Protein AF-A0A1V5P804-F1 (afdb_monomer)

Radius of gyration: 32.5 Å; Cα contacts (8 Å, |Δi|>4): 853; chains: 1; bounding box: 91×68×96 Å

Mean predicted aligned error: 17.14 Å

Secondary structure (DSSP, 8-state):
--HHHHSSS-TTS---TTTT---------HHHHHHHHHHHHH----THHHHHHHHHHHHHHHTTTSSSPPP------STTHHHHHHHHHHHHHTT-------------B-SSEEEEEEEBTT--EEEEEETTEEEEEEE-B-SSSEEEEEE---SS---S----EEEEPPSS---EEEEEESSTT--BB-S--EEESSS-EEEPP--SS--BSEEEEES---------HHHHHHHHHHHHHHHHHHHHHHTHHHHTT-SSHHHHHHHHHTGGGHHHHHHHHHHHHHHHHHHHHHSTT-B--HHHHHHHHHHHTT--BSSS-HHHHHHHHHHHTT-SSTHHHHHHHHHHHHHHHHHHHHHHHHHT--HHHHHHHHHHHHT-HHHHHHTTB--THHHHHHHHHHHHHHHHHHHHHHHTT------HHHHHHHHHHHHHHHHSSGGGGGHHHHHHHHHHHHT-S-HHHHHHHHHHHHHHHHIIIIIHHHHHT-BTTTHHHHSHHHHHHHHHHHHHHHHTSTTHHHHHHHHHHHHHHHHTT-S-HHHHHHHH-HHHHHHT-TTTTTTTTTTT---S-HHHHHHHHHHHHHHHH-HHHHHHHS--HHHHHHHHHHHHTTTT-HHHHHHHHHHHHHHHHHHHH-----GGGGHHHHHHHHHHHHHHHHHHHHHHHHHHTTTT-

Sequence (677 aa):
MINRDIFQKDPSTRKLVNEGVANVNDENTSQALDVLRYELETFVCDGQYEKGLAHILEIYLKNIEQAQQSAVWISGFYGSGKSHLVKMLRALWVDTVFADGATLSYSGKFSRMKIRFLMDSKSGKVRISLDGKEQEVLDLYSETSSYKVIEIKDKTTFIPGIYFSSLLLPLHKIKGIKISTEREKDKFRIEGVRIKSSRREILLPVNKGDYVSEIVFENREFKDKIFSPTLFGVQILLAFLMAYLLYEFLSLPERLKQSSWKSTFLYVFIREKHFLFWVMFIISSGIFSLWLLGHWPASMSPDSMDTWLQVEGRNFHNHHPYVYSMYVLFLTQFIDTPSVVCIFQILLISLLGSFIFYFAIKNGVSFYLVLPFFFLFIFSVPVGLFNIVLWKDIPFSFLIIFWAFYLYYRSYRKKKDLKDSFSFKKIFLLSFLFIFLCMVRHNGIVYIVCLPFFLAISGVMTKKEFVRFLILSCSLFILFRFIIPELIGVRGLKEVFSNPGRIIKNESNLMVKSVFGAYLPEYMSEKTYIFLKTLNGRDNEIYYNLLTDRDQLLSANPTIFKTTYRIALSPKSNFLYKIQSNILYRSFTDISIRLLIWNSLVPFFMLLVVFLLYRWLPLSALYSLFILVQPLCLFFVSHVTSWRYMYFIYLSGFFVFPLVFLEIKDRCRQRVMKDSQ

Structure (mmCIF, N/CA/C/O backbone):
data_AF-A0A1V5P804-F1
#
_entry.id   AF-A0A1V5P804-F1
#
loop_
_atom_site.group_PDB
_atom_site.id
_atom_site.type_symbol
_atom_site.label_atom_id
_atom_site.label_alt_id
_atom_site.label_comp_id
_atom_site.label_asym_id
_atom_site.label_entity_id
_atom_site.label_seq_id
_atom_site.pdbx_PDB_ins_code
_atom_site.Cartn_x
_atom_site.Cartn_y
_atom_site.Cartn_z
_atom_site.occupancy
_atom_site.B_iso_or_equiv
_atom_site.auth_seq_id
_atom_site.auth_comp_id
_atom_site.auth_asym_id
_atom_site.auth_atom_id
_atom_site.pdbx_PDB_model_num
ATOM 1 N N . MET A 1 1 ? 30.841 20.902 -34.802 1.00 47.53 1 MET A N 1
ATOM 2 C CA . MET A 1 1 ? 31.677 19.940 -34.054 1.00 47.53 1 MET A CA 1
ATOM 3 C C . MET A 1 1 ? 32.835 19.513 -34.944 1.00 47.53 1 MET A C 1
ATOM 5 O O . MET A 1 1 ? 32.687 19.550 -36.160 1.00 47.53 1 MET A O 1
ATOM 9 N N . ILE A 1 2 ? 33.987 19.216 -34.352 1.00 59.84 2 ILE A N 1
ATOM 10 C CA . ILE A 1 2 ? 35.279 18.939 -35.003 1.00 59.84 2 ILE A CA 1
ATOM 11 C C . ILE A 1 2 ? 35.642 17.460 -34.780 1.00 59.84 2 ILE A C 1
ATOM 13 O O . ILE A 1 2 ? 35.170 16.846 -33.827 1.00 59.84 2 ILE A O 1
ATOM 17 N N . ASN A 1 3 ? 36.531 16.881 -35.597 1.00 56.62 3 ASN A N 1
ATOM 18 C CA . ASN A 1 3 ? 37.020 15.498 -35.436 1.00 56.62 3 ASN A CA 1
ATOM 19 C C . ASN A 1 3 ? 37.653 15.175 -34.064 1.00 56.62 3 ASN A C 1
ATOM 21 O O . ASN A 1 3 ? 37.851 14.004 -33.749 1.00 56.62 3 ASN A O 1
ATOM 25 N N . ARG A 1 4 ? 37.947 16.186 -33.239 1.00 59.25 4 ARG A N 1
ATOM 26 C CA . ARG A 1 4 ? 38.393 16.022 -31.850 1.00 59.25 4 ARG A CA 1
ATOM 27 C C . ARG A 1 4 ? 37.247 15.600 -30.916 1.00 59.25 4 ARG A C 1
ATOM 29 O O . ARG A 1 4 ? 37.433 14.766 -30.040 1.00 59.25 4 ARG A O 1
ATOM 36 N N . ASP A 1 5 ? 36.039 16.108 -31.176 1.00 53.84 5 ASP A N 1
ATOM 37 C CA . ASP A 1 5 ? 34.819 15.854 -30.396 1.00 53.84 5 ASP A CA 1
ATOM 38 C C . ASP A 1 5 ? 34.336 14.393 -30.558 1.00 53.84 5 ASP A C 1
ATOM 40 O O . ASP A 1 5 ? 33.538 13.889 -29.759 1.00 53.84 5 ASP A O 1
ATOM 44 N N . ILE A 1 6 ? 34.842 13.721 -31.603 1.00 55.06 6 ILE A N 1
ATOM 45 C CA . ILE A 1 6 ? 34.591 12.328 -31.973 1.00 55.06 6 ILE A CA 1
ATOM 46 C C . ILE A 1 6 ? 35.169 11.400 -30.894 1.00 55.06 6 ILE A C 1
ATOM 48 O O . ILE A 1 6 ? 34.424 11.055 -29.971 1.00 55.06 6 ILE A O 1
ATOM 52 N N . PHE A 1 7 ? 36.444 10.997 -30.982 1.00 52.94 7 PHE A N 1
ATOM 53 C CA . PHE A 1 7 ? 37.052 10.024 -30.058 1.00 52.94 7 PHE A CA 1
ATOM 54 C C . PHE A 1 7 ? 36.952 10.491 -28.593 1.00 52.94 7 PHE A C 1
ATOM 56 O O . PHE A 1 7 ? 36.823 11.681 -28.303 1.00 52.94 7 PHE A O 1
ATOM 63 N N . GLN A 1 8 ? 36.974 9.561 -27.640 1.00 52.69 8 GLN A N 1
ATOM 64 C CA . GLN A 1 8 ? 36.689 9.921 -26.251 1.00 52.69 8 GLN A CA 1
ATOM 65 C C . GLN A 1 8 ? 37.894 10.489 -25.512 1.00 52.69 8 GLN A C 1
ATOM 67 O O . GLN A 1 8 ? 37.753 11.458 -24.771 1.00 52.69 8 GLN A O 1
ATOM 72 N N . LYS A 1 9 ? 39.066 9.896 -25.728 1.00 47.50 9 LYS A N 1
ATOM 73 C CA . LYS A 1 9 ? 40.345 10.545 -25.464 1.00 47.50 9 LYS A CA 1
ATOM 74 C C . LYS A 1 9 ? 40.672 11.284 -26.762 1.00 47.50 9 LYS A C 1
ATOM 76 O O . LYS A 1 9 ? 40.862 10.635 -27.789 1.00 47.50 9 LYS A O 1
ATOM 81 N N . ASP A 1 10 ? 40.610 12.614 -26.733 1.00 63.56 10 ASP A N 1
ATOM 82 C CA . ASP A 1 10 ? 40.805 13.472 -27.908 1.00 63.56 10 ASP A CA 1
ATOM 83 C C . ASP A 1 10 ? 42.178 13.161 -28.548 1.00 63.56 10 ASP A C 1
ATOM 85 O O . ASP A 1 10 ? 43.196 13.206 -27.846 1.00 63.56 10 ASP A O 1
ATOM 89 N N . PRO A 1 11 ? 42.245 12.822 -29.852 1.00 64.06 11 PRO A N 1
ATOM 90 C CA . PRO A 1 11 ? 43.480 12.368 -30.488 1.00 64.06 11 PRO A CA 1
ATOM 91 C C . PRO A 1 11 ? 44.499 13.502 -30.665 1.00 64.06 11 PRO A C 1
ATOM 93 O O . PRO A 1 11 ? 45.685 13.233 -30.813 1.00 64.06 11 PRO A O 1
ATOM 96 N N . SER A 1 12 ? 44.068 14.768 -30.605 1.00 64.62 12 SER A N 1
ATOM 97 C CA . SER A 1 12 ? 44.973 15.923 -30.556 1.00 64.62 12 SER A CA 1
ATOM 98 C C . SER A 1 12 ? 45.601 16.123 -29.168 1.00 64.62 12 SER A C 1
ATOM 100 O O . SER A 1 12 ? 46.540 16.899 -29.027 1.00 64.62 12 SER A O 1
ATOM 102 N N . THR A 1 13 ? 45.127 15.381 -28.155 1.00 55.91 13 THR A N 1
ATOM 103 C CA . THR A 1 13 ? 45.633 15.399 -26.767 1.00 55.91 13 THR A CA 1
ATOM 104 C C . THR A 1 13 ? 46.361 14.123 -26.337 1.00 55.91 13 THR A C 1
ATOM 106 O O . THR A 1 13 ? 46.860 14.061 -25.213 1.00 55.91 13 THR A O 1
ATOM 109 N N . ARG A 1 14 ? 46.409 13.073 -27.174 1.00 58.75 14 ARG A N 1
ATOM 110 C CA . ARG A 1 14 ? 46.941 11.760 -26.769 1.00 58.75 14 ARG A CA 1
ATOM 111 C C . ARG A 1 14 ? 47.531 10.983 -27.953 1.00 58.75 14 ARG A C 1
ATOM 113 O O . ARG A 1 14 ? 46.820 10.662 -28.900 1.00 58.75 14 ARG A O 1
ATOM 120 N N . LYS A 1 15 ? 48.827 10.660 -27.872 1.00 69.31 15 LYS A N 1
ATOM 121 C CA . LYS A 1 15 ? 49.573 9.867 -28.868 1.00 69.31 15 LYS A CA 1
ATOM 122 C C . LYS A 1 15 ? 49.488 8.360 -28.560 1.00 69.31 15 LYS A C 1
ATOM 124 O O . LYS A 1 15 ? 49.240 7.981 -27.416 1.00 69.31 15 LYS A O 1
ATOM 129 N N . LEU A 1 16 ? 49.725 7.508 -29.560 1.00 65.81 16 LEU A N 1
ATOM 130 C CA . LEU A 1 16 ? 49.918 6.064 -29.372 1.00 65.81 16 LEU A CA 1
ATOM 131 C C . LEU A 1 16 ? 51.265 5.831 -28.670 1.00 65.81 16 LEU A C 1
ATOM 133 O O . LEU A 1 16 ? 52.306 6.135 -29.241 1.00 65.81 16 LEU A O 1
ATOM 137 N N . VAL A 1 17 ? 51.264 5.301 -27.445 1.00 71.19 17 VAL A N 1
ATOM 138 C CA . VAL A 1 17 ? 52.498 5.220 -26.630 1.00 71.19 17 VAL A CA 1
ATOM 139 C C . VAL A 1 17 ? 53.456 4.111 -27.110 1.00 71.19 17 VAL A C 1
ATOM 141 O O . VAL A 1 17 ? 54.637 4.143 -26.789 1.00 71.19 17 VAL A O 1
ATOM 144 N N . ASN A 1 18 ? 52.971 3.155 -27.913 1.00 70.38 18 ASN A N 1
ATOM 145 C CA . ASN A 1 18 ? 53.741 2.024 -28.455 1.00 70.38 18 ASN A CA 1
ATOM 146 C C . ASN A 1 18 ? 53.914 2.038 -29.992 1.00 70.38 18 ASN A C 1
ATOM 148 O O . ASN A 1 18 ? 54.343 1.037 -30.563 1.00 70.38 18 ASN A O 1
ATOM 152 N N . GLU A 1 19 ? 53.526 3.129 -30.669 1.00 73.44 19 GLU A N 1
ATOM 153 C CA . GLU A 1 19 ? 53.651 3.335 -32.131 1.00 73.44 19 GLU A CA 1
ATOM 154 C C . GLU A 1 19 ? 53.158 2.164 -33.023 1.00 73.44 19 GLU A C 1
ATOM 156 O O . GLU A 1 19 ? 53.549 2.032 -34.181 1.00 73.44 19 GLU A O 1
ATOM 161 N N . GLY A 1 20 ? 52.268 1.306 -32.506 1.00 59.78 20 GLY A N 1
ATOM 162 C CA . GLY A 1 20 ? 51.680 0.175 -33.235 1.00 59.78 20 GLY A CA 1
ATOM 163 C C . GLY A 1 20 ? 52.469 -1.144 -33.210 1.00 59.78 20 GLY A C 1
ATOM 164 O O . GLY A 1 20 ? 51.977 -2.135 -33.754 1.00 59.78 20 GLY A O 1
ATOM 165 N N . VAL A 1 21 ? 53.636 -1.214 -32.557 1.00 72.81 21 VAL A N 1
ATOM 166 C CA . VAL A 1 21 ? 54.428 -2.456 -32.444 1.00 72.81 21 VAL A CA 1
ATOM 167 C C . VAL A 1 21 ? 54.296 -3.050 -31.041 1.00 72.81 21 VAL A C 1
ATOM 169 O O . VAL A 1 21 ? 54.937 -2.607 -30.092 1.00 72.81 21 VAL A O 1
ATOM 172 N N . ALA A 1 22 ? 53.482 -4.101 -30.912 1.00 69.56 22 ALA A N 1
ATOM 173 C CA . ALA A 1 22 ? 53.330 -4.858 -29.667 1.00 69.56 22 ALA A CA 1
ATOM 174 C C . ALA A 1 22 ? 54.573 -5.727 -29.393 1.00 69.56 22 ALA A C 1
ATOM 176 O O . ALA A 1 22 ? 54.613 -6.910 -29.745 1.00 69.56 22 ALA A O 1
ATOM 177 N N . ASN A 1 23 ? 55.595 -5.117 -28.791 1.00 71.69 23 ASN A N 1
ATOM 178 C CA . ASN A 1 23 ? 56.823 -5.792 -28.379 1.00 71.69 23 ASN A CA 1
ATOM 179 C C . ASN A 1 23 ? 56.632 -6.517 -27.033 1.00 71.69 23 ASN A C 1
ATOM 181 O O . ASN A 1 23 ? 55.877 -6.039 -26.178 1.00 71.69 23 ASN A O 1
ATOM 185 N N . VAL A 1 24 ? 57.289 -7.670 -26.859 1.00 64.50 24 VAL A N 1
ATOM 186 C CA . VAL A 1 24 ? 57.152 -8.539 -25.674 1.00 64.50 24 VAL A CA 1
ATOM 187 C C . VAL A 1 24 ? 58.494 -8.638 -24.969 1.00 64.50 24 VAL A C 1
ATOM 189 O O . VAL A 1 24 ? 59.340 -9.461 -25.302 1.00 64.50 24 VAL A O 1
ATOM 192 N N . ASN A 1 25 ? 58.661 -7.739 -24.013 1.00 66.50 25 ASN A N 1
ATOM 193 C CA . ASN A 1 25 ? 59.838 -7.531 -23.194 1.00 66.50 25 ASN A CA 1
ATOM 194 C C . ASN A 1 25 ? 59.402 -7.291 -21.740 1.00 66.50 25 ASN A C 1
ATOM 196 O O . ASN A 1 25 ? 58.302 -6.800 -21.477 1.00 66.50 25 ASN A O 1
ATOM 200 N N . ASP A 1 26 ? 60.285 -7.625 -20.803 1.00 64.50 26 ASP A N 1
ATOM 201 C CA . ASP A 1 26 ? 59.992 -7.664 -19.364 1.00 64.50 26 ASP A CA 1
ATOM 202 C C . ASP A 1 26 ? 60.468 -6.390 -18.629 1.00 64.50 26 ASP A C 1
ATOM 204 O O . ASP A 1 26 ? 60.800 -6.408 -17.445 1.00 64.50 26 ASP A O 1
ATOM 208 N N . GLU A 1 27 ? 60.505 -5.264 -19.345 1.00 65.19 27 GLU A N 1
ATOM 209 C CA . GLU A 1 27 ? 60.959 -3.965 -18.839 1.00 65.19 27 GLU A CA 1
ATOM 210 C C . GLU A 1 27 ? 59.911 -3.293 -17.937 1.00 65.19 27 GLU A C 1
ATOM 212 O O . GLU A 1 27 ? 58.783 -3.036 -18.352 1.00 65.19 27 GLU A O 1
ATOM 217 N N . ASN A 1 28 ? 60.319 -2.931 -16.717 1.00 63.81 28 ASN A N 1
ATOM 218 C CA . ASN A 1 28 ? 59.465 -2.300 -15.699 1.00 63.81 28 ASN A CA 1
ATOM 219 C C . ASN A 1 28 ? 59.785 -0.801 -15.489 1.00 63.81 28 ASN A C 1
ATOM 221 O O . ASN A 1 28 ? 59.650 -0.278 -14.382 1.00 63.81 28 ASN A O 1
ATOM 225 N N . THR A 1 29 ? 60.256 -0.094 -16.523 1.00 77.25 29 THR A N 1
ATOM 226 C CA . THR A 1 29 ? 60.465 1.366 -16.450 1.00 77.25 29 THR A CA 1
ATOM 227 C C . THR A 1 29 ? 59.123 2.102 -16.363 1.00 77.25 29 THR A C 1
ATOM 229 O O . THR A 1 29 ? 58.096 1.575 -16.781 1.00 77.25 29 THR A O 1
ATOM 232 N N . SER A 1 30 ? 59.094 3.342 -15.861 1.00 63.88 30 SER A N 1
ATOM 233 C CA . SER A 1 30 ? 57.844 4.121 -15.773 1.00 63.88 30 SER A CA 1
ATOM 234 C C . SER A 1 30 ? 57.169 4.311 -17.136 1.00 63.88 30 SER A C 1
ATOM 236 O O . SER A 1 30 ? 55.956 4.172 -17.239 1.00 63.88 30 SER A O 1
ATOM 238 N N . GLN A 1 31 ? 57.949 4.532 -18.198 1.00 70.12 31 GLN A N 1
ATOM 239 C CA . GLN A 1 31 ? 57.437 4.588 -19.569 1.00 70.12 31 GLN A CA 1
ATOM 240 C C . GLN A 1 31 ? 56.930 3.226 -20.058 1.00 70.12 31 GLN A C 1
ATOM 242 O O . GLN A 1 31 ? 55.869 3.181 -20.672 1.00 70.12 31 GLN A O 1
ATOM 247 N N . ALA A 1 32 ? 57.614 2.117 -19.753 1.00 70.69 32 ALA A N 1
ATOM 248 C CA . ALA A 1 32 ? 57.108 0.780 -20.072 1.00 70.69 32 ALA A CA 1
ATOM 249 C C . ALA A 1 32 ? 55.822 0.446 -19.291 1.00 70.69 32 ALA A C 1
ATOM 251 O O . ALA A 1 32 ? 54.937 -0.209 -19.833 1.00 70.69 32 ALA A O 1
ATOM 252 N N . LEU A 1 33 ? 55.667 0.957 -18.065 1.00 71.00 33 LEU A N 1
ATOM 253 C CA . LEU A 1 33 ? 54.449 0.833 -17.263 1.00 71.00 33 LEU A CA 1
ATOM 254 C C . LEU A 1 33 ? 53.318 1.749 -17.748 1.00 71.00 33 LEU A C 1
ATOM 256 O O . LEU A 1 33 ? 52.170 1.323 -17.726 1.00 71.00 33 LEU A O 1
ATOM 260 N N . ASP A 1 34 ? 53.590 2.955 -18.246 1.00 71.81 34 AS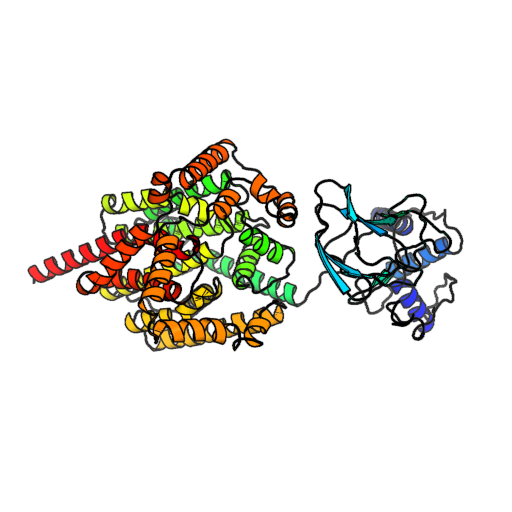P A N 1
ATOM 261 C CA . ASP A 1 34 ? 52.560 3.786 -18.886 1.00 71.81 34 ASP A CA 1
ATOM 262 C C . ASP A 1 34 ? 52.177 3.260 -20.278 1.00 71.81 34 ASP A C 1
ATOM 264 O O . ASP A 1 34 ? 51.003 3.323 -20.645 1.00 71.81 34 ASP A O 1
ATOM 268 N N . VAL A 1 35 ? 53.116 2.649 -21.014 1.00 74.00 35 VAL A N 1
ATOM 269 C CA . VAL A 1 35 ? 52.830 1.825 -22.201 1.00 74.00 35 VAL A CA 1
ATOM 270 C C . VAL A 1 35 ? 51.973 0.623 -21.821 1.00 74.00 35 VAL A C 1
ATOM 272 O O . VAL A 1 35 ? 50.969 0.391 -22.479 1.00 74.00 35 VAL A O 1
ATOM 275 N N . LEU A 1 36 ? 52.306 -0.115 -20.759 1.00 72.62 36 LEU A N 1
ATOM 276 C CA . LEU A 1 36 ? 51.560 -1.300 -20.332 1.00 72.62 36 LEU A CA 1
ATOM 277 C C . LEU A 1 36 ? 50.177 -0.938 -19.774 1.00 72.62 36 LEU A C 1
ATOM 279 O O . LEU A 1 36 ? 49.208 -1.637 -20.054 1.00 72.62 36 LEU A O 1
ATOM 283 N N . ARG A 1 37 ? 50.045 0.196 -19.075 1.00 73.50 37 ARG A N 1
ATOM 284 C CA . ARG A 1 37 ? 48.755 0.779 -18.685 1.00 73.50 37 ARG A CA 1
ATOM 285 C C . ARG A 1 37 ? 47.941 1.145 -19.916 1.00 73.50 37 ARG A C 1
ATOM 287 O O . ARG A 1 37 ? 46.777 0.783 -19.993 1.00 73.50 37 ARG A O 1
ATOM 294 N N . TYR A 1 38 ? 48.540 1.844 -20.878 1.00 70.75 38 TYR A N 1
ATOM 295 C CA . TYR A 1 38 ? 47.898 2.197 -22.143 1.00 70.75 38 TYR A CA 1
ATOM 296 C C . TYR A 1 38 ? 47.475 0.947 -22.931 1.00 70.75 38 TYR A C 1
ATOM 298 O O . TYR A 1 38 ? 46.355 0.897 -23.439 1.00 70.75 38 TYR A O 1
ATOM 306 N N . GLU A 1 39 ? 48.321 -0.082 -22.990 1.00 71.44 39 GLU A N 1
ATOM 307 C CA . GLU A 1 39 ? 48.020 -1.361 -23.629 1.00 71.44 39 GLU A CA 1
ATOM 308 C C . GLU A 1 39 ? 46.887 -2.079 -22.888 1.00 71.44 39 GLU A C 1
ATOM 310 O O . GLU A 1 39 ? 45.919 -2.436 -23.536 1.00 71.44 39 GLU A O 1
ATOM 315 N N . LEU A 1 40 ? 46.883 -2.180 -21.554 1.00 67.12 40 LEU A N 1
ATOM 316 C CA . LEU A 1 40 ? 45.780 -2.786 -20.785 1.00 67.12 40 LEU A CA 1
ATOM 317 C C . LEU A 1 40 ? 44.476 -1.960 -20.830 1.00 67.12 40 LEU A C 1
ATOM 319 O O . LEU A 1 40 ? 43.386 -2.524 -20.933 1.00 67.12 40 LEU A O 1
ATOM 323 N N . GLU A 1 41 ? 44.558 -0.625 -20.837 1.00 60.12 41 GLU A N 1
ATOM 324 C CA . GLU A 1 41 ? 43.423 0.286 -21.071 1.00 60.12 41 GLU A CA 1
ATOM 325 C C . GLU A 1 41 ? 42.832 0.132 -22.485 1.00 60.12 41 GLU A C 1
ATOM 327 O O . GLU A 1 41 ? 41.646 0.423 -22.688 1.00 60.12 41 GLU A O 1
ATOM 332 N N . THR A 1 42 ? 43.631 -0.315 -23.461 1.00 58.91 42 THR A N 1
ATOM 333 C CA . THR A 1 42 ? 43.225 -0.532 -24.862 1.00 58.91 42 THR A CA 1
ATOM 334 C C . THR A 1 42 ? 43.089 -2.009 -25.253 1.00 58.91 42 THR A C 1
ATOM 336 O O . THR A 1 42 ? 42.593 -2.298 -26.343 1.00 58.91 42 THR A O 1
ATOM 339 N N . PHE A 1 43 ? 43.437 -2.950 -24.369 1.00 69.75 43 PHE A N 1
ATOM 340 C CA . PHE A 1 43 ? 43.402 -4.380 -24.652 1.00 69.75 43 PHE A CA 1
ATOM 341 C C . PHE A 1 43 ? 41.967 -4.902 -24.700 1.00 69.75 43 PHE A C 1
ATOM 343 O O . PHE A 1 43 ? 41.065 -4.457 -23.979 1.00 69.75 43 PHE A O 1
ATOM 350 N N . VAL A 1 44 ? 41.767 -5.871 -25.591 1.00 62.03 44 VAL A N 1
ATOM 351 C CA . VAL A 1 44 ? 40.476 -6.485 -25.890 1.00 62.03 44 VAL A CA 1
ATOM 352 C C . VAL A 1 44 ? 40.649 -7.999 -25.825 1.00 62.03 44 VAL A C 1
ATOM 354 O O . VAL A 1 44 ? 40.960 -8.649 -26.822 1.00 62.03 44 VAL A O 1
ATOM 357 N N . CYS A 1 45 ? 40.467 -8.557 -24.628 1.00 64.94 45 CYS A N 1
ATOM 358 C CA . CYS A 1 45 ? 40.384 -10.000 -24.427 1.00 64.94 45 CYS A CA 1
ATOM 359 C C . CYS A 1 45 ? 38.979 -10.475 -24.833 1.00 64.94 45 CYS A C 1
ATOM 361 O O . CYS A 1 45 ? 38.026 -10.323 -24.076 1.00 64.94 45 CYS A O 1
ATOM 363 N N . ASP A 1 46 ? 38.847 -10.958 -26.068 1.00 50.94 46 ASP A N 1
ATOM 364 C CA . ASP A 1 46 ? 37.593 -11.409 -26.688 1.00 50.94 46 ASP A CA 1
ATOM 365 C C . ASP A 1 46 ? 37.929 -12.509 -27.723 1.00 50.94 46 ASP A C 1
ATOM 367 O O . ASP A 1 46 ? 39.069 -12.608 -28.199 1.00 50.94 46 ASP A O 1
ATOM 371 N N . GLY A 1 47 ? 36.970 -13.363 -28.074 1.00 65.00 47 GLY A N 1
ATOM 372 C CA . GLY A 1 47 ? 37.117 -14.380 -29.116 1.00 65.00 47 GLY A CA 1
ATOM 373 C C . GLY A 1 47 ? 38.238 -15.387 -28.840 1.00 65.00 47 GLY A C 1
ATOM 374 O O . GLY A 1 47 ? 38.224 -16.088 -27.833 1.00 65.00 47 GLY A O 1
ATOM 375 N N . GLN A 1 48 ? 39.211 -15.501 -29.752 1.00 73.12 48 GLN A N 1
ATOM 376 C CA . GLN A 1 48 ? 40.319 -16.457 -29.594 1.00 73.12 48 GLN A CA 1
ATOM 377 C C . GLN A 1 48 ? 41.290 -16.074 -28.463 1.00 73.12 48 GLN A C 1
ATOM 379 O O . GLN A 1 48 ? 41.948 -16.953 -27.912 1.00 73.12 48 GLN A O 1
ATOM 384 N N . TYR A 1 49 ? 41.357 -14.793 -28.077 1.00 76.12 49 TYR A N 1
ATOM 385 C CA . TYR A 1 49 ? 42.119 -14.372 -26.898 1.00 76.12 49 TYR A CA 1
ATOM 386 C C . TYR A 1 49 ? 41.404 -14.776 -25.603 1.00 76.12 49 TYR A C 1
ATOM 388 O O . TYR A 1 49 ? 42.039 -15.357 -24.730 1.00 76.12 49 TYR A O 1
ATOM 396 N N . GLU A 1 50 ? 40.090 -14.543 -25.503 1.00 72.25 50 GLU A N 1
ATOM 397 C CA . GLU A 1 50 ? 39.269 -14.962 -24.353 1.00 72.25 50 GLU A CA 1
ATOM 398 C C . GLU A 1 50 ? 39.279 -16.487 -24.182 1.00 72.25 50 GLU A C 1
ATOM 400 O O . GLU A 1 50 ? 39.603 -16.988 -23.108 1.00 72.25 50 GLU A O 1
ATOM 405 N N . LYS A 1 51 ? 38.975 -17.234 -25.251 1.00 76.38 51 LYS A N 1
ATOM 406 C CA . LYS A 1 51 ? 38.914 -18.704 -25.215 1.00 76.38 51 LYS A CA 1
ATOM 407 C C . LYS A 1 51 ? 40.264 -19.333 -24.897 1.00 76.38 51 LYS A C 1
ATOM 409 O O . LYS A 1 51 ? 40.311 -20.271 -24.107 1.00 76.38 51 LYS A O 1
ATOM 414 N N . GLY A 1 52 ? 41.348 -18.803 -25.470 1.00 80.44 52 GLY A N 1
ATOM 415 C CA . GLY A 1 52 ? 42.705 -19.211 -25.115 1.00 80.44 52 GLY A CA 1
ATOM 416 C C . GLY A 1 52 ? 42.986 -18.964 -23.633 1.00 80.44 52 GLY A C 1
ATOM 417 O O . GLY A 1 52 ? 43.301 -19.899 -22.907 1.00 80.44 52 GLY A O 1
ATOM 418 N N . LEU A 1 53 ? 42.799 -17.728 -23.163 1.00 80.62 53 LEU A N 1
ATOM 419 C CA . LEU A 1 53 ? 43.085 -17.323 -21.784 1.00 80.62 53 LEU A CA 1
ATOM 420 C C . LEU A 1 53 ? 42.273 -18.122 -20.747 1.00 80.62 53 LEU A C 1
ATOM 422 O O . LEU A 1 53 ? 42.842 -18.592 -19.763 1.00 80.62 53 LEU A O 1
ATOM 426 N N . ALA A 1 54 ? 40.979 -18.349 -20.990 1.00 80.88 54 ALA A N 1
ATOM 427 C CA . ALA A 1 54 ? 40.127 -19.161 -20.120 1.00 80.88 54 ALA A CA 1
ATOM 428 C C . ALA A 1 54 ? 40.573 -20.634 -20.066 1.00 80.88 54 ALA A C 1
ATOM 430 O O . ALA A 1 54 ? 40.674 -21.205 -18.981 1.00 80.88 54 ALA A O 1
ATOM 431 N N . HIS A 1 55 ? 40.891 -21.236 -21.217 1.00 83.81 55 HIS A N 1
ATOM 432 C CA . HIS A 1 55 ? 41.338 -22.630 -21.302 1.00 83.81 55 HIS A CA 1
ATOM 433 C C . HIS A 1 55 ? 42.704 -22.848 -20.626 1.00 83.81 55 HIS A C 1
ATOM 435 O O . HIS A 1 55 ? 42.901 -23.843 -19.930 1.00 83.81 55 HIS A O 1
ATOM 441 N N . ILE A 1 56 ? 43.622 -21.884 -20.767 1.00 84.44 56 ILE A N 1
ATOM 442 C CA . ILE A 1 56 ? 44.936 -21.876 -20.105 1.00 84.44 56 ILE A CA 1
ATOM 443 C C . ILE A 1 56 ? 44.779 -21.849 -18.579 1.00 84.44 56 ILE A C 1
ATOM 445 O O . ILE A 1 56 ? 45.369 -22.678 -17.884 1.00 84.44 56 ILE A O 1
ATOM 449 N N . LEU A 1 57 ? 43.958 -20.929 -18.059 1.00 82.75 57 LEU A N 1
ATOM 450 C CA . LEU A 1 57 ? 43.679 -20.810 -16.624 1.00 82.75 57 LEU A CA 1
ATOM 451 C C . LEU A 1 57 ? 43.038 -22.086 -16.058 1.00 82.75 57 LEU A C 1
ATOM 453 O O . LEU A 1 57 ? 43.453 -22.568 -15.004 1.00 82.75 57 LEU A O 1
ATOM 457 N N . GLU A 1 58 ? 42.060 -22.660 -16.765 1.00 85.38 58 GLU A N 1
ATOM 458 C CA . GLU A 1 58 ? 41.361 -23.871 -16.323 1.00 85.38 58 GLU A CA 1
ATOM 459 C C . GLU A 1 58 ? 42.289 -25.098 -16.253 1.00 85.38 58 GLU A C 1
ATOM 461 O O . GLU A 1 58 ? 42.168 -25.909 -15.333 1.00 85.38 58 GLU A O 1
ATOM 466 N N . ILE A 1 59 ? 43.228 -25.242 -17.196 1.00 84.94 59 ILE A N 1
ATOM 467 C CA . ILE A 1 59 ? 44.196 -26.350 -17.205 1.00 84.94 59 ILE A CA 1
ATOM 468 C C . ILE A 1 59 ? 45.263 -26.171 -16.120 1.00 84.94 59 ILE A C 1
ATOM 470 O O . ILE A 1 59 ? 45.575 -27.139 -15.425 1.00 84.94 59 ILE A O 1
ATOM 474 N N . TYR A 1 60 ? 45.796 -24.960 -15.934 1.00 83.31 60 TYR A N 1
ATOM 475 C CA . TYR A 1 60 ? 46.815 -24.689 -14.914 1.00 83.31 60 TYR A CA 1
ATOM 476 C C . TYR A 1 60 ? 46.301 -24.998 -13.499 1.00 83.31 60 TYR A C 1
ATOM 478 O O . TYR A 1 60 ? 46.919 -25.758 -12.755 1.00 83.31 60 TYR A O 1
ATOM 486 N N . LEU A 1 61 ? 45.118 -24.478 -13.147 1.00 82.56 61 LEU A N 1
ATOM 487 C CA . LEU A 1 61 ? 44.541 -24.646 -11.808 1.00 82.56 61 LEU A CA 1
ATOM 488 C C . LEU A 1 61 ? 44.256 -26.114 -11.449 1.00 82.56 61 LEU A C 1
ATOM 490 O O . LEU A 1 61 ? 44.334 -26.478 -10.279 1.00 82.56 61 LEU A O 1
ATOM 494 N N . LYS A 1 62 ? 43.966 -26.973 -12.436 1.00 88.12 62 LYS A N 1
ATOM 495 C CA . LYS A 1 62 ? 43.714 -28.411 -12.222 1.00 88.12 62 LYS A CA 1
ATOM 496 C C . LYS A 1 62 ? 44.971 -29.236 -11.931 1.00 88.12 62 LYS A C 1
ATOM 498 O O . LYS A 1 62 ? 44.838 -30.364 -11.471 1.00 88.12 62 LYS A O 1
ATOM 503 N N . ASN A 1 63 ? 46.165 -28.709 -12.207 1.00 84.19 63 ASN A N 1
ATOM 504 C CA . ASN A 1 63 ? 47.424 -29.458 -12.139 1.00 84.19 63 ASN A CA 1
ATOM 505 C C . ASN A 1 63 ? 48.411 -28.907 -11.096 1.00 84.19 63 ASN A C 1
ATOM 507 O O . ASN A 1 63 ? 49.551 -29.357 -11.052 1.00 84.19 63 ASN A O 1
ATOM 511 N N . ILE A 1 64 ? 48.020 -27.937 -10.265 1.00 85.38 64 ILE A N 1
ATOM 512 C CA . ILE A 1 64 ? 48.962 -27.119 -9.476 1.00 85.38 64 ILE A CA 1
ATOM 513 C C . ILE A 1 64 ? 49.830 -27.903 -8.464 1.00 85.38 64 ILE A C 1
ATOM 515 O O . ILE A 1 64 ? 50.940 -27.472 -8.167 1.00 85.38 64 ILE A O 1
ATOM 519 N N . GLU A 1 65 ? 49.372 -29.067 -7.990 1.00 79.94 65 GLU A N 1
ATOM 520 C CA . GLU A 1 65 ? 50.111 -29.953 -7.065 1.00 79.94 65 GLU A CA 1
ATOM 521 C C . GLU A 1 65 ? 50.860 -31.108 -7.769 1.00 79.94 65 GLU A C 1
ATOM 523 O O . GLU A 1 65 ? 51.501 -31.929 -7.114 1.00 79.94 65 GLU A O 1
ATOM 528 N N . GLN A 1 66 ? 50.790 -31.205 -9.102 1.00 84.88 66 GLN A N 1
ATOM 529 C CA . GLN A 1 66 ? 51.473 -32.249 -9.875 1.00 84.88 66 GLN A CA 1
ATOM 530 C C . GLN A 1 66 ? 52.943 -31.892 -10.133 1.00 84.88 66 GLN A C 1
ATOM 532 O O . GLN A 1 66 ? 53.296 -30.732 -10.348 1.00 84.88 66 GLN A O 1
ATOM 537 N N . ALA A 1 67 ? 53.806 -32.912 -10.194 1.00 68.44 67 ALA A N 1
ATOM 538 C CA . ALA A 1 67 ? 55.252 -32.746 -10.382 1.00 68.44 67 ALA A CA 1
ATOM 539 C C . ALA A 1 67 ? 55.660 -32.140 -11.747 1.00 68.44 67 ALA A C 1
ATOM 541 O O . ALA A 1 67 ? 56.815 -31.752 -11.921 1.00 68.44 67 ALA A O 1
ATOM 542 N N . GLN A 1 68 ? 54.738 -32.054 -12.712 1.00 63.59 68 GLN A N 1
ATOM 543 C CA . GLN A 1 68 ? 54.911 -31.352 -13.988 1.00 63.59 68 GLN A CA 1
ATOM 544 C C . GLN A 1 68 ? 53.608 -30.661 -14.418 1.00 63.59 68 GLN A C 1
ATOM 546 O O . GLN A 1 68 ? 52.514 -31.104 -14.075 1.00 63.59 68 GLN A O 1
ATOM 551 N N . GLN A 1 69 ? 53.736 -29.586 -15.202 1.00 84.19 69 GLN A N 1
ATOM 552 C CA . GLN A 1 69 ? 52.618 -28.822 -15.767 1.00 84.19 69 GLN A CA 1
ATOM 553 C C . GLN A 1 69 ? 52.404 -29.132 -17.253 1.00 84.19 69 GLN A C 1
ATOM 555 O O . GLN A 1 69 ? 53.350 -29.429 -17.981 1.00 84.19 69 GLN A O 1
ATOM 560 N N . SER A 1 70 ? 51.159 -29.006 -17.721 1.00 73.94 70 SER A N 1
ATOM 561 C CA . SER A 1 70 ? 50.826 -29.139 -19.147 1.00 73.94 70 SER A CA 1
ATOM 562 C C . SER A 1 70 ? 51.185 -27.872 -19.932 1.00 73.94 70 SER A C 1
ATOM 564 O O . SER A 1 70 ? 50.822 -26.765 -19.535 1.00 73.94 70 SER A O 1
ATOM 566 N N . ALA A 1 71 ? 51.872 -28.034 -21.064 1.00 67.50 71 ALA A N 1
ATOM 567 C CA . ALA A 1 71 ? 52.252 -26.931 -21.948 1.00 67.50 71 ALA A CA 1
ATOM 568 C C . ALA A 1 71 ? 51.088 -26.447 -22.839 1.00 67.50 71 ALA A C 1
ATOM 570 O O . ALA A 1 71 ? 50.119 -27.165 -23.079 1.00 67.50 71 ALA A O 1
ATOM 571 N N . VAL A 1 72 ? 51.213 -25.225 -23.365 1.00 68.94 72 VAL A N 1
ATOM 572 C CA . VAL A 1 72 ? 50.184 -24.532 -24.161 1.00 68.94 72 VAL A CA 1
ATOM 573 C C . VAL A 1 72 ? 50.775 -24.071 -25.493 1.00 68.94 72 VAL A C 1
ATOM 575 O O . VAL A 1 72 ? 51.873 -23.520 -25.525 1.00 68.94 72 VAL A O 1
ATOM 578 N N . TRP A 1 73 ? 50.021 -24.225 -26.586 1.00 73.19 73 TRP A N 1
ATOM 579 C CA . TRP A 1 73 ? 50.392 -23.733 -27.918 1.00 73.19 73 TRP A CA 1
ATOM 580 C C . TRP A 1 73 ? 49.407 -22.671 -28.429 1.00 73.19 73 TRP A C 1
ATOM 582 O O . TRP A 1 73 ? 48.194 -22.829 -28.300 1.00 73.19 73 TRP A O 1
ATOM 592 N N . ILE A 1 74 ? 49.920 -21.589 -29.028 1.00 69.94 74 ILE A N 1
ATOM 593 C CA . ILE A 1 74 ? 49.132 -20.434 -29.494 1.00 69.94 74 ILE A CA 1
ATOM 594 C C . ILE A 1 74 ? 49.472 -20.144 -30.963 1.00 69.94 74 ILE A C 1
ATOM 596 O O . ILE A 1 74 ? 50.595 -19.762 -31.291 1.00 69.94 74 ILE A O 1
ATOM 600 N N . SER A 1 75 ? 48.493 -20.274 -31.860 1.00 65.25 75 SER A N 1
ATOM 601 C CA . SER A 1 75 ? 48.670 -20.091 -33.311 1.00 65.25 75 SER A CA 1
ATOM 602 C C . SER A 1 75 ? 47.496 -19.353 -33.969 1.00 65.25 75 SER A C 1
ATOM 604 O O . SER A 1 75 ? 46.478 -19.098 -33.336 1.00 65.25 75 SER A O 1
ATOM 606 N N . GLY A 1 76 ? 47.629 -19.009 -35.257 1.00 55.47 76 GLY A N 1
ATOM 607 C CA . GLY A 1 76 ? 46.522 -18.499 -36.086 1.00 55.47 76 GLY A CA 1
ATOM 608 C C . GLY A 1 76 ? 46.414 -16.976 -36.255 1.00 55.47 76 GLY A C 1
ATOM 609 O O . GLY A 1 76 ? 45.567 -16.525 -37.019 1.00 55.47 76 GLY A O 1
ATOM 610 N N . PHE A 1 77 ? 47.266 -16.169 -35.610 1.00 58.38 77 PHE A N 1
ATOM 611 C CA . PHE A 1 77 ? 47.216 -14.702 -35.737 1.00 58.38 77 PHE A CA 1
ATOM 612 C C . PHE A 1 77 ? 48.253 -14.148 -36.726 1.00 58.38 77 PHE A C 1
ATOM 614 O O . PHE A 1 77 ? 49.458 -14.403 -36.587 1.00 58.38 77 PHE A O 1
ATOM 621 N N . TYR A 1 78 ? 47.778 -13.328 -37.669 1.00 55.25 78 TYR A N 1
ATOM 622 C CA . TYR A 1 78 ? 48.602 -12.463 -38.521 1.00 55.25 78 TYR A CA 1
ATOM 623 C C . TYR A 1 78 ? 49.204 -11.298 -37.715 1.00 55.25 78 TYR A C 1
ATOM 625 O O . TYR A 1 78 ? 48.633 -10.852 -36.717 1.00 55.25 78 TYR A O 1
ATOM 633 N N . GLY A 1 79 ? 50.369 -10.807 -38.144 1.00 73.12 79 GLY A N 1
ATOM 634 C CA . GLY A 1 79 ? 51.103 -9.753 -37.438 1.00 73.12 79 GLY A CA 1
ATOM 635 C C . GLY A 1 79 ? 51.513 -10.137 -36.006 1.00 73.12 79 GLY A C 1
ATOM 636 O O . GLY A 1 79 ? 51.716 -11.312 -35.678 1.00 73.12 79 GLY A O 1
ATOM 637 N N . SER A 1 80 ? 51.619 -9.122 -35.146 1.00 73.44 80 SER A N 1
ATOM 638 C CA . SER A 1 80 ? 52.082 -9.198 -33.750 1.00 73.44 80 SER A CA 1
ATOM 639 C C . SER A 1 80 ? 51.071 -9.793 -32.753 1.00 73.44 80 SER A C 1
ATOM 641 O O . SER A 1 80 ? 51.363 -9.872 -31.562 1.00 73.44 80 SER A O 1
ATOM 643 N N . GLY A 1 81 ? 49.892 -10.246 -33.205 1.00 72.50 81 GLY A N 1
ATOM 644 C CA . GLY A 1 81 ? 48.799 -10.676 -32.318 1.00 72.50 81 GLY A CA 1
ATOM 645 C C . GLY A 1 81 ? 49.157 -11.812 -31.348 1.00 72.50 81 GLY A C 1
ATOM 646 O O . GLY A 1 81 ? 48.785 -11.759 -30.178 1.00 72.50 81 GLY A O 1
ATOM 647 N N . LYS A 1 82 ? 49.958 -12.791 -31.800 1.00 84.56 82 LYS A N 1
ATOM 648 C CA . LYS A 1 82 ? 50.478 -13.887 -30.951 1.00 84.56 82 LYS A CA 1
ATOM 649 C C . LYS A 1 82 ? 51.214 -13.331 -29.727 1.00 84.56 82 LYS A C 1
ATOM 651 O O . LYS A 1 82 ? 50.934 -13.711 -28.596 1.00 84.56 82 LYS A O 1
ATOM 656 N N . SER A 1 83 ? 52.122 -12.394 -29.979 1.00 80.38 83 SER A N 1
ATOM 657 C CA . SER A 1 83 ? 52.983 -11.756 -28.990 1.00 80.38 83 SER A CA 1
ATOM 658 C C . SER A 1 83 ? 52.166 -10.866 -28.041 1.00 80.38 83 SER A C 1
ATOM 660 O O . SER A 1 83 ? 52.317 -10.944 -26.822 1.00 80.38 83 SER A O 1
ATOM 662 N N . HIS A 1 84 ? 51.221 -10.090 -28.584 1.00 79.56 84 HIS A N 1
ATOM 663 C CA . HIS A 1 84 ? 50.347 -9.219 -27.794 1.00 79.56 84 HIS A CA 1
ATOM 664 C C . HIS A 1 84 ? 49.494 -10.002 -26.777 1.00 79.56 84 HIS A C 1
ATOM 666 O O . HIS A 1 84 ? 49.386 -9.572 -25.629 1.00 79.56 84 HIS A O 1
ATOM 672 N N . LEU A 1 85 ? 48.958 -11.176 -27.146 1.00 79.25 85 LEU A N 1
ATOM 673 C CA . LEU A 1 85 ? 48.240 -12.045 -26.203 1.00 79.25 85 LEU A CA 1
ATOM 674 C C . LEU A 1 85 ? 49.124 -12.465 -25.022 1.00 79.25 85 LEU A C 1
ATOM 676 O O . LEU A 1 85 ? 48.692 -12.360 -23.878 1.00 79.25 85 LEU A O 1
ATOM 680 N N . VAL A 1 86 ? 50.352 -12.920 -25.289 1.00 82.69 86 VAL A N 1
ATOM 681 C CA . VAL A 1 86 ? 51.276 -13.408 -24.249 1.00 82.69 86 VAL A CA 1
ATOM 682 C C . VAL A 1 86 ? 51.643 -12.293 -23.266 1.00 82.69 86 VAL A C 1
ATOM 684 O O . VAL A 1 86 ? 51.606 -12.516 -22.057 1.00 82.69 86 VAL A O 1
ATOM 687 N N . LYS A 1 87 ? 51.908 -11.074 -23.756 1.00 81.75 87 LYS A N 1
ATOM 688 C CA . LYS A 1 87 ? 52.193 -9.902 -22.907 1.00 81.75 87 LYS A CA 1
ATOM 689 C C . LYS A 1 87 ? 51.035 -9.567 -21.967 1.00 81.75 87 LYS A C 1
ATOM 691 O O . LYS A 1 87 ? 51.249 -9.311 -20.785 1.00 81.75 87 LYS A O 1
ATOM 696 N N . MET A 1 88 ? 49.811 -9.584 -22.491 1.00 81.88 88 MET A N 1
ATOM 697 C CA . MET A 1 88 ? 48.611 -9.221 -21.737 1.00 81.88 88 MET A CA 1
ATOM 698 C C . MET A 1 88 ? 48.200 -10.322 -20.757 1.00 81.88 88 MET A C 1
ATOM 700 O O . MET A 1 88 ? 47.858 -10.018 -19.619 1.00 81.88 88 MET A O 1
ATOM 704 N N . LEU A 1 89 ? 48.321 -11.596 -21.152 1.00 76.50 89 LEU A N 1
ATOM 705 C CA . LEU A 1 89 ? 48.186 -12.739 -20.248 1.00 76.50 89 LEU A CA 1
ATOM 706 C C . LEU A 1 89 ? 49.189 -12.629 -19.089 1.00 76.50 89 LEU A C 1
ATOM 708 O O . LEU A 1 89 ? 48.761 -12.674 -17.942 1.00 76.50 89 LEU A O 1
ATOM 712 N N . ARG A 1 90 ? 50.484 -12.399 -19.365 1.00 77.00 90 ARG A N 1
ATOM 713 C CA . ARG A 1 90 ? 51.525 -12.188 -18.336 1.00 77.00 90 ARG A CA 1
ATOM 714 C C . ARG A 1 90 ? 51.148 -11.059 -17.376 1.00 77.00 90 ARG A C 1
ATOM 716 O O . ARG A 1 90 ? 51.135 -11.278 -16.171 1.00 77.00 90 ARG A O 1
ATOM 723 N N . ALA A 1 91 ? 50.817 -9.876 -17.897 1.00 63.62 91 ALA A N 1
ATOM 724 C CA . ALA A 1 91 ? 50.543 -8.695 -17.078 1.00 63.62 91 ALA A CA 1
ATOM 725 C C . ALA A 1 91 ? 49.294 -8.839 -16.185 1.00 63.62 91 ALA A C 1
ATOM 727 O O . ALA A 1 91 ? 49.287 -8.323 -15.066 1.00 63.62 91 ALA A O 1
ATOM 728 N N . LEU A 1 92 ? 48.271 -9.561 -16.661 1.00 62.59 92 LEU A N 1
ATOM 729 C CA . LEU A 1 92 ? 47.080 -9.926 -15.885 1.00 62.59 92 LEU A CA 1
ATOM 730 C C . LEU A 1 92 ? 47.359 -11.052 -14.872 1.00 62.59 92 LEU A C 1
ATOM 732 O O . LEU A 1 92 ? 46.750 -11.073 -13.809 1.00 62.59 92 LEU A O 1
ATOM 736 N N . TRP A 1 93 ? 48.267 -11.982 -15.185 1.00 66.75 93 TRP A N 1
ATOM 737 C CA . TRP A 1 93 ? 48.598 -13.131 -14.332 1.00 66.75 93 TRP A CA 1
ATOM 738 C C . TRP A 1 93 ? 49.436 -12.747 -13.108 1.00 66.75 93 TRP A C 1
ATOM 740 O O . TRP A 1 93 ? 49.255 -13.321 -12.039 1.00 66.75 93 TRP A O 1
ATOM 750 N N . VAL A 1 94 ? 50.337 -11.769 -13.250 1.00 57.38 94 VAL A N 1
ATOM 751 C CA . VAL A 1 94 ? 51.149 -11.232 -12.136 1.00 57.38 94 VAL A CA 1
ATOM 752 C C . VAL A 1 94 ? 50.532 -9.985 -11.477 1.00 57.38 94 VAL A C 1
ATOM 754 O O . VAL A 1 94 ? 51.218 -9.298 -10.730 1.00 57.38 94 VAL A O 1
ATOM 757 N N . ASP A 1 95 ? 49.259 -9.694 -11.779 1.00 57.34 95 ASP A N 1
ATOM 758 C CA . ASP A 1 95 ? 48.456 -8.551 -11.301 1.00 57.34 95 ASP A CA 1
ATOM 759 C C . ASP A 1 95 ? 49.207 -7.201 -11.310 1.00 57.34 95 ASP A C 1
ATOM 761 O O . ASP A 1 95 ? 49.491 -6.582 -10.283 1.00 57.34 95 ASP A O 1
ATOM 765 N N . THR A 1 96 ? 49.589 -6.750 -12.509 1.00 49.50 96 THR A N 1
ATOM 766 C CA . THR A 1 96 ? 50.409 -5.536 -12.668 1.00 49.50 96 THR A CA 1
ATOM 767 C C . THR A 1 96 ? 49.596 -4.268 -12.347 1.00 49.50 96 THR A C 1
ATOM 769 O O . THR A 1 96 ? 48.539 -4.032 -12.932 1.00 49.50 96 THR A O 1
ATOM 772 N N . VAL A 1 97 ? 50.087 -3.431 -11.424 1.00 54.50 97 VAL A N 1
ATOM 773 C CA . VAL A 1 97 ? 49.276 -2.418 -10.711 1.00 54.50 97 VAL A CA 1
ATOM 774 C C . VAL A 1 97 ? 49.136 -1.064 -11.444 1.00 54.50 97 VAL A C 1
ATOM 776 O O . VAL A 1 97 ? 50.129 -0.395 -11.730 1.00 54.50 97 VAL A O 1
ATOM 779 N N . PHE A 1 98 ? 47.885 -0.608 -11.654 1.00 52.72 98 PHE A N 1
ATOM 780 C CA . PHE A 1 98 ? 47.491 0.673 -12.299 1.00 52.72 98 PHE A CA 1
ATOM 781 C C . PHE A 1 98 ? 46.234 1.328 -11.632 1.00 52.72 98 PHE A C 1
ATOM 783 O O . PHE A 1 98 ? 46.024 1.089 -10.448 1.00 52.72 98 PHE A O 1
ATOM 790 N N . ALA A 1 99 ? 45.423 2.194 -12.306 1.00 42.44 99 ALA A N 1
ATOM 791 C CA . ALA A 1 99 ? 44.454 3.100 -11.608 1.00 42.44 99 ALA A CA 1
ATOM 792 C C . ALA A 1 99 ? 43.032 3.549 -12.204 1.00 42.44 99 ALA A C 1
ATOM 794 O O . ALA A 1 99 ? 42.548 4.551 -11.680 1.00 42.44 99 ALA A O 1
ATOM 795 N N . ASP A 1 100 ? 42.309 2.929 -13.204 1.00 40.28 100 ASP A N 1
ATOM 796 C CA . ASP A 1 100 ? 40.954 3.393 -13.782 1.00 40.28 100 ASP A CA 1
ATOM 797 C C . ASP A 1 100 ? 39.983 2.314 -14.473 1.00 40.28 100 ASP A C 1
ATOM 799 O O . ASP A 1 100 ? 40.401 1.177 -14.674 1.00 40.28 100 ASP A O 1
ATOM 803 N N . GLY A 1 101 ? 38.693 2.623 -14.848 1.00 31.97 101 GLY A N 1
ATOM 804 C CA . GLY A 1 101 ? 37.712 1.800 -15.663 1.00 31.97 101 GLY A CA 1
ATOM 805 C C . GLY A 1 101 ? 36.296 2.424 -16.020 1.00 31.97 101 GLY A C 1
ATOM 806 O O . GLY A 1 101 ? 35.881 3.349 -15.325 1.00 31.97 101 GLY A O 1
ATOM 807 N N . ALA A 1 102 ? 35.531 1.981 -17.080 1.00 32.16 102 ALA A N 1
ATOM 808 C CA . ALA A 1 102 ? 34.793 2.931 -18.003 1.00 32.16 102 ALA A CA 1
ATOM 809 C C . ALA A 1 102 ? 33.471 2.555 -18.898 1.00 32.16 102 ALA A C 1
ATOM 811 O O . ALA A 1 102 ? 33.127 1.379 -18.916 1.00 32.16 102 ALA A O 1
ATOM 812 N N . THR A 1 103 ? 32.754 3.500 -19.643 1.00 28.27 103 THR A N 1
ATOM 813 C CA . THR A 1 103 ? 31.296 3.525 -20.237 1.00 28.27 103 THR A CA 1
ATOM 814 C C . THR A 1 103 ? 30.898 4.434 -21.548 1.00 28.27 103 THR A C 1
ATOM 816 O O . THR A 1 103 ? 31.686 5.328 -21.832 1.00 28.27 103 THR A O 1
ATOM 819 N N . LEU A 1 104 ? 29.670 4.429 -22.234 1.00 32.06 104 LEU A N 1
ATOM 820 C CA . LEU A 1 104 ? 29.157 4.146 -23.697 1.00 32.06 104 LEU A CA 1
ATOM 821 C C . LEU A 1 104 ? 28.136 5.082 -24.667 1.00 32.06 104 LEU A C 1
ATOM 823 O O . LEU A 1 104 ? 27.122 5.476 -24.100 1.00 32.06 104 LEU A O 1
ATOM 827 N N . SER A 1 105 ? 28.263 5.395 -26.060 1.00 31.34 105 SER A N 1
ATOM 828 C CA . SER A 1 105 ? 27.375 6.025 -27.258 1.00 31.34 105 SER A CA 1
ATOM 829 C C . SER A 1 105 ? 27.979 6.451 -28.768 1.00 31.34 105 SER A C 1
ATOM 831 O O . SER A 1 105 ? 29.192 6.623 -28.822 1.00 31.34 105 SER A O 1
ATOM 833 N N . TYR A 1 106 ? 27.255 6.703 -29.968 1.00 35.03 106 TYR A N 1
ATOM 834 C CA . TYR A 1 106 ? 27.682 6.663 -31.515 1.00 35.03 106 TYR A CA 1
ATOM 835 C C . TYR A 1 106 ? 27.721 7.839 -32.676 1.00 35.03 106 TYR A C 1
ATOM 837 O O . TYR A 1 106 ? 27.701 9.003 -32.289 1.00 35.03 106 TYR A O 1
ATOM 845 N N . SER A 1 107 ? 27.884 7.563 -34.058 1.00 29.98 107 SER A N 1
ATOM 846 C CA . SER A 1 107 ? 28.026 8.460 -35.346 1.00 29.98 107 SER A CA 1
ATOM 847 C C . SER A 1 107 ? 27.903 7.883 -36.885 1.00 29.98 107 SER A C 1
ATOM 849 O O . SER A 1 107 ? 28.024 6.666 -37.014 1.00 29.98 107 SER A O 1
ATOM 851 N N . GLY A 1 108 ? 27.746 8.659 -38.058 1.00 35.31 108 GLY A N 1
ATOM 852 C CA . GLY A 1 108 ? 27.892 8.256 -39.576 1.00 35.31 108 GLY A CA 1
ATOM 853 C C . GLY A 1 108 ? 27.332 9.107 -40.871 1.00 35.31 108 GLY A C 1
ATOM 854 O O . GLY A 1 108 ? 26.507 9.977 -40.631 1.00 35.31 108 GLY A O 1
ATOM 855 N N . LYS A 1 109 ? 27.647 8.847 -42.223 1.00 31.86 109 LYS A N 1
ATOM 856 C CA . LYS A 1 109 ? 27.261 9.578 -43.559 1.00 31.86 109 LYS A CA 1
ATOM 857 C C . LYS A 1 109 ? 26.370 8.851 -44.672 1.00 31.86 109 LYS A C 1
ATOM 859 O O . LYS A 1 109 ? 26.806 7.819 -45.181 1.00 31.86 109 LYS A O 1
ATOM 864 N N . PHE A 1 110 ? 25.209 9.391 -45.163 1.00 42.38 110 PHE A N 1
ATOM 865 C CA . PHE A 1 110 ? 24.161 8.629 -45.960 1.00 42.38 110 PHE A CA 1
ATOM 866 C C . PHE A 1 110 ? 23.194 9.391 -46.930 1.00 42.38 110 PHE A C 1
ATOM 868 O O . PHE A 1 110 ? 23.214 10.615 -46.988 1.00 42.38 110 PHE A O 1
ATOM 875 N N . SER A 1 111 ? 22.295 8.651 -47.628 1.00 33.09 111 SER A N 1
ATOM 876 C CA . SER A 1 111 ? 21.132 9.152 -48.418 1.00 33.09 111 SER A CA 1
ATOM 877 C C . SER A 1 111 ? 19.735 8.714 -47.909 1.00 33.09 111 SER A C 1
ATOM 879 O O . SER A 1 111 ? 18.822 9.531 -47.874 1.00 33.09 111 SER A O 1
ATOM 881 N N . ARG A 1 112 ? 19.538 7.442 -47.518 1.00 41.88 112 ARG A N 1
ATOM 882 C CA . ARG A 1 112 ? 18.382 6.918 -46.746 1.00 41.88 112 ARG A CA 1
ATOM 883 C C . ARG A 1 112 ? 18.822 5.696 -45.934 1.00 41.88 112 ARG A C 1
ATOM 885 O O . ARG A 1 112 ? 19.488 4.821 -46.484 1.00 41.88 112 ARG A O 1
ATOM 892 N N . MET A 1 113 ? 18.439 5.601 -44.658 1.00 41.91 113 MET A N 1
ATOM 893 C CA . MET A 1 113 ? 18.892 4.533 -43.749 1.00 41.91 113 MET A CA 1
ATOM 894 C C . MET A 1 113 ? 17.737 3.837 -43.016 1.00 41.91 113 MET A C 1
ATOM 896 O O . MET A 1 113 ? 16.812 4.478 -42.520 1.00 41.91 113 MET A O 1
ATOM 900 N N . LYS A 1 114 ? 17.861 2.515 -42.856 1.00 43.31 114 LYS A N 1
ATOM 901 C CA . LYS A 1 114 ? 17.094 1.690 -41.914 1.00 43.31 114 LYS A CA 1
ATOM 902 C C . LYS A 1 114 ? 18.045 1.105 -40.870 1.00 43.31 114 LYS A C 1
ATOM 904 O O . LYS A 1 114 ? 19.010 0.422 -41.228 1.00 43.31 114 LYS A O 1
ATOM 909 N N . ILE A 1 115 ? 17.767 1.355 -39.591 1.00 48.59 115 ILE A N 1
ATOM 910 C CA . ILE A 1 115 ? 18.491 0.751 -38.465 1.00 48.59 115 ILE A CA 1
ATOM 911 C C . ILE A 1 115 ? 17.633 -0.396 -37.930 1.00 48.59 115 ILE A C 1
ATOM 913 O O . ILE A 1 115 ? 16.433 -0.251 -37.715 1.00 48.59 115 ILE A O 1
ATOM 917 N N . ARG A 1 116 ? 18.231 -1.566 -37.738 1.00 45.50 116 ARG A N 1
ATOM 918 C CA . ARG A 1 116 ? 17.578 -2.766 -37.213 1.00 45.50 116 ARG A CA 1
ATOM 919 C C . ARG A 1 116 ? 18.355 -3.204 -35.979 1.00 45.50 116 ARG A C 1
ATOM 921 O O . ARG A 1 116 ? 19.567 -3.366 -36.048 1.00 45.50 116 ARG A O 1
ATOM 928 N N . PHE A 1 117 ? 17.702 -3.405 -34.847 1.00 47.62 117 PHE A N 1
ATOM 929 C CA . PHE A 1 117 ? 18.392 -3.890 -33.648 1.00 47.62 117 PHE A CA 1
ATOM 930 C C . PHE A 1 117 ? 18.228 -5.409 -33.542 1.00 47.62 117 PHE A C 1
ATOM 932 O O . PHE A 1 117 ? 17.170 -5.927 -33.904 1.00 47.62 117 PHE A O 1
ATOM 939 N N . LEU A 1 118 ? 19.260 -6.126 -33.077 1.00 40.12 118 LEU A N 1
ATOM 940 C CA . LEU A 1 118 ? 19.099 -7.525 -32.675 1.00 40.12 118 LEU A CA 1
ATOM 941 C C . LEU A 1 118 ? 18.577 -7.518 -31.245 1.00 40.12 118 LEU A C 1
ATOM 943 O O . LEU A 1 118 ? 19.333 -7.350 -30.284 1.00 40.12 118 LEU A O 1
ATOM 947 N N . MET A 1 119 ? 17.260 -7.617 -31.150 1.00 46.47 119 MET A N 1
ATOM 948 C CA . MET A 1 119 ? 16.508 -7.420 -29.923 1.00 46.47 119 MET A CA 1
ATOM 949 C C . MET A 1 119 ? 16.309 -8.753 -29.202 1.00 46.47 119 MET A C 1
ATOM 951 O O . MET A 1 119 ? 16.183 -9.805 -29.830 1.00 46.47 119 MET A O 1
ATOM 955 N N . ASP A 1 120 ? 16.275 -8.706 -27.874 1.00 38.12 120 ASP A N 1
ATOM 956 C CA . ASP A 1 120 ? 15.954 -9.853 -27.029 1.00 38.12 120 ASP A CA 1
ATOM 957 C C . ASP A 1 120 ? 15.222 -9.422 -25.750 1.00 38.12 120 ASP A C 1
ATOM 959 O O . ASP A 1 120 ? 14.968 -8.234 -25.525 1.00 38.12 120 ASP A O 1
ATOM 963 N N . SER A 1 121 ? 14.911 -10.388 -24.884 1.00 35.84 121 SER A N 1
ATOM 964 C CA . SER A 1 121 ? 14.123 -10.149 -23.676 1.00 35.84 121 SER A CA 1
ATOM 965 C C . SER A 1 121 ? 14.844 -9.340 -22.585 1.00 35.84 121 SER A C 1
ATOM 967 O O . SER A 1 121 ? 14.231 -8.950 -21.585 1.00 35.84 121 SER A O 1
ATOM 969 N N . LYS A 1 122 ? 16.141 -9.052 -22.760 1.00 36.72 122 LYS A N 1
ATOM 970 C CA . LYS A 1 122 ? 16.971 -8.270 -21.828 1.00 36.72 122 LYS A CA 1
ATOM 971 C C . LYS A 1 122 ? 17.344 -6.889 -22.372 1.00 36.72 122 LYS A C 1
ATOM 973 O O . LYS A 1 122 ? 17.747 -6.029 -21.592 1.00 36.72 122 LYS A O 1
ATOM 978 N N . SER A 1 123 ? 17.112 -6.649 -23.658 1.00 43.59 123 SER A N 1
ATOM 979 C CA . SER A 1 123 ? 17.231 -5.350 -24.325 1.00 43.59 123 SER A CA 1
ATOM 980 C C . SER A 1 123 ? 16.249 -4.305 -23.747 1.00 43.59 123 SER A C 1
ATOM 982 O O . SER A 1 123 ? 15.343 -4.647 -22.981 1.00 43.59 123 SER A O 1
ATOM 984 N N . GLY A 1 124 ? 16.444 -3.015 -24.057 1.00 41.28 124 GLY A N 1
ATOM 985 C CA . GLY A 1 124 ? 15.677 -1.910 -23.454 1.00 41.28 124 GLY A CA 1
ATOM 986 C C . GLY A 1 124 ? 15.645 -0.622 -24.287 1.00 41.28 124 GLY A C 1
ATOM 987 O O . GLY A 1 124 ? 15.924 -0.637 -25.483 1.00 41.28 124 GLY A O 1
ATOM 988 N N . LYS A 1 125 ? 15.290 0.507 -23.660 1.00 39.12 125 LYS A N 1
ATOM 989 C CA . LYS A 1 125 ? 15.033 1.787 -24.349 1.00 39.12 125 LYS A CA 1
ATOM 990 C C . LYS A 1 125 ? 16.290 2.485 -24.876 1.00 39.12 125 LYS A C 1
ATOM 992 O O . LYS A 1 125 ? 17.297 2.579 -24.181 1.00 39.12 125 LYS A O 1
ATOM 997 N N . VAL A 1 126 ? 16.161 3.036 -26.081 1.00 41.31 126 VAL A N 1
ATOM 998 C CA . VAL A 1 126 ? 17.164 3.800 -26.829 1.00 41.31 126 VAL A CA 1
ATOM 999 C C . VAL A 1 126 ? 16.530 5.092 -27.339 1.00 41.31 126 VAL A C 1
ATOM 1001 O O . VAL A 1 126 ? 15.400 5.082 -27.815 1.00 41.31 126 VAL A O 1
ATOM 1004 N N . ARG A 1 127 ? 17.245 6.218 -27.275 1.00 38.72 127 ARG A N 1
ATOM 1005 C CA . ARG A 1 127 ? 16.827 7.463 -27.942 1.00 38.72 127 ARG A CA 1
ATOM 1006 C C . ARG A 1 127 ? 17.678 7.677 -29.187 1.00 38.72 127 ARG A C 1
ATOM 1008 O O . ARG A 1 127 ? 18.903 7.620 -29.091 1.00 38.72 127 ARG A O 1
ATOM 1015 N N . ILE A 1 128 ? 17.031 7.928 -30.325 1.00 41.72 128 ILE A N 1
ATOM 1016 C CA . ILE A 1 128 ? 17.700 8.262 -31.588 1.00 41.72 128 ILE A CA 1
ATOM 1017 C C . ILE A 1 128 ? 17.711 9.786 -31.748 1.00 41.72 128 ILE A C 1
ATOM 1019 O O . ILE A 1 128 ? 16.695 10.443 -31.540 1.00 41.72 128 ILE A O 1
ATOM 1023 N N . SER A 1 129 ? 18.851 10.352 -32.135 1.00 38.06 129 SER A N 1
ATOM 1024 C CA . SER A 1 129 ? 18.960 11.753 -32.565 1.00 38.06 129 SER A CA 1
ATOM 1025 C C . SER A 1 129 ? 19.515 11.814 -33.985 1.00 38.06 129 SER A C 1
ATOM 1027 O O . SER A 1 129 ? 20.427 11.054 -34.311 1.00 38.06 129 SER A O 1
ATOM 1029 N N . LEU A 1 130 ? 18.983 12.697 -34.828 1.00 39.66 130 LEU A N 1
ATOM 1030 C CA . LEU A 1 130 ? 19.456 12.915 -36.196 1.00 39.66 130 LEU A CA 1
ATOM 1031 C C . LEU A 1 130 ? 19.794 14.401 -36.366 1.00 39.66 130 LEU A C 1
ATOM 1033 O O . LEU A 1 130 ? 18.947 15.257 -36.117 1.00 39.66 130 LEU A O 1
ATOM 1037 N N . ASP A 1 131 ? 21.042 14.702 -36.723 1.00 37.38 131 ASP A N 1
ATOM 1038 C CA . ASP A 1 131 ? 21.555 16.052 -36.996 1.00 37.38 131 ASP A CA 1
ATOM 1039 C C . ASP A 1 131 ? 21.200 17.086 -35.913 1.00 37.38 131 ASP A C 1
ATOM 1041 O O . ASP A 1 131 ? 20.752 18.203 -36.173 1.00 37.38 131 ASP A O 1
ATOM 1045 N N . GLY A 1 132 ? 21.379 16.681 -34.652 1.00 36.28 132 GLY A N 1
ATOM 1046 C CA . GLY A 1 132 ? 21.125 17.508 -33.468 1.00 36.28 132 GLY A CA 1
ATOM 1047 C C . GLY A 1 132 ? 19.654 17.631 -33.052 1.00 36.28 132 GLY A C 1
ATOM 1048 O O . GLY A 1 132 ? 19.383 18.161 -31.977 1.00 36.28 132 GLY A O 1
ATOM 1049 N N . LYS A 1 133 ? 18.702 17.109 -33.836 1.00 33.34 133 LYS A N 1
ATOM 1050 C CA . LYS A 1 133 ? 17.295 16.984 -33.428 1.00 33.34 133 LYS A CA 1
ATOM 1051 C C . LYS A 1 133 ? 17.078 15.633 -32.747 1.00 33.34 133 LYS A C 1
ATOM 1053 O O . LYS A 1 133 ? 17.410 14.586 -33.305 1.00 33.34 133 LYS A O 1
ATOM 1058 N N . GLU A 1 134 ? 16.505 15.634 -31.545 1.00 36.16 134 GLU A N 1
ATOM 1059 C CA . GLU A 1 134 ? 16.017 14.393 -30.935 1.00 36.16 134 GLU A CA 1
ATOM 1060 C C . GLU A 1 134 ? 14.815 13.858 -31.729 1.00 36.16 134 GLU A C 1
ATOM 1062 O O . GLU A 1 134 ? 13.889 14.605 -32.046 1.00 36.16 134 GLU A O 1
ATOM 1067 N N . GLN A 1 135 ? 14.825 12.559 -32.027 1.00 46.94 135 GLN A N 1
ATOM 1068 C CA . GLN A 1 135 ? 13.628 11.796 -32.376 1.00 46.94 135 GLN A CA 1
ATOM 1069 C C . GLN A 1 135 ? 13.207 10.932 -31.170 1.00 46.94 135 GLN A C 1
ATOM 1071 O O . GLN A 1 135 ? 13.785 11.018 -30.082 1.00 46.94 135 GLN A O 1
ATOM 1076 N N . GLU A 1 136 ? 12.143 10.143 -31.331 1.00 41.31 136 GLU A N 1
ATOM 1077 C CA . GLU A 1 136 ? 11.490 9.436 -30.228 1.00 41.31 136 GLU A CA 1
ATOM 1078 C C . GLU A 1 136 ? 12.389 8.459 -29.446 1.00 41.31 136 GLU A C 1
ATOM 1080 O O . GLU A 1 136 ? 13.407 7.938 -29.914 1.00 41.31 136 GLU A O 1
ATOM 1085 N N . VAL A 1 137 ? 11.954 8.177 -28.213 1.00 38.66 137 VAL A N 1
ATOM 1086 C CA . VAL A 1 137 ? 12.506 7.102 -27.384 1.00 38.66 137 VAL A CA 1
ATOM 1087 C C . VAL A 1 137 ? 11.895 5.777 -27.833 1.00 38.66 137 VAL A C 1
ATOM 1089 O O . VAL A 1 137 ? 10.722 5.500 -27.595 1.00 38.66 137 VAL A O 1
ATOM 1092 N N . LEU A 1 138 ? 12.719 4.946 -28.456 1.00 41.75 138 LEU A N 1
ATOM 1093 C CA . LEU A 1 138 ? 12.356 3.679 -29.070 1.00 41.75 138 LEU A CA 1
ATOM 1094 C C . LEU A 1 138 ? 12.808 2.516 -28.180 1.00 41.75 138 LEU A C 1
ATOM 1096 O O . LEU A 1 138 ? 13.963 2.409 -27.776 1.00 41.75 138 LEU A O 1
ATOM 1100 N N . ASP A 1 139 ? 11.871 1.638 -27.840 1.00 41.00 139 ASP A N 1
ATOM 1101 C CA . ASP A 1 139 ? 12.109 0.521 -26.924 1.00 41.00 139 ASP A CA 1
ATOM 1102 C C . ASP A 1 139 ? 12.521 -0.751 -27.691 1.00 41.00 139 ASP A C 1
ATOM 1104 O O . ASP A 1 139 ? 11.766 -1.197 -28.560 1.00 41.00 139 ASP A O 1
ATOM 1108 N N . LEU A 1 140 ? 13.705 -1.310 -27.403 1.00 46.09 140 LEU A N 1
ATOM 1109 C CA . LEU A 1 140 ? 14.354 -2.369 -28.196 1.00 46.09 140 LEU A CA 1
ATOM 1110 C C . LEU A 1 140 ? 14.146 -3.800 -27.668 1.00 46.09 140 LEU A C 1
ATOM 1112 O O . LEU A 1 140 ? 14.974 -4.679 -27.892 1.00 46.09 140 LEU A O 1
ATOM 1116 N N . TYR A 1 141 ? 13.072 -4.046 -26.933 1.00 42.88 141 TYR A N 1
ATOM 1117 C CA . TYR A 1 141 ? 12.712 -5.377 -26.441 1.00 42.88 141 TYR A CA 1
ATOM 1118 C C . TYR A 1 141 ? 12.163 -6.316 -27.547 1.00 42.88 141 TYR A C 1
ATOM 1120 O O . TYR A 1 141 ? 11.355 -5.876 -28.373 1.00 42.88 141 TYR A O 1
ATOM 1128 N N . SER A 1 142 ? 12.506 -7.618 -27.521 1.00 38.44 142 SER A N 1
ATOM 1129 C CA . SER A 1 142 ? 11.826 -8.672 -28.313 1.00 38.44 142 SER A CA 1
ATOM 1130 C C . SER A 1 142 ? 11.793 -10.046 -27.629 1.00 38.44 142 SER A C 1
ATOM 1132 O O . SER A 1 142 ? 12.718 -10.406 -26.907 1.00 38.44 142 SER A O 1
ATOM 1134 N N . GLU A 1 143 ? 10.745 -10.831 -27.889 1.00 34.88 143 GLU A N 1
ATOM 1135 C CA . GLU A 1 143 ? 10.542 -12.173 -27.321 1.00 34.88 143 GLU A CA 1
ATOM 1136 C C . GLU A 1 143 ? 11.383 -13.243 -28.038 1.00 34.88 143 GLU A C 1
ATOM 1138 O O . GLU A 1 143 ? 12.074 -14.034 -27.393 1.00 34.88 143 GLU A O 1
ATOM 1143 N N . THR A 1 144 ? 11.388 -13.239 -29.375 1.00 35.81 144 THR A N 1
ATOM 1144 C CA . THR A 1 144 ? 12.279 -14.063 -30.206 1.00 35.81 144 THR A CA 1
ATOM 1145 C C . THR A 1 144 ? 13.534 -13.273 -30.578 1.00 35.81 144 THR A C 1
ATOM 1147 O O . THR A 1 144 ? 13.474 -12.063 -30.791 1.00 35.81 144 THR A O 1
ATOM 1150 N N . SER A 1 145 ? 14.686 -13.947 -30.694 1.00 38.56 145 SER A N 1
ATOM 1151 C CA . SER A 1 145 ? 15.940 -13.304 -31.127 1.00 38.56 145 SER A CA 1
ATOM 1152 C C . SER A 1 145 ? 15.848 -12.939 -32.612 1.00 38.56 145 SER A C 1
ATOM 1154 O O . SER A 1 145 ? 16.174 -13.744 -33.480 1.00 38.56 145 SER A O 1
ATOM 1156 N N . SER A 1 146 ? 15.317 -11.749 -32.893 1.00 40.06 146 SER A N 1
ATOM 1157 C CA . SER A 1 146 ? 14.839 -11.353 -34.216 1.00 40.06 146 SER A CA 1
ATOM 1158 C C . SER A 1 146 ? 15.104 -9.872 -34.506 1.00 40.06 146 SER A C 1
ATOM 1160 O O . SER A 1 146 ? 15.091 -9.014 -33.619 1.00 40.06 146 SER A O 1
ATOM 1162 N N . TYR A 1 147 ? 15.362 -9.564 -35.778 1.00 44.38 147 TYR A N 1
ATOM 1163 C CA . TYR A 1 147 ? 15.619 -8.202 -36.241 1.00 44.38 147 TYR A CA 1
ATOM 1164 C C . TYR A 1 147 ? 14.316 -7.462 -36.543 1.00 44.38 147 TYR A C 1
ATOM 1166 O O . TYR A 1 147 ? 13.726 -7.653 -37.607 1.00 44.38 147 TYR A O 1
ATOM 1174 N N . LYS A 1 148 ? 13.898 -6.546 -35.661 1.00 41.72 148 LYS A N 1
ATOM 1175 C CA . LYS A 1 148 ? 12.823 -5.594 -35.983 1.00 41.72 148 LYS A CA 1
ATOM 1176 C C . LYS A 1 148 ? 13.404 -4.340 -36.639 1.00 41.72 148 LYS A C 1
ATOM 1178 O O . LYS A 1 148 ? 14.430 -3.811 -36.208 1.00 41.72 148 LYS A O 1
ATOM 1183 N N . VAL A 1 149 ? 12.754 -3.884 -37.708 1.00 44.47 149 VAL A N 1
ATOM 1184 C CA . VAL A 1 149 ? 13.191 -2.727 -38.501 1.00 44.47 149 VAL A CA 1
ATOM 1185 C C . VAL A 1 149 ? 12.698 -1.432 -37.862 1.00 44.47 149 VAL A C 1
ATOM 1187 O O . VAL A 1 149 ? 11.502 -1.288 -37.620 1.00 44.47 149 VAL A O 1
ATOM 1190 N N . ILE A 1 150 ? 13.606 -0.481 -37.641 1.00 46.69 150 ILE A N 1
ATOM 1191 C CA . ILE A 1 150 ? 13.283 0.915 -37.346 1.00 46.69 150 ILE A CA 1
ATOM 1192 C C . ILE A 1 150 ? 13.610 1.733 -38.601 1.00 46.69 150 ILE A C 1
ATOM 1194 O O . ILE A 1 150 ? 14.762 1.931 -38.992 1.00 46.69 150 ILE A O 1
ATOM 1198 N N . GLU A 1 151 ? 12.547 2.150 -39.278 1.00 43.28 151 GLU A N 1
ATOM 1199 C CA . GLU A 1 151 ? 12.584 2.871 -40.546 1.00 43.28 151 GLU A CA 1
ATOM 1200 C C . GLU A 1 151 ? 12.562 4.379 -40.267 1.00 43.28 151 GLU A C 1
ATOM 1202 O O . GLU A 1 151 ? 11.512 4.941 -39.952 1.00 43.28 151 GLU A O 1
ATOM 1207 N N . ILE A 1 152 ? 13.728 5.033 -40.337 1.00 43.44 152 ILE A N 1
ATOM 1208 C CA . ILE A 1 152 ? 13.865 6.462 -40.020 1.00 43.44 152 ILE A CA 1
ATOM 1209 C C . ILE A 1 152 ? 13.332 7.286 -41.198 1.00 43.44 152 ILE A C 1
ATOM 1211 O O . ILE A 1 152 ? 14.061 7.640 -42.126 1.00 43.44 152 ILE A O 1
ATOM 1215 N N . LYS A 1 153 ? 12.032 7.584 -41.160 1.00 39.03 153 LYS A N 1
ATOM 1216 C CA . LYS A 1 153 ? 11.362 8.483 -42.107 1.00 39.03 153 LYS A CA 1
ATOM 1217 C C . LYS A 1 153 ? 11.602 9.935 -41.722 1.00 39.03 153 LYS A C 1
ATOM 1219 O O . LYS A 1 153 ? 10.731 10.567 -41.128 1.00 39.03 153 LYS A O 1
ATOM 1224 N N . ASP A 1 154 ? 12.761 10.473 -42.093 1.00 38.28 154 ASP A N 1
ATOM 1225 C CA . ASP A 1 154 ? 12.848 11.926 -42.213 1.00 38.28 154 ASP A CA 1
ATOM 1226 C C . ASP A 1 154 ? 11.995 12.405 -43.404 1.00 38.28 154 ASP A C 1
ATOM 1228 O O . ASP A 1 154 ? 11.901 11.734 -44.436 1.00 38.28 154 ASP A O 1
ATOM 1232 N N . LYS A 1 155 ? 11.334 13.555 -43.241 1.00 35.06 155 LYS A N 1
ATOM 1233 C CA . LYS A 1 155 ? 10.505 14.183 -44.283 1.00 35.06 155 LYS A CA 1
ATOM 1234 C C . LYS A 1 155 ? 11.301 15.124 -45.188 1.00 35.06 155 LYS A C 1
ATOM 1236 O O . LYS A 1 155 ? 10.765 15.562 -46.204 1.00 35.06 155 LYS A O 1
ATOM 1241 N N . THR A 1 156 ? 12.552 15.422 -44.849 1.00 34.19 156 THR A N 1
ATOM 1242 C CA . THR A 1 156 ? 13.457 16.219 -45.679 1.00 34.19 156 THR A CA 1
ATOM 1243 C C . THR A 1 156 ? 14.259 15.339 -46.641 1.00 34.19 156 THR A C 1
ATOM 1245 O O . THR A 1 156 ? 14.798 14.297 -46.279 1.00 34.19 156 THR A O 1
ATOM 1248 N N . THR A 1 157 ? 14.340 15.749 -47.908 1.00 31.80 157 THR A N 1
ATOM 1249 C CA . THR A 1 157 ? 15.161 15.077 -48.924 1.00 31.80 157 THR A CA 1
ATOM 1250 C C . THR A 1 157 ? 16.645 15.273 -48.625 1.00 31.80 157 THR A C 1
ATOM 1252 O O . THR A 1 157 ? 17.150 16.388 -48.745 1.00 31.80 157 THR A O 1
ATOM 1255 N N . PHE A 1 158 ? 17.344 14.191 -48.271 1.00 36.50 158 PHE A N 1
ATOM 1256 C CA . PHE A 1 158 ? 18.792 14.193 -48.049 1.00 36.50 158 PHE A CA 1
ATOM 1257 C C . PHE A 1 158 ? 19.553 14.696 -49.285 1.00 36.50 158 PHE A C 1
ATOM 1259 O O . PHE A 1 158 ? 19.406 14.163 -50.386 1.00 36.50 158 PHE A O 1
ATOM 1266 N N . ILE A 1 159 ? 20.395 15.706 -49.073 1.00 34.28 159 ILE A N 1
ATOM 1267 C CA . ILE A 1 159 ? 21.338 16.254 -50.055 1.00 34.28 159 ILE A CA 1
ATOM 1268 C C . ILE A 1 159 ? 22.708 15.601 -49.775 1.00 34.28 159 ILE A C 1
ATOM 1270 O O . ILE A 1 159 ? 23.002 15.334 -48.611 1.00 34.28 159 ILE A O 1
ATOM 1274 N N . PRO A 1 160 ? 23.570 15.313 -50.770 1.00 29.39 160 PRO A N 1
ATOM 1275 C CA . PRO A 1 160 ? 24.861 14.659 -50.521 1.00 29.39 160 PRO A CA 1
ATOM 1276 C C . PRO A 1 160 ? 25.789 15.446 -49.566 1.00 29.39 160 PRO A C 1
ATOM 1278 O O . PRO A 1 160 ? 26.524 16.338 -49.981 1.00 29.39 160 PRO A O 1
ATOM 1281 N N . GLY A 1 161 ? 25.789 15.088 -48.278 1.00 35.62 161 GLY A N 1
ATOM 1282 C CA . GLY A 1 161 ? 26.508 15.781 -47.200 1.00 35.62 161 GLY A CA 1
ATOM 1283 C C . GLY A 1 161 ? 26.999 14.829 -46.104 1.00 35.62 161 GLY A C 1
ATOM 1284 O O . GLY A 1 161 ? 26.696 13.639 -46.138 1.00 35.62 161 GLY A O 1
ATOM 1285 N N . ILE A 1 162 ? 27.823 15.321 -45.168 1.00 32.47 162 ILE A N 1
ATOM 1286 C CA . ILE A 1 162 ? 28.239 14.572 -43.963 1.00 32.47 162 ILE A CA 1
ATOM 1287 C C . ILE A 1 162 ? 27.201 14.820 -42.866 1.00 32.47 162 ILE A C 1
ATOM 1289 O O . ILE A 1 162 ? 26.874 15.971 -42.592 1.00 32.47 162 ILE A O 1
ATOM 1293 N N . TYR A 1 163 ? 26.722 13.748 -42.243 1.00 38.75 163 TYR A N 1
ATOM 1294 C CA . TYR A 1 163 ? 25.642 13.767 -41.258 1.00 38.75 163 TYR A CA 1
ATOM 1295 C C . TYR A 1 163 ? 26.124 13.233 -39.900 1.00 38.75 163 TYR A C 1
ATOM 1297 O O . TYR A 1 163 ? 27.172 12.587 -39.814 1.00 38.75 163 TYR A O 1
ATOM 1305 N N . PHE A 1 164 ? 25.398 13.535 -38.819 1.00 29.97 164 PHE A N 1
ATOM 1306 C CA . PHE A 1 164 ? 25.778 13.128 -37.463 1.00 29.97 164 PHE A CA 1
ATOM 1307 C C . PHE A 1 164 ? 24.556 12.675 -36.653 1.00 29.97 164 PHE A C 1
ATOM 1309 O O . PHE A 1 164 ? 23.611 13.424 -36.426 1.00 29.97 164 PHE A O 1
ATOM 1316 N N . SER A 1 165 ? 24.605 11.441 -36.150 1.00 36.66 165 SER A N 1
ATOM 1317 C CA . SER A 1 165 ? 23.570 10.845 -35.300 1.00 36.66 165 SER A CA 1
ATOM 1318 C C . SER A 1 165 ? 24.199 10.300 -34.021 1.00 36.66 165 SER A C 1
ATOM 1320 O O . SER A 1 165 ? 25.291 9.738 -34.074 1.00 36.66 165 SER A O 1
ATOM 1322 N N . SER A 1 166 ? 23.528 10.469 -32.880 1.00 33.00 166 SER A N 1
ATOM 1323 C CA . SER A 1 166 ? 23.975 9.949 -31.582 1.00 33.00 166 SER A CA 1
ATOM 1324 C C . SER A 1 166 ? 22.879 9.115 -30.911 1.00 33.00 166 SER A C 1
ATOM 1326 O O . SER A 1 166 ? 21.686 9.304 -31.174 1.00 33.00 166 SER A O 1
ATOM 1328 N N . LEU A 1 167 ? 23.294 8.155 -30.081 1.00 35.59 167 LEU A N 1
ATOM 1329 C CA . LEU A 1 167 ? 22.452 7.063 -29.592 1.00 35.59 167 LEU A CA 1
ATOM 1330 C C . LEU A 1 167 ? 22.821 6.718 -28.149 1.00 35.59 167 LEU A C 1
ATOM 1332 O O . LEU A 1 167 ? 23.921 6.220 -27.911 1.00 35.59 167 LEU A O 1
ATOM 1336 N N . LEU A 1 168 ? 21.900 6.950 -27.214 1.00 34.72 168 LEU A N 1
ATOM 1337 C CA . LEU A 1 168 ? 22.027 6.501 -25.824 1.00 34.72 168 LEU A CA 1
ATOM 1338 C C . LEU A 1 168 ? 21.579 5.040 -25.712 1.00 34.72 168 LEU A C 1
ATOM 1340 O O . LEU A 1 168 ? 20.461 4.715 -26.117 1.00 34.72 168 LEU A O 1
ATOM 1344 N N . LEU A 1 169 ? 22.441 4.176 -25.165 1.00 37.84 169 LEU A N 1
ATOM 1345 C CA . LEU A 1 169 ? 22.153 2.751 -24.961 1.00 37.84 169 LEU A CA 1
ATOM 1346 C C . LEU A 1 169 ? 21.413 2.468 -23.632 1.00 37.84 169 LEU A C 1
ATOM 1348 O O . LEU A 1 169 ? 21.513 3.256 -22.689 1.00 37.84 169 LEU A O 1
ATOM 1352 N N . PRO A 1 170 ? 20.671 1.345 -23.542 1.00 35.59 170 PRO A N 1
ATOM 1353 C CA . PRO A 1 170 ? 19.964 0.927 -22.337 1.00 35.59 170 PRO A CA 1
ATOM 1354 C C . PRO A 1 170 ? 20.907 0.417 -21.240 1.00 35.59 170 PRO A C 1
ATOM 1356 O O . PRO A 1 170 ? 22.013 -0.045 -21.499 1.00 35.59 170 PRO A O 1
ATOM 1359 N N . LEU A 1 171 ? 20.386 0.373 -20.010 1.00 35.53 171 LEU A N 1
ATOM 1360 C CA . LEU A 1 171 ? 21.026 -0.158 -18.792 1.00 35.53 171 LEU A CA 1
ATOM 1361 C C . LEU A 1 171 ? 21.314 -1.680 -18.805 1.00 35.53 171 LEU A C 1
ATOM 1363 O O . LEU A 1 171 ? 21.614 -2.267 -17.763 1.00 35.53 171 LEU A O 1
ATOM 1367 N N . HIS A 1 172 ? 21.168 -2.353 -19.948 1.00 41.66 172 HIS A N 1
ATOM 1368 C CA . HIS A 1 172 ? 21.201 -3.810 -20.063 1.00 41.66 172 HIS A CA 1
ATOM 1369 C C . HIS A 1 172 ? 21.866 -4.277 -21.367 1.00 41.66 172 HIS A C 1
ATOM 1371 O O . HIS A 1 172 ? 21.828 -3.589 -22.386 1.00 41.66 172 HIS A O 1
ATOM 1377 N N . LYS A 1 173 ? 22.418 -5.497 -21.325 1.00 40.75 173 LYS A N 1
ATOM 1378 C CA . LYS A 1 173 ? 23.146 -6.157 -22.417 1.00 40.75 173 LYS A CA 1
ATOM 1379 C C . LYS A 1 173 ? 22.326 -6.225 -23.715 1.00 40.75 173 LYS A C 1
ATOM 1381 O O . LYS A 1 173 ? 21.427 -7.053 -23.838 1.00 40.75 173 LYS A O 1
ATOM 1386 N N . ILE A 1 174 ? 22.718 -5.426 -24.706 1.00 44.28 174 ILE A N 1
ATOM 1387 C CA . ILE A 1 174 ? 22.345 -5.612 -26.118 1.00 44.28 174 ILE A CA 1
ATOM 1388 C C . ILE A 1 174 ? 23.115 -6.808 -26.698 1.00 44.28 174 ILE A C 1
ATOM 1390 O O . ILE A 1 174 ? 24.260 -7.045 -26.316 1.00 44.28 174 ILE A O 1
ATOM 1394 N N . LYS A 1 175 ? 22.503 -7.548 -27.635 1.00 41.59 175 LYS A N 1
ATOM 1395 C CA . LYS A 1 175 ? 23.166 -8.625 -28.399 1.00 41.59 175 LYS A CA 1
ATOM 1396 C C . LYS A 1 175 ? 23.708 -8.185 -29.758 1.00 41.59 175 LYS A C 1
ATOM 1398 O O . LYS A 1 175 ? 24.705 -8.748 -30.203 1.00 41.59 175 LYS A O 1
ATOM 1403 N N . GLY A 1 176 ? 23.093 -7.198 -30.413 1.00 47.00 176 GLY A N 1
ATOM 1404 C CA . GLY A 1 176 ? 23.616 -6.673 -31.672 1.00 47.00 176 GLY A CA 1
ATOM 1405 C C . GLY A 1 176 ? 22.852 -5.503 -32.295 1.00 47.00 176 GLY A C 1
ATOM 1406 O O . GLY A 1 176 ? 21.748 -5.147 -31.882 1.00 47.00 176 GLY A O 1
ATOM 1407 N N . ILE A 1 177 ? 23.467 -4.901 -33.312 1.00 53.44 177 ILE A N 1
ATOM 1408 C CA . ILE A 1 177 ? 22.992 -3.725 -34.058 1.00 53.44 177 ILE A CA 1
ATOM 1409 C C . ILE A 1 177 ? 23.224 -3.984 -35.553 1.00 53.44 177 ILE A C 1
ATOM 1411 O O . ILE A 1 177 ? 24.259 -4.520 -35.932 1.00 53.44 177 ILE A O 1
ATOM 1415 N N . LYS A 1 178 ? 22.284 -3.610 -36.418 1.00 56.03 178 LYS A N 1
ATOM 1416 C CA . LYS A 1 178 ? 22.330 -3.816 -37.872 1.00 56.03 178 LYS A CA 1
ATOM 1417 C C . LYS A 1 178 ? 21.895 -2.536 -38.592 1.00 56.03 178 LYS A C 1
ATOM 1419 O O . LYS A 1 178 ? 20.965 -1.859 -38.165 1.00 56.03 178 LYS A O 1
ATOM 1424 N N . ILE A 1 179 ? 22.590 -2.167 -39.662 1.00 58.66 179 ILE A N 1
ATOM 1425 C CA . ILE A 1 179 ? 22.400 -0.905 -40.394 1.00 58.66 179 ILE A CA 1
ATOM 1426 C C . ILE A 1 179 ? 22.335 -1.227 -41.887 1.00 58.66 179 ILE A C 1
ATOM 1428 O O . ILE A 1 179 ? 23.115 -2.039 -42.369 1.00 58.66 179 ILE A O 1
AT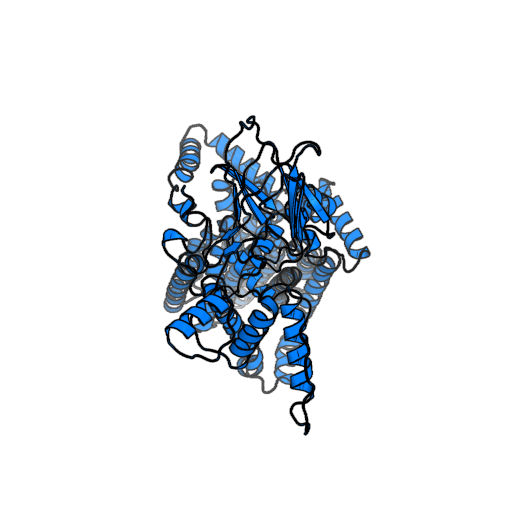OM 1432 N N . SER A 1 180 ? 21.395 -0.625 -42.614 1.00 54.00 180 SER A N 1
ATOM 1433 C CA . SER A 1 180 ? 21.074 -0.998 -44.001 1.00 54.00 180 SER A CA 1
ATOM 1434 C C . SER A 1 180 ? 20.469 0.164 -44.790 1.00 54.00 180 SER A C 1
ATOM 1436 O O . SER A 1 180 ? 19.851 1.051 -44.195 1.00 54.00 180 SER A O 1
ATOM 1438 N N . THR A 1 181 ? 20.600 0.158 -46.116 1.00 50.25 181 THR A N 1
ATOM 1439 C CA . THR A 1 181 ? 19.905 1.104 -47.006 1.00 50.25 181 THR A CA 1
ATOM 1440 C C . THR A 1 181 ? 18.436 0.724 -47.208 1.00 50.25 181 THR A C 1
ATOM 1442 O O . THR A 1 181 ? 17.998 -0.382 -46.894 1.00 50.25 181 THR A O 1
ATOM 1445 N N . GLU A 1 182 ? 17.638 1.663 -47.723 1.00 46.47 182 GLU A N 1
ATOM 1446 C CA . GLU A 1 182 ? 16.236 1.400 -48.076 1.00 46.47 182 GLU A CA 1
ATOM 1447 C C . GLU A 1 182 ? 16.075 0.593 -49.376 1.00 46.47 182 GLU A C 1
ATOM 1449 O O . GLU A 1 182 ? 15.102 -0.147 -49.516 1.00 46.47 182 GLU A O 1
ATOM 1454 N N . ARG A 1 183 ? 17.024 0.721 -50.308 1.00 48.28 183 ARG A N 1
ATOM 1455 C CA . ARG A 1 183 ? 17.063 0.014 -51.593 1.00 48.28 183 ARG A CA 1
ATOM 1456 C C . ARG A 1 183 ? 18.399 -0.709 -51.713 1.00 48.28 183 ARG A C 1
ATOM 1458 O O . ARG A 1 183 ? 19.433 -0.101 -51.466 1.00 48.28 183 ARG A O 1
ATOM 1465 N N . GLU A 1 184 ? 18.402 -1.960 -52.165 1.00 53.25 184 GLU A N 1
ATOM 1466 C CA . GLU A 1 184 ? 19.629 -2.776 -52.269 1.00 53.25 184 GLU A CA 1
ATOM 1467 C C . GLU A 1 184 ? 20.674 -2.209 -53.244 1.00 53.25 184 GLU A C 1
ATOM 1469 O O . GLU A 1 184 ? 21.868 -2.460 -53.093 1.00 53.25 184 GLU A O 1
ATOM 1474 N N . LYS A 1 185 ? 20.227 -1.425 -54.235 1.00 49.38 185 LYS A N 1
ATOM 1475 C CA . LYS A 1 185 ? 21.095 -0.737 -55.204 1.00 49.38 185 LYS A CA 1
ATOM 1476 C C . LYS A 1 185 ? 21.808 0.483 -54.606 1.00 49.38 185 LYS A C 1
ATOM 1478 O O . LYS A 1 185 ? 22.847 0.883 -55.128 1.00 49.38 185 LYS A O 1
ATOM 1483 N N . ASP A 1 186 ? 21.278 1.052 -53.523 1.00 50.06 186 ASP A N 1
ATOM 1484 C CA . ASP A 1 186 ? 21.880 2.194 -52.841 1.00 50.06 186 ASP A CA 1
ATOM 1485 C C . ASP A 1 186 ? 22.953 1.679 -51.870 1.00 50.06 186 ASP A C 1
ATOM 1487 O O . ASP A 1 186 ? 22.680 0.836 -51.011 1.00 50.06 186 ASP A O 1
ATOM 1491 N N . LYS A 1 187 ? 24.177 2.201 -51.980 1.00 55.06 187 LYS A N 1
ATOM 1492 C CA . LYS A 1 187 ? 25.310 1.830 -51.121 1.00 55.06 187 LYS A CA 1
ATOM 1493 C C . LYS A 1 187 ? 25.756 3.006 -50.255 1.00 55.06 187 LYS A C 1
ATOM 1495 O O . LYS A 1 187 ? 25.753 4.150 -50.704 1.00 55.06 187 LYS A O 1
ATOM 1500 N N . PHE A 1 188 ? 26.206 2.719 -49.040 1.00 53.41 188 PHE A N 1
ATOM 1501 C CA . PHE A 1 188 ? 26.727 3.692 -48.083 1.00 53.41 188 PHE A CA 1
ATOM 1502 C C . PHE A 1 188 ? 28.098 3.286 -47.540 1.00 53.41 188 PHE A C 1
ATOM 1504 O O . PHE A 1 188 ? 28.514 2.135 -47.647 1.00 53.41 188 PHE A O 1
ATOM 1511 N N . ARG A 1 189 ? 28.789 4.240 -46.912 1.00 52.81 189 ARG A N 1
ATOM 1512 C CA . ARG A 1 189 ? 30.081 4.035 -46.254 1.00 52.81 189 ARG A CA 1
ATOM 1513 C C . ARG A 1 189 ? 30.009 4.630 -44.852 1.00 52.81 189 ARG A C 1
ATOM 1515 O O . ARG A 1 189 ? 29.787 5.828 -44.702 1.00 52.81 189 ARG A O 1
ATOM 1522 N N . ILE A 1 190 ? 30.165 3.800 -43.822 1.00 54.88 190 ILE A N 1
ATOM 1523 C CA . ILE A 1 190 ? 30.236 4.280 -42.436 1.00 54.88 190 ILE A CA 1
ATOM 1524 C C . ILE A 1 190 ? 31.700 4.550 -42.086 1.00 54.88 190 ILE A C 1
ATOM 1526 O O . ILE A 1 190 ? 32.554 3.687 -42.250 1.00 54.88 190 ILE A O 1
ATOM 1530 N N . GLU A 1 191 ? 31.997 5.743 -41.577 1.00 49.72 191 GLU A N 1
ATOM 1531 C CA . GLU A 1 191 ? 33.368 6.131 -41.204 1.00 49.72 191 GLU A CA 1
ATOM 1532 C C . GLU A 1 191 ? 33.730 5.715 -39.761 1.00 49.72 191 GLU A C 1
ATOM 1534 O O . GLU A 1 191 ? 34.906 5.520 -39.440 1.00 49.72 191 GLU A O 1
ATOM 1539 N N . GLY A 1 192 ? 32.721 5.494 -38.908 1.00 50.72 192 GLY A N 1
ATOM 1540 C CA . GLY A 1 192 ? 32.858 4.812 -37.618 1.00 50.72 192 GLY A CA 1
ATOM 1541 C C . GLY A 1 192 ? 31.583 4.825 -36.765 1.00 50.72 192 GLY A C 1
ATOM 1542 O O . GLY A 1 192 ? 31.072 5.894 -36.423 1.00 50.72 192 GLY A O 1
ATOM 1543 N N . VAL A 1 193 ? 31.116 3.638 -36.356 1.00 50.66 193 VAL A N 1
ATOM 1544 C CA . VAL A 1 193 ? 30.173 3.474 -35.235 1.00 50.66 193 VAL A CA 1
ATOM 1545 C C . VAL A 1 193 ? 30.991 3.401 -33.950 1.00 50.66 193 VAL A C 1
ATOM 1547 O O . VAL A 1 193 ? 31.983 2.681 -33.876 1.00 50.66 193 VAL A O 1
ATOM 1550 N N . ARG A 1 194 ? 30.611 4.179 -32.942 1.00 51.03 194 ARG A N 1
ATOM 1551 C CA . ARG A 1 194 ? 31.411 4.396 -31.729 1.00 51.03 194 ARG A CA 1
ATOM 1552 C C . ARG A 1 194 ? 30.530 4.376 -30.502 1.00 51.03 194 ARG A C 1
ATOM 1554 O O . ARG A 1 194 ? 29.317 4.401 -30.641 1.00 51.03 194 ARG A O 1
ATOM 1561 N N . ILE A 1 195 ? 31.119 4.241 -29.324 1.00 47.66 195 ILE A N 1
ATOM 1562 C CA . ILE A 1 195 ? 30.383 3.820 -28.137 1.00 47.66 195 ILE A CA 1
ATOM 1563 C C . ILE A 1 195 ? 31.043 4.493 -26.881 1.00 47.66 195 ILE A C 1
ATOM 1565 O O . ILE A 1 195 ? 31.615 3.831 -26.029 1.00 47.66 195 ILE A O 1
ATOM 1569 N N . LYS A 1 196 ? 30.916 5.848 -26.800 1.00 42.16 196 LYS A N 1
ATOM 1570 C CA . LYS A 1 196 ? 31.257 6.891 -25.766 1.00 42.16 196 LYS A CA 1
ATOM 1571 C C . LYS A 1 196 ? 30.143 7.359 -24.782 1.00 42.16 196 LYS A C 1
ATOM 1573 O O . LYS A 1 196 ? 29.223 8.043 -25.212 1.00 42.16 196 LYS A O 1
ATOM 1578 N N . SER A 1 197 ? 30.223 7.151 -23.467 1.00 39.97 197 SER A N 1
ATOM 1579 C CA . SER A 1 197 ? 29.517 8.027 -22.495 1.00 39.97 197 SER A CA 1
ATOM 1580 C C . SER A 1 197 ? 30.373 8.331 -21.275 1.00 39.97 197 SER A C 1
ATOM 1582 O O . SER A 1 197 ? 31.412 8.959 -21.470 1.00 39.97 197 SER A O 1
ATOM 1584 N N . SER A 1 198 ? 29.981 7.974 -20.046 1.00 35.88 198 SER A N 1
ATOM 1585 C CA . SER A 1 198 ? 30.588 8.592 -18.857 1.00 35.88 198 SER A CA 1
ATOM 1586 C C . SER A 1 198 ? 32.096 8.338 -18.668 1.00 35.88 198 SER A C 1
ATOM 1588 O O . SER A 1 198 ? 32.684 9.105 -17.908 1.00 35.88 198 SER A O 1
ATOM 1590 N N . ARG A 1 199 ? 32.738 7.358 -19.355 1.00 32.94 199 ARG A N 1
ATOM 1591 C CA . ARG A 1 199 ? 34.198 7.088 -19.243 1.00 32.94 199 ARG A CA 1
ATOM 1592 C C . ARG A 1 199 ? 34.971 6.321 -20.364 1.00 32.94 199 ARG A C 1
ATOM 1594 O O . ARG A 1 199 ? 36.182 6.507 -20.389 1.00 32.94 199 ARG A O 1
ATOM 1601 N N . ARG A 1 200 ? 34.402 5.408 -21.198 1.00 38.19 200 ARG A N 1
ATOM 1602 C CA . ARG A 1 200 ? 35.144 4.597 -22.238 1.00 38.19 200 ARG A CA 1
ATOM 1603 C C . ARG A 1 200 ? 34.610 4.848 -23.643 1.00 38.19 200 ARG A C 1
ATOM 1605 O O . ARG A 1 200 ? 33.429 5.110 -23.818 1.00 38.19 200 ARG A O 1
ATOM 1612 N N . GLU A 1 201 ? 35.450 4.687 -24.654 1.00 41.44 201 GLU A N 1
ATOM 1613 C CA . GLU A 1 201 ? 34.962 4.338 -25.978 1.00 41.44 201 GLU A CA 1
ATOM 1614 C C . GLU A 1 201 ? 35.257 2.877 -26.253 1.00 41.44 201 GLU A C 1
ATOM 1616 O O . GLU A 1 201 ? 36.373 2.404 -26.053 1.00 41.44 201 GLU A O 1
ATOM 1621 N N . ILE A 1 202 ? 34.253 2.185 -26.774 1.00 47.41 202 ILE A N 1
ATOM 1622 C CA . ILE A 1 202 ? 34.492 1.099 -27.715 1.00 47.41 202 ILE A CA 1
ATOM 1623 C C . ILE A 1 202 ? 34.223 1.718 -29.089 1.00 47.41 202 ILE A C 1
ATOM 1625 O O . ILE A 1 202 ? 33.161 2.300 -29.304 1.00 47.41 202 ILE A O 1
ATOM 1629 N N . LEU A 1 203 ? 35.164 1.639 -30.025 1.00 50.38 203 LEU A N 1
ATOM 1630 C CA . LEU A 1 203 ? 34.826 1.834 -31.434 1.00 50.38 203 LEU A CA 1
ATOM 1631 C C . LEU A 1 203 ? 34.374 0.476 -31.970 1.00 50.38 203 LEU A C 1
ATOM 1633 O O . LEU A 1 203 ? 35.084 -0.514 -31.795 1.00 50.38 203 LEU A O 1
ATOM 1637 N N . LEU A 1 204 ? 33.198 0.408 -32.597 1.00 54.78 204 LEU A N 1
ATOM 1638 C CA . LEU A 1 204 ? 32.808 -0.815 -33.291 1.00 54.78 204 LEU A CA 1
ATOM 1639 C C . LEU A 1 204 ? 33.622 -0.920 -34.590 1.00 54.78 204 LEU A C 1
ATOM 1641 O O . LEU A 1 204 ? 33.805 0.092 -35.274 1.00 54.78 204 LEU A O 1
ATOM 1645 N N . PRO A 1 205 ? 34.126 -2.113 -34.944 1.00 53.75 205 PRO A N 1
ATOM 1646 C CA . PRO A 1 205 ? 34.936 -2.289 -36.140 1.00 53.75 205 PRO A CA 1
ATOM 1647 C C . PRO A 1 205 ? 34.070 -2.101 -37.387 1.00 53.75 205 PRO A C 1
ATOM 1649 O O . PRO A 1 205 ? 33.122 -2.846 -37.619 1.00 53.75 205 PRO A O 1
ATOM 1652 N N . VAL A 1 206 ? 34.406 -1.097 -38.193 1.00 55.81 206 VAL A N 1
ATOM 1653 C CA . VAL A 1 206 ? 33.756 -0.806 -39.474 1.00 55.81 206 VAL A CA 1
ATOM 1654 C C . VAL A 1 206 ? 34.809 -0.894 -40.573 1.00 55.81 206 VAL A C 1
ATOM 1656 O O . VAL A 1 206 ? 35.847 -0.236 -40.469 1.00 55.81 206 VAL A O 1
ATOM 1659 N N . ASN A 1 207 ? 34.548 -1.665 -41.633 1.00 57.16 207 ASN A N 1
ATOM 1660 C CA . ASN A 1 207 ? 35.424 -1.697 -42.806 1.00 57.16 207 ASN A CA 1
ATOM 1661 C C . ASN A 1 207 ? 35.404 -0.330 -43.498 1.00 57.16 207 ASN A C 1
ATOM 1663 O O . ASN A 1 207 ? 34.436 0.037 -44.157 1.00 57.16 207 ASN A O 1
ATOM 1667 N N . LYS A 1 208 ? 36.490 0.434 -43.348 1.00 51.25 208 LYS A N 1
ATOM 1668 C CA . LYS A 1 208 ? 36.583 1.808 -43.867 1.00 51.25 208 LYS A CA 1
ATOM 1669 C C . LYS A 1 208 ? 36.781 1.894 -45.384 1.00 51.25 208 LYS A C 1
ATOM 1671 O O . LYS A 1 208 ? 36.768 3.005 -45.912 1.00 51.25 208 LYS A O 1
ATOM 1676 N N . GLY A 1 209 ? 36.978 0.778 -46.085 1.00 48.25 209 GLY A N 1
ATOM 1677 C CA . GLY A 1 209 ? 37.139 0.749 -47.543 1.00 48.25 209 GLY A CA 1
ATOM 1678 C C . GLY A 1 209 ? 35.818 0.919 -48.295 1.00 48.25 209 GLY A C 1
ATOM 1679 O O . GLY A 1 209 ? 35.683 1.829 -49.112 1.00 48.25 209 GLY A O 1
ATOM 1680 N N . ASP A 1 210 ? 34.844 0.065 -47.990 1.00 56.31 210 ASP A N 1
ATOM 1681 C CA . ASP A 1 210 ? 33.817 -0.314 -48.960 1.00 56.31 210 ASP A CA 1
ATOM 1682 C C . ASP A 1 210 ? 32.508 0.481 -48.881 1.00 56.31 210 ASP A C 1
ATOM 1684 O O . ASP A 1 210 ? 32.039 0.888 -47.817 1.00 56.31 210 ASP A O 1
ATOM 1688 N N . TYR A 1 211 ? 31.877 0.628 -50.047 1.00 59.84 211 TYR A N 1
ATOM 1689 C CA . TYR A 1 211 ? 30.482 1.036 -50.177 1.00 59.84 211 TYR A CA 1
ATOM 1690 C C . TYR A 1 211 ? 29.583 -0.209 -50.135 1.00 59.84 211 TYR A C 1
ATOM 1692 O O . TYR A 1 211 ? 29.581 -1.020 -51.067 1.00 59.84 211 TYR A O 1
ATOM 1700 N N . VAL A 1 212 ? 28.800 -0.341 -49.066 1.00 60.72 212 VAL A N 1
ATOM 1701 C CA . VAL A 1 212 ? 27.973 -1.515 -48.739 1.00 60.72 212 VAL A CA 1
ATOM 1702 C C . VAL A 1 212 ? 26.494 -1.146 -48.613 1.00 60.72 212 VAL A C 1
ATOM 1704 O O . VAL A 1 212 ? 26.158 0.001 -48.334 1.00 60.72 212 VAL A O 1
ATOM 1707 N N . SER A 1 213 ? 25.597 -2.109 -48.819 1.00 53.97 213 SER A N 1
ATOM 1708 C CA . SER A 1 213 ? 24.149 -1.952 -48.591 1.00 53.97 213 SER A CA 1
ATOM 1709 C C . SER A 1 213 ? 23.704 -2.395 -47.188 1.00 53.97 213 SER A C 1
ATOM 1711 O O . SER A 1 213 ? 22.571 -2.134 -46.779 1.00 53.97 213 SER A O 1
ATOM 1713 N N . GLU A 1 214 ? 24.587 -3.049 -46.424 1.00 59.62 214 GLU A N 1
ATOM 1714 C CA . GLU A 1 214 ? 24.293 -3.573 -45.090 1.00 59.62 214 GLU A CA 1
ATOM 1715 C C . GLU A 1 214 ? 25.565 -3.743 -44.234 1.00 59.62 214 GLU A C 1
ATOM 1717 O O . GLU A 1 214 ? 26.628 -4.083 -44.748 1.00 59.62 214 GLU A O 1
ATOM 1722 N N . ILE A 1 215 ? 25.451 -3.510 -42.921 1.00 63.19 215 ILE A N 1
ATOM 1723 C CA . ILE A 1 215 ? 26.474 -3.762 -41.891 1.00 63.19 215 ILE A CA 1
ATOM 1724 C C . ILE A 1 215 ? 25.794 -4.387 -40.666 1.00 63.19 215 ILE A C 1
ATOM 1726 O O . ILE A 1 215 ? 24.712 -3.953 -40.263 1.00 63.19 215 ILE A O 1
ATOM 1730 N N . VAL A 1 216 ? 26.435 -5.381 -40.046 1.00 57.19 216 VAL A N 1
ATOM 1731 C CA . VAL A 1 216 ? 25.921 -6.097 -38.868 1.00 57.19 216 VAL A CA 1
ATOM 1732 C C . VAL A 1 216 ? 26.990 -6.170 -37.774 1.00 57.19 216 VAL A C 1
ATOM 1734 O O . VAL A 1 216 ? 28.139 -6.508 -38.040 1.00 57.19 216 VAL A O 1
ATOM 1737 N N . PHE A 1 217 ? 26.595 -5.877 -36.536 1.00 60.62 217 PHE A N 1
ATOM 1738 C CA . PHE A 1 217 ? 27.395 -5.994 -35.320 1.00 60.62 217 PHE A CA 1
ATOM 1739 C C . PHE A 1 217 ? 26.686 -6.960 -34.359 1.00 60.62 217 PHE A C 1
ATOM 1741 O O . PHE A 1 217 ? 25.780 -6.551 -33.637 1.00 60.62 217 PHE A O 1
ATOM 1748 N N . GLU A 1 218 ? 27.064 -8.236 -34.352 1.00 47.31 218 GLU A N 1
ATOM 1749 C CA . GLU A 1 218 ? 26.519 -9.258 -33.442 1.00 47.31 218 GLU A CA 1
ATOM 1750 C C . GLU A 1 218 ? 27.495 -9.607 -32.304 1.00 47.31 218 GLU A C 1
ATOM 1752 O O . GLU A 1 218 ? 28.691 -9.323 -32.379 1.00 47.31 218 GLU A O 1
ATOM 1757 N N . ASN A 1 219 ? 26.971 -10.250 -31.255 1.00 46.47 219 ASN A N 1
ATOM 1758 C CA . ASN A 1 219 ? 27.714 -10.918 -30.181 1.00 46.47 219 ASN A CA 1
ATOM 1759 C C . ASN A 1 219 ? 28.751 -10.046 -29.444 1.00 46.47 219 ASN A C 1
ATOM 1761 O O . ASN A 1 219 ? 29.891 -10.457 -29.246 1.00 46.47 219 ASN A O 1
ATOM 1765 N N . ARG A 1 220 ? 28.347 -8.859 -28.968 1.00 48.16 220 ARG A N 1
ATOM 1766 C CA . ARG A 1 220 ? 29.156 -8.030 -28.049 1.00 48.16 220 ARG A CA 1
ATOM 1767 C C . ARG A 1 220 ? 28.413 -7.757 -26.741 1.00 48.16 220 ARG A C 1
ATOM 1769 O O . ARG A 1 220 ? 27.290 -7.266 -26.753 1.00 48.16 220 ARG A O 1
ATOM 1776 N N . GLU A 1 221 ? 29.038 -8.061 -25.602 1.00 40.31 221 GLU A N 1
ATOM 1777 C CA . GLU A 1 221 ? 28.490 -7.772 -24.268 1.00 40.31 221 GLU A CA 1
ATOM 1778 C C . GLU A 1 221 ? 28.610 -6.280 -23.912 1.00 40.31 221 GLU A C 1
ATOM 1780 O O . GLU A 1 221 ? 29.575 -5.842 -23.289 1.00 40.31 221 GLU A O 1
ATOM 1785 N N . PHE A 1 222 ? 27.598 -5.485 -24.256 1.00 45.75 222 PHE A N 1
ATOM 1786 C CA . PHE A 1 222 ? 27.507 -4.100 -23.787 1.00 45.75 222 PHE A CA 1
ATOM 1787 C C . PHE A 1 222 ? 27.061 -4.056 -22.312 1.00 45.75 222 PHE A C 1
ATOM 1789 O O . PHE A 1 222 ? 25.867 -4.113 -22.014 1.00 45.75 222 PHE A O 1
ATOM 1796 N N . LYS A 1 223 ? 28.028 -3.991 -21.387 1.00 41.56 223 LYS A N 1
ATOM 1797 C CA . LYS A 1 223 ? 27.835 -3.879 -19.928 1.00 41.56 223 LYS A CA 1
ATOM 1798 C C . LYS A 1 223 ? 28.592 -2.675 -19.363 1.00 41.56 223 LYS A C 1
ATOM 1800 O O . LYS A 1 223 ? 29.802 -2.584 -19.546 1.00 41.56 223 LYS A O 1
ATOM 1805 N N . ASP A 1 224 ? 27.911 -1.862 -18.560 1.00 37.03 224 ASP A N 1
ATOM 1806 C CA . ASP A 1 224 ? 28.562 -0.970 -17.594 1.00 37.03 224 ASP A CA 1
ATOM 1807 C C . ASP A 1 224 ? 28.767 -1.694 -16.250 1.00 37.03 224 ASP A C 1
ATOM 1809 O O . ASP A 1 224 ? 27.972 -2.559 -15.865 1.00 37.03 224 ASP A O 1
ATOM 1813 N N . LYS A 1 225 ? 29.827 -1.348 -15.504 1.00 36.84 225 LYS A N 1
ATOM 1814 C CA . LYS A 1 225 ? 30.092 -1.924 -14.171 1.00 36.84 225 LYS A CA 1
ATOM 1815 C C . LYS A 1 225 ? 29.206 -1.241 -13.118 1.00 36.84 225 LYS A C 1
ATOM 1817 O O . LYS A 1 225 ? 29.340 -0.051 -12.848 1.00 36.84 225 LYS A O 1
ATOM 1822 N N . ILE A 1 226 ? 28.291 -2.008 -12.523 1.00 44.88 226 ILE A N 1
ATOM 1823 C CA . ILE A 1 226 ? 27.100 -1.501 -11.818 1.00 44.88 226 ILE A CA 1
ATOM 1824 C C . ILE A 1 226 ? 27.375 -1.131 -10.342 1.00 44.88 226 ILE A C 1
ATOM 1826 O O . ILE A 1 226 ? 26.680 -1.597 -9.442 1.00 44.88 226 ILE A O 1
ATOM 1830 N N . PHE A 1 227 ? 28.369 -0.278 -10.066 1.00 42.25 227 PHE A N 1
ATOM 1831 C CA . PHE A 1 227 ? 28.475 0.372 -8.751 1.00 42.25 227 PHE A CA 1
ATOM 1832 C C . PHE A 1 227 ? 27.930 1.799 -8.807 1.00 42.25 227 PHE A C 1
ATOM 1834 O O . PHE A 1 227 ? 28.641 2.747 -9.133 1.00 42.25 227 PHE A O 1
ATOM 1841 N N . SER A 1 228 ? 26.652 1.948 -8.455 1.00 50.56 228 SER A N 1
ATOM 1842 C CA . SER A 1 228 ? 26.119 3.241 -8.029 1.00 50.56 228 SER A CA 1
ATOM 1843 C C . SER A 1 228 ? 26.223 3.335 -6.502 1.00 50.56 228 SER A C 1
ATOM 1845 O O . SER A 1 228 ? 25.569 2.536 -5.821 1.00 50.56 228 SER A O 1
ATOM 1847 N N . PRO A 1 229 ? 26.956 4.320 -5.942 1.00 58.06 229 PRO A N 1
ATOM 1848 C CA . PRO A 1 229 ? 26.991 4.558 -4.498 1.00 58.06 229 PRO A CA 1
ATOM 1849 C C . PRO A 1 229 ? 25.594 4.771 -3.900 1.00 58.06 229 PRO A C 1
ATOM 1851 O O . PRO A 1 229 ? 25.347 4.430 -2.747 1.00 58.06 229 PRO A O 1
ATOM 1854 N N . THR A 1 230 ? 24.660 5.302 -4.694 1.00 58.41 230 THR A N 1
ATOM 1855 C CA . THR A 1 230 ? 23.299 5.626 -4.253 1.00 58.41 230 THR A CA 1
ATOM 1856 C C . THR A 1 230 ? 22.423 4.375 -4.185 1.00 58.41 230 THR A C 1
ATOM 1858 O O . THR A 1 230 ? 21.675 4.203 -3.224 1.00 58.41 230 THR A O 1
ATOM 1861 N N . LEU A 1 231 ? 22.583 3.436 -5.127 1.00 62.06 231 LEU A N 1
ATOM 1862 C CA . LEU A 1 231 ? 21.931 2.122 -5.058 1.00 62.06 231 LEU A CA 1
ATOM 1863 C C . LEU A 1 231 ? 22.536 1.243 -3.958 1.00 62.06 231 LEU A C 1
ATOM 1865 O O . LEU A 1 231 ? 21.790 0.532 -3.290 1.00 62.06 231 LEU A O 1
ATOM 1869 N N . PHE A 1 232 ? 23.847 1.337 -3.720 1.00 66.25 232 PHE A N 1
ATOM 1870 C CA . PHE A 1 232 ? 24.516 0.653 -2.611 1.00 66.25 232 PHE A CA 1
ATOM 1871 C C . PHE A 1 232 ? 24.054 1.190 -1.245 1.00 66.25 232 PHE A C 1
ATOM 1873 O O . PHE A 1 232 ? 23.697 0.412 -0.363 1.00 66.25 232 PHE A O 1
ATOM 1880 N N . GLY A 1 233 ? 23.941 2.515 -1.088 1.00 69.50 233 GLY A N 1
ATOM 1881 C CA . GLY A 1 233 ? 23.355 3.135 0.106 1.00 69.50 233 GLY A CA 1
ATOM 1882 C C . GLY A 1 233 ? 21.894 2.726 0.339 1.00 69.50 233 GLY A C 1
ATOM 1883 O O . GLY A 1 233 ? 21.506 2.429 1.469 1.00 69.50 233 GLY A O 1
ATOM 1884 N N . VAL A 1 234 ? 21.096 2.619 -0.732 1.00 69.44 234 VAL A N 1
ATOM 1885 C CA . VAL A 1 234 ? 19.739 2.050 -0.664 1.00 69.44 234 VAL A CA 1
ATOM 1886 C C . VAL A 1 234 ? 19.779 0.578 -0.235 1.00 69.44 234 VAL A C 1
ATOM 1888 O O . VAL A 1 234 ? 19.030 0.205 0.661 1.00 69.44 234 VAL A O 1
ATOM 1891 N N . GLN A 1 235 ? 20.665 -0.257 -0.788 1.00 72.81 235 GLN A N 1
ATOM 1892 C CA . GLN A 1 235 ? 20.806 -1.661 -0.374 1.00 72.81 235 GLN A CA 1
ATOM 1893 C C . GLN A 1 235 ? 21.169 -1.801 1.112 1.00 72.81 235 GLN A C 1
ATOM 1895 O O . GLN A 1 235 ? 20.546 -2.606 1.800 1.00 72.81 235 GLN A O 1
ATOM 1900 N N . ILE A 1 236 ? 22.091 -0.983 1.635 1.00 78.31 236 ILE A N 1
ATOM 1901 C CA . ILE A 1 236 ? 22.434 -0.959 3.069 1.00 78.31 236 ILE A CA 1
ATOM 1902 C C . ILE A 1 236 ? 21.214 -0.584 3.924 1.00 78.31 236 ILE A C 1
ATOM 1904 O O . ILE A 1 236 ? 20.940 -1.247 4.924 1.00 78.31 236 ILE A O 1
ATOM 1908 N N . LEU A 1 237 ? 20.446 0.437 3.527 1.00 78.81 237 LEU A N 1
ATOM 1909 C CA . LEU A 1 237 ? 19.240 0.857 4.249 1.00 78.81 237 LEU A CA 1
ATOM 1910 C C . LEU A 1 237 ? 18.167 -0.247 4.279 1.00 78.81 237 LEU A C 1
ATOM 1912 O O . LEU A 1 237 ? 17.554 -0.488 5.321 1.00 78.81 237 LEU A O 1
ATOM 1916 N N . LEU A 1 238 ? 17.953 -0.935 3.154 1.00 78.62 238 LEU A N 1
ATOM 1917 C CA . LEU A 1 238 ? 17.002 -2.046 3.055 1.00 78.62 238 LEU A CA 1
ATOM 1918 C C . LEU A 1 238 ? 17.487 -3.259 3.872 1.00 78.62 238 LEU A C 1
ATOM 1920 O O . LEU A 1 238 ? 16.692 -3.860 4.593 1.00 78.62 238 LEU A O 1
ATOM 1924 N N . ALA A 1 239 ? 18.787 -3.570 3.850 1.00 81.31 239 ALA A N 1
ATOM 1925 C CA . ALA A 1 239 ? 19.389 -4.633 4.657 1.00 81.31 239 ALA A CA 1
ATOM 1926 C C . ALA A 1 239 ? 19.294 -4.350 6.169 1.00 81.31 239 ALA A C 1
ATOM 1928 O O . ALA A 1 239 ? 18.938 -5.244 6.937 1.00 81.31 239 ALA A O 1
ATOM 1929 N N . PHE A 1 240 ? 19.520 -3.105 6.604 1.00 86.06 240 PHE A N 1
ATOM 1930 C CA . PHE A 1 240 ? 19.310 -2.696 7.997 1.00 86.06 240 PHE A CA 1
ATOM 1931 C C . PHE A 1 240 ? 17.840 -2.848 8.417 1.00 86.06 240 PHE A C 1
ATOM 1933 O O . PHE A 1 240 ? 17.552 -3.351 9.503 1.00 86.06 240 PHE A O 1
ATOM 1940 N N . LEU A 1 241 ? 16.895 -2.484 7.543 1.00 83.25 241 LEU A N 1
ATOM 1941 C CA . LEU A 1 241 ? 15.465 -2.683 7.790 1.00 83.25 241 LEU A CA 1
ATOM 1942 C C . LEU A 1 241 ? 15.090 -4.177 7.878 1.00 83.25 241 LEU A C 1
ATOM 1944 O O . LEU A 1 241 ? 14.232 -4.538 8.683 1.00 83.25 241 LEU A O 1
ATOM 1948 N N . MET A 1 242 ? 15.762 -5.060 7.129 1.00 83.69 242 MET A N 1
ATOM 1949 C CA . MET A 1 242 ? 15.602 -6.518 7.253 1.00 83.69 242 MET A CA 1
ATOM 1950 C C . MET A 1 242 ? 16.192 -7.078 8.547 1.00 83.69 242 MET A C 1
ATOM 1952 O O . MET A 1 242 ? 15.502 -7.818 9.247 1.00 83.69 242 MET A O 1
ATOM 1956 N N . ALA A 1 243 ? 17.409 -6.675 8.922 1.00 88.69 243 ALA A N 1
ATOM 1957 C CA . ALA A 1 243 ? 17.999 -7.034 10.211 1.00 88.69 243 ALA A CA 1
ATOM 1958 C C . ALA A 1 243 ? 17.110 -6.574 11.382 1.00 88.69 243 ALA A C 1
ATOM 1960 O O . ALA A 1 243 ? 16.898 -7.323 12.338 1.00 88.69 243 ALA A O 1
ATOM 1961 N N . TYR A 1 244 ? 16.511 -5.383 11.269 1.00 87.44 244 TYR A N 1
ATOM 1962 C CA . TYR A 1 244 ? 15.535 -4.883 12.231 1.00 87.44 244 TYR A CA 1
ATOM 1963 C C . TYR A 1 244 ? 14.278 -5.760 12.293 1.00 87.44 244 TYR A C 1
ATOM 1965 O O . TYR A 1 244 ? 13.941 -6.223 13.378 1.00 87.44 244 TYR A O 1
ATOM 1973 N N . LEU A 1 245 ? 13.600 -6.048 11.172 1.00 85.88 245 LEU A N 1
ATOM 1974 C CA . LEU A 1 245 ? 12.397 -6.898 11.196 1.00 85.88 245 LEU A CA 1
ATOM 1975 C C . LEU A 1 245 ? 12.682 -8.327 11.696 1.00 85.88 245 LEU A C 1
ATOM 1977 O O . LEU A 1 245 ? 11.842 -8.905 12.387 1.00 85.88 245 LEU A O 1
ATOM 1981 N N . LEU A 1 246 ? 13.868 -8.876 11.421 1.00 88.69 246 LEU A N 1
ATOM 1982 C CA . LEU A 1 246 ? 14.287 -10.169 11.963 1.00 88.69 246 LEU A CA 1
ATOM 1983 C C . LEU A 1 246 ? 14.482 -10.108 13.487 1.00 88.69 246 LEU A C 1
ATOM 1985 O O . LEU A 1 246 ? 13.953 -10.956 14.202 1.00 88.69 246 LEU A O 1
ATOM 1989 N N . TYR A 1 247 ? 15.153 -9.077 14.010 1.00 92.75 247 TYR A N 1
ATOM 1990 C CA . TYR A 1 247 ? 15.269 -8.846 15.457 1.00 92.75 247 TYR A CA 1
ATOM 1991 C C . TYR A 1 247 ? 13.901 -8.621 16.131 1.00 92.75 247 TYR A C 1
ATOM 1993 O O . TYR A 1 247 ? 13.644 -9.135 17.224 1.00 92.75 247 TYR A O 1
ATOM 2001 N N . GLU A 1 248 ? 12.996 -7.888 15.477 1.00 89.69 248 GLU A N 1
ATOM 2002 C CA . GLU A 1 248 ? 11.622 -7.658 15.937 1.00 89.69 248 GLU A CA 1
ATOM 2003 C C . GLU A 1 248 ? 10.826 -8.960 16.096 1.00 89.69 248 GLU A C 1
ATOM 2005 O O . GLU A 1 248 ? 10.054 -9.078 17.050 1.00 89.69 248 GLU A O 1
ATOM 2010 N N . PHE A 1 249 ? 11.034 -9.921 15.189 1.00 88.81 249 PHE A N 1
ATOM 2011 C CA . PHE A 1 249 ? 10.456 -11.261 15.254 1.00 88.81 249 PHE A CA 1
ATOM 2012 C C . PHE A 1 249 ? 11.140 -12.132 16.317 1.00 88.81 249 PHE A C 1
ATOM 2014 O O . PHE A 1 249 ? 10.460 -12.712 17.158 1.00 88.81 249 PHE A O 1
ATOM 2021 N N . LEU A 1 250 ? 12.476 -12.196 16.335 1.00 91.44 250 LEU A N 1
ATOM 2022 C CA . LEU A 1 250 ? 13.219 -13.077 17.245 1.00 91.44 250 LEU A CA 1
ATOM 2023 C C . LEU A 1 250 ? 13.036 -12.712 18.728 1.00 91.44 250 LEU A C 1
ATOM 2025 O O . LEU A 1 250 ? 12.969 -13.604 19.569 1.00 91.44 250 LEU A O 1
ATOM 2029 N N . SER A 1 251 ? 12.872 -11.425 19.051 1.00 91.31 251 SER A N 1
ATOM 2030 C CA . SER A 1 251 ? 12.603 -10.954 20.424 1.00 91.31 251 SER A CA 1
ATOM 2031 C C . SER A 1 251 ? 11.117 -11.012 20.836 1.00 91.31 251 SER A C 1
ATOM 2033 O O . SER A 1 251 ? 10.728 -10.478 21.878 1.00 91.31 251 SER A O 1
ATOM 2035 N N . LEU A 1 252 ? 10.249 -11.667 20.051 1.00 90.81 252 LEU A N 1
ATOM 2036 C CA . LEU A 1 252 ? 8.819 -11.807 20.357 1.00 90.81 252 LEU A CA 1
ATOM 2037 C C . LEU A 1 252 ? 8.516 -12.517 21.701 1.00 90.81 252 LEU A C 1
ATOM 2039 O O . LEU A 1 252 ? 7.632 -12.019 22.407 1.00 90.81 252 LEU A O 1
ATOM 2043 N N . PRO A 1 253 ? 9.216 -13.600 22.116 1.00 91.94 253 PRO A N 1
ATOM 2044 C CA . PRO A 1 253 ? 8.956 -14.260 23.401 1.00 91.94 253 PRO A CA 1
ATOM 2045 C C . PRO A 1 253 ? 9.160 -13.332 24.604 1.00 91.94 253 PRO A C 1
ATOM 2047 O O . PRO A 1 253 ? 8.270 -13.203 25.446 1.00 91.94 253 PRO A O 1
ATOM 2050 N N . GLU A 1 254 ? 10.285 -12.612 24.639 1.00 90.69 254 GLU A N 1
ATOM 2051 C CA . GLU A 1 254 ? 10.639 -11.659 25.701 1.00 90.69 254 GLU A CA 1
ATOM 2052 C C . GLU A 1 254 ? 9.585 -10.552 25.830 1.00 90.69 254 GLU A C 1
ATOM 2054 O O . GLU A 1 254 ? 9.084 -10.257 26.917 1.00 90.69 254 GLU A O 1
ATOM 2059 N N . ARG A 1 255 ? 9.189 -9.969 24.691 1.00 85.94 255 ARG A N 1
ATOM 2060 C CA . ARG A 1 255 ? 8.223 -8.861 24.611 1.00 85.94 255 ARG A CA 1
ATOM 2061 C C . ARG A 1 255 ? 6.825 -9.256 25.062 1.00 85.94 255 ARG A C 1
ATOM 2063 O O . ARG A 1 255 ? 6.131 -8.445 25.673 1.00 85.94 255 ARG A O 1
ATOM 2070 N N . LEU A 1 256 ? 6.416 -10.487 24.762 1.00 88.25 256 LEU A N 1
ATOM 2071 C CA . LEU A 1 256 ? 5.151 -11.061 25.220 1.00 88.25 256 LEU A CA 1
ATOM 2072 C C . LEU A 1 256 ? 5.264 -11.687 26.622 1.00 88.25 256 LEU A C 1
ATOM 2074 O O . LEU A 1 256 ? 4.281 -12.239 27.118 1.00 88.25 256 LEU A O 1
ATOM 2078 N N . LYS A 1 257 ? 6.433 -11.583 27.274 1.00 91.44 257 LYS A N 1
ATOM 2079 C CA . LYS A 1 257 ? 6.750 -12.157 28.592 1.00 91.44 257 LYS A CA 1
ATOM 2080 C C . LYS A 1 257 ? 6.458 -13.662 28.667 1.00 91.44 257 LYS A C 1
ATOM 2082 O O . LYS A 1 257 ? 5.902 -14.149 29.649 1.00 91.44 257 LYS A O 1
ATOM 2087 N N . GLN A 1 258 ? 6.790 -14.390 27.602 1.00 91.94 258 GLN A N 1
ATOM 2088 C CA . GLN A 1 258 ? 6.590 -15.833 27.490 1.00 91.94 258 GLN A CA 1
ATOM 2089 C C . GLN A 1 258 ? 7.920 -16.577 27.636 1.00 91.94 258 GLN A C 1
ATOM 2091 O O . GLN A 1 258 ? 8.914 -16.236 27.005 1.00 91.94 258 GLN A O 1
ATOM 2096 N N . SER A 1 259 ? 7.911 -17.638 28.441 1.00 89.38 259 SER A N 1
ATOM 2097 C CA . SER A 1 259 ? 9.085 -18.451 28.793 1.00 89.38 259 SER A CA 1
ATOM 2098 C C . SER A 1 259 ? 9.714 -19.251 27.645 1.00 89.38 259 SER A C 1
ATOM 2100 O O . SER A 1 259 ? 10.787 -19.818 27.814 1.00 89.38 259 SER A O 1
ATOM 2102 N N . SER A 1 260 ? 9.038 -19.379 26.502 1.00 92.06 260 SER A N 1
ATOM 2103 C CA . SER A 1 260 ? 9.492 -20.196 25.374 1.00 92.06 260 SER A CA 1
ATOM 2104 C C . SER A 1 260 ? 8.768 -19.817 24.083 1.00 92.06 260 SER A C 1
ATOM 2106 O O . SER A 1 260 ? 7.676 -19.239 24.110 1.00 92.06 260 SER A O 1
ATOM 2108 N N . TRP A 1 261 ? 9.294 -20.248 22.937 1.00 91.44 261 TRP A N 1
ATOM 2109 C CA . TRP A 1 261 ? 8.575 -20.167 21.662 1.00 91.44 261 TRP A CA 1
ATOM 2110 C C . TRP A 1 261 ? 7.247 -20.944 21.663 1.00 91.44 261 TRP A C 1
ATOM 2112 O O . TRP A 1 261 ? 6.287 -20.500 21.037 1.00 91.44 261 TRP A O 1
ATOM 2122 N N . LYS A 1 262 ? 7.128 -22.036 22.435 1.00 91.69 262 LYS A N 1
ATOM 2123 C CA . LYS A 1 262 ? 5.875 -22.803 22.573 1.00 91.69 262 LYS A CA 1
ATOM 2124 C C . LYS A 1 262 ? 4.797 -22.010 23.324 1.00 91.69 262 LYS A C 1
ATOM 2126 O O . LYS A 1 262 ? 3.661 -21.939 22.861 1.00 91.69 262 LYS A O 1
ATOM 2131 N N . SER A 1 263 ? 5.139 -21.361 24.441 1.00 89.25 263 SER A N 1
ATOM 2132 C CA . SER A 1 263 ? 4.211 -20.467 25.159 1.00 89.25 263 SER A CA 1
ATOM 2133 C C . SER A 1 263 ? 3.906 -19.190 24.363 1.00 89.25 263 SER A C 1
ATOM 2135 O O . SER A 1 263 ? 2.757 -18.750 24.347 1.00 89.25 263 SER A O 1
ATOM 2137 N N . THR A 1 264 ? 4.878 -18.671 23.605 1.00 90.38 264 THR A N 1
ATOM 2138 C CA . THR A 1 264 ? 4.691 -17.573 22.635 1.00 90.38 264 THR A CA 1
ATOM 2139 C C . THR A 1 264 ? 3.656 -17.932 21.570 1.00 90.38 264 THR A C 1
ATOM 2141 O O . THR A 1 264 ? 2.690 -17.194 21.386 1.00 90.38 264 THR A O 1
ATOM 2144 N N . PHE A 1 265 ? 3.793 -19.094 20.926 1.00 89.38 265 PHE A N 1
ATOM 2145 C CA . PHE A 1 265 ? 2.849 -19.587 19.923 1.00 89.38 265 PHE A CA 1
ATOM 2146 C C . PHE A 1 265 ? 1.432 -19.736 20.501 1.00 89.38 265 PHE A C 1
ATOM 2148 O O . PHE A 1 265 ? 0.476 -19.189 19.955 1.00 89.38 265 PHE A O 1
ATOM 2155 N N . LEU A 1 266 ? 1.285 -20.395 21.656 1.00 88.31 266 LEU A N 1
ATOM 2156 C CA . LEU A 1 266 ? -0.018 -20.560 22.314 1.00 88.31 266 LEU A CA 1
ATOM 2157 C C . LEU A 1 266 ? -0.662 -19.215 22.705 1.00 88.31 266 LEU A C 1
ATOM 2159 O O . LEU A 1 266 ? -1.885 -19.075 22.624 1.00 88.31 266 LEU A O 1
ATOM 2163 N N . TYR A 1 267 ? 0.135 -18.217 23.103 1.00 88.00 267 TYR A N 1
ATOM 2164 C CA . TYR A 1 267 ? -0.361 -16.873 23.403 1.00 88.00 267 TYR A CA 1
ATOM 2165 C C . TYR A 1 267 ? -0.832 -16.120 22.146 1.00 88.00 267 TYR A C 1
ATOM 2167 O O . TYR A 1 267 ? -1.934 -15.566 22.135 1.00 88.00 267 TYR A O 1
ATOM 2175 N N . VAL A 1 268 ? -0.019 -16.137 21.084 1.00 86.69 268 VAL A N 1
ATOM 2176 C CA . VAL A 1 268 ? -0.296 -15.444 19.815 1.00 86.69 268 VAL A CA 1
ATOM 2177 C C . VAL A 1 268 ? -1.488 -16.056 19.080 1.00 86.69 268 VAL A C 1
ATOM 2179 O O . VAL A 1 268 ? -2.327 -15.311 18.577 1.00 86.69 268 VAL A O 1
ATOM 2182 N N . PHE A 1 269 ? -1.583 -17.388 19.018 1.00 87.00 269 PHE A N 1
ATOM 2183 C CA . PHE A 1 269 ? -2.568 -18.073 18.176 1.00 87.00 269 PHE A CA 1
ATOM 2184 C C . PHE A 1 269 ? -3.858 -18.486 18.894 1.00 87.00 269 PHE A C 1
ATOM 2186 O O . PHE A 1 269 ? -4.905 -18.499 18.253 1.00 87.00 269 PHE A O 1
ATOM 2193 N N . ILE A 1 270 ? -3.828 -18.808 20.195 1.00 82.69 270 ILE A N 1
ATOM 2194 C CA . ILE A 1 270 ? -4.958 -19.491 20.864 1.00 82.69 270 ILE A CA 1
ATOM 2195 C C . ILE A 1 270 ? -5.558 -18.685 22.028 1.00 82.69 270 ILE A C 1
ATOM 2197 O O . ILE A 1 270 ? -6.784 -18.565 22.120 1.00 82.69 270 ILE A O 1
ATOM 2201 N N . ARG A 1 271 ? -4.728 -18.126 22.923 1.00 78.88 271 ARG A N 1
ATOM 2202 C CA . ARG A 1 271 ? -5.202 -17.418 24.134 1.00 78.88 271 ARG A CA 1
ATOM 2203 C C . ARG A 1 271 ? -6.058 -16.185 23.809 1.00 78.88 271 ARG A C 1
ATOM 2205 O O . ARG A 1 271 ? -6.060 -15.681 22.695 1.00 78.88 271 ARG A O 1
ATOM 2212 N N . GLU A 1 272 ? -6.830 -15.718 24.793 1.00 73.50 272 GLU A N 1
ATOM 2213 C CA . GLU A 1 272 ? -7.711 -14.533 24.704 1.00 73.50 272 GLU A CA 1
ATOM 2214 C C . GLU A 1 272 ? -8.724 -14.517 23.532 1.00 73.50 272 GLU A C 1
ATOM 2216 O O . GLU A 1 272 ? -9.250 -13.457 23.196 1.00 73.50 272 GLU A O 1
ATOM 2221 N N . LYS A 1 273 ? -9.037 -15.680 22.939 1.00 75.75 273 LYS A N 1
ATOM 2222 C CA . LYS A 1 273 ? -9.815 -15.843 21.691 1.00 75.75 273 LYS A CA 1
ATOM 2223 C C . LYS A 1 273 ? -9.099 -15.361 20.415 1.00 75.75 273 LYS A C 1
ATOM 2225 O O . LYS A 1 273 ? -9.757 -15.188 19.391 1.00 75.75 273 LYS A O 1
ATOM 2230 N N . HIS A 1 274 ? -7.766 -15.233 20.425 1.00 83.88 274 HIS A N 1
ATOM 2231 C CA . HIS A 1 274 ? -6.975 -14.910 19.226 1.00 83.88 274 HIS A CA 1
ATOM 2232 C C . HIS A 1 274 ? -7.178 -15.912 18.078 1.00 83.88 274 HIS A C 1
ATOM 2234 O O . HIS A 1 274 ? -7.048 -15.518 16.922 1.00 83.88 274 HIS A O 1
ATOM 2240 N N . PHE A 1 275 ? -7.604 -17.153 18.354 1.00 89.38 275 PHE A N 1
ATOM 2241 C CA . PHE A 1 275 ? -7.932 -18.127 17.305 1.00 89.38 275 PHE A CA 1
ATOM 2242 C C . PHE A 1 275 ? -8.954 -17.578 16.295 1.00 89.38 275 PHE A C 1
ATOM 2244 O O . PHE A 1 275 ? -8.829 -17.836 15.104 1.00 89.38 275 PHE A O 1
ATOM 2251 N N . LEU A 1 276 ? -9.935 -16.781 16.743 1.00 92.25 276 LEU A N 1
ATOM 2252 C CA . LEU A 1 276 ? -10.974 -16.237 15.868 1.00 92.25 276 LEU A CA 1
ATOM 2253 C C . LEU A 1 276 ? -10.401 -15.195 14.898 1.00 92.25 276 LEU A C 1
ATOM 2255 O O . LEU A 1 276 ? -10.757 -15.192 13.724 1.00 92.25 276 LEU A O 1
ATOM 2259 N N . PHE A 1 277 ? -9.467 -14.363 15.368 1.00 95.50 277 PHE A N 1
ATOM 2260 C CA . PHE A 1 277 ? -8.705 -13.460 14.505 1.00 95.50 277 PHE A CA 1
ATOM 2261 C C . PHE A 1 277 ? -7.926 -14.238 13.439 1.00 95.50 277 PHE A C 1
ATOM 2263 O O . PHE A 1 277 ? -8.008 -13.895 12.262 1.00 95.50 277 PHE A O 1
ATOM 2270 N N . TRP A 1 278 ? -7.225 -15.308 13.829 1.00 95.19 278 TRP A N 1
ATOM 2271 C CA . TRP A 1 278 ? -6.445 -16.119 12.892 1.00 95.19 278 TRP A CA 1
ATOM 2272 C C . TRP A 1 278 ? -7.312 -16.888 11.894 1.00 95.19 278 TRP A C 1
ATOM 2274 O O . TRP A 1 278 ? -6.960 -16.939 10.722 1.00 95.19 278 TRP A O 1
ATOM 2284 N N . VAL A 1 279 ? -8.471 -17.410 12.306 1.00 95.38 279 VAL A N 1
ATOM 2285 C CA . VAL A 1 279 ? -9.448 -18.026 11.392 1.00 95.38 279 VAL A CA 1
ATOM 2286 C C . VAL A 1 279 ? -9.941 -17.008 10.361 1.00 95.38 279 VAL A C 1
ATOM 2288 O O . VAL A 1 279 ? -9.901 -17.292 9.166 1.00 95.38 279 VAL A O 1
ATOM 2291 N N . MET A 1 280 ? -10.334 -15.802 10.786 1.00 96.88 280 MET A N 1
ATOM 2292 C CA . MET A 1 280 ? -10.768 -14.746 9.858 1.00 96.88 280 MET A CA 1
ATOM 2293 C C . MET A 1 280 ? -9.635 -14.311 8.915 1.00 96.88 280 MET A C 1
ATOM 2295 O O . MET A 1 280 ? -9.860 -14.181 7.714 1.00 96.88 280 MET A O 1
ATOM 2299 N N . PHE A 1 281 ? -8.409 -14.189 9.433 1.00 97.94 281 PHE A N 1
ATOM 2300 C CA . PHE A 1 281 ? -7.216 -13.834 8.663 1.00 97.94 281 PHE A CA 1
ATOM 2301 C C . PHE A 1 281 ? -6.844 -14.890 7.614 1.00 97.94 281 PHE A C 1
ATOM 2303 O O . PHE A 1 281 ? -6.559 -14.541 6.468 1.00 97.94 281 PHE A O 1
ATOM 2310 N N . ILE A 1 282 ? -6.864 -16.176 7.977 1.00 98.06 282 ILE A N 1
ATOM 2311 C CA . ILE A 1 282 ? -6.569 -17.293 7.067 1.00 98.06 282 ILE A CA 1
ATOM 2312 C C . ILE A 1 282 ? -7.656 -17.404 5.990 1.00 98.06 282 ILE A C 1
ATOM 2314 O O . ILE A 1 282 ? -7.332 -17.574 4.817 1.00 98.06 282 ILE A O 1
ATOM 2318 N N . ILE A 1 283 ? -8.933 -17.228 6.351 1.00 98.38 283 ILE A N 1
ATOM 2319 C CA . ILE A 1 283 ? -10.042 -17.227 5.386 1.00 98.38 283 ILE A CA 1
ATOM 2320 C C . ILE A 1 283 ? -9.911 -16.061 4.395 1.00 98.38 283 ILE A C 1
ATOM 2322 O O . ILE A 1 283 ? -9.967 -16.288 3.187 1.00 98.38 283 ILE A O 1
ATOM 2326 N N . SER A 1 284 ? -9.698 -14.825 4.864 1.00 98.12 284 SER A N 1
ATOM 2327 C CA . SER A 1 284 ? -9.603 -13.669 3.962 1.00 98.12 284 SER A CA 1
ATOM 2328 C C . SER A 1 284 ? -8.350 -13.721 3.085 1.00 98.12 284 SER A C 1
ATOM 2330 O O . SER A 1 284 ? -8.441 -13.517 1.876 1.00 98.12 284 SER A O 1
ATOM 2332 N N . SER A 1 285 ? -7.188 -14.058 3.658 1.00 98.19 285 SER A N 1
ATOM 2333 C CA . SER A 1 285 ? -5.941 -14.168 2.888 1.00 98.19 285 SER A CA 1
ATOM 2334 C C . SER A 1 285 ? -5.980 -15.331 1.898 1.00 98.19 285 SER A C 1
ATOM 2336 O O . SER A 1 285 ? -5.510 -15.172 0.773 1.00 98.19 285 SER A O 1
ATOM 2338 N N . GLY A 1 286 ? -6.612 -16.455 2.253 1.00 98.19 286 GLY A N 1
ATOM 2339 C CA . GLY A 1 286 ? -6.874 -17.568 1.342 1.00 98.19 286 GLY A CA 1
ATOM 2340 C C . GLY A 1 286 ? -7.758 -17.163 0.161 1.00 98.19 286 GLY A C 1
ATOM 2341 O O . GLY A 1 286 ? -7.363 -17.356 -0.988 1.00 98.19 286 GLY A O 1
ATOM 2342 N N . ILE A 1 287 ? -8.910 -16.532 0.414 1.00 98.06 287 ILE A N 1
ATOM 2343 C CA . ILE A 1 287 ? -9.844 -16.108 -0.646 1.00 98.06 287 ILE A CA 1
ATOM 2344 C C . ILE A 1 287 ? -9.208 -15.066 -1.577 1.00 98.06 287 ILE A C 1
ATOM 2346 O O . ILE A 1 287 ? -9.301 -15.206 -2.796 1.00 98.06 287 ILE A O 1
ATOM 2350 N N . PHE A 1 288 ? -8.496 -14.065 -1.051 1.00 98.00 288 PHE A N 1
ATOM 2351 C CA . PHE A 1 288 ? -7.783 -13.107 -1.905 1.00 98.00 288 PHE A CA 1
ATOM 2352 C C . PHE A 1 288 ? -6.582 -13.748 -2.634 1.00 98.00 288 PHE A C 1
ATOM 2354 O O . PHE A 1 288 ? -6.257 -13.347 -3.749 1.00 98.00 288 PHE A O 1
ATOM 2361 N N . SER A 1 289 ? -5.971 -14.806 -2.087 1.00 97.81 289 SER A N 1
ATOM 2362 C CA . SER A 1 289 ? -4.943 -15.582 -2.802 1.00 97.81 289 SER A CA 1
ATOM 2363 C C . SER A 1 289 ? -5.512 -16.386 -3.978 1.00 97.81 289 SER A C 1
ATOM 2365 O O . SER A 1 289 ? -4.802 -16.589 -4.961 1.00 97.81 289 SER A O 1
ATOM 2367 N N . LEU A 1 290 ? -6.792 -16.785 -3.958 1.00 97.06 290 LEU A N 1
ATOM 2368 C CA . LEU A 1 290 ? -7.439 -17.401 -5.128 1.00 97.06 290 LEU A CA 1
ATOM 2369 C C . LEU A 1 290 ? -7.529 -16.428 -6.316 1.00 97.06 290 LEU A C 1
ATOM 2371 O O . LEU A 1 290 ? -7.382 -16.860 -7.461 1.00 97.06 290 LEU A O 1
ATOM 2375 N N . TRP A 1 291 ? -7.710 -15.124 -6.071 1.00 94.88 291 TRP A N 1
ATOM 2376 C CA . TRP A 1 291 ? -7.602 -14.091 -7.114 1.00 94.88 291 TRP A CA 1
ATOM 2377 C C . TRP A 1 291 ? -6.177 -14.013 -7.676 1.00 94.88 291 TRP A C 1
ATOM 2379 O O . TRP A 1 291 ? -5.984 -13.982 -8.892 1.00 94.88 291 TRP A O 1
ATOM 2389 N N . LEU A 1 292 ? -5.163 -14.071 -6.806 1.00 95.25 292 LEU A N 1
ATOM 2390 C CA . LEU A 1 292 ? -3.760 -14.023 -7.226 1.00 95.25 292 LEU A CA 1
ATOM 2391 C C . LEU A 1 292 ? -3.345 -15.256 -8.045 1.00 95.25 292 LEU A C 1
ATOM 2393 O O . LEU A 1 292 ? -2.558 -15.135 -8.979 1.00 95.25 292 LEU A O 1
ATOM 2397 N N . LEU A 1 293 ? -3.892 -16.436 -7.738 1.00 94.75 293 LEU A N 1
ATOM 2398 C CA . LEU A 1 293 ? -3.644 -17.663 -8.502 1.00 94.75 293 LEU A CA 1
ATOM 2399 C C . LEU A 1 293 ? -4.289 -17.632 -9.898 1.00 94.75 293 LEU A C 1
ATOM 2401 O O . LEU A 1 293 ? -3.701 -18.160 -10.844 1.00 94.75 293 LEU A O 1
ATOM 2405 N N . GLY A 1 294 ? -5.460 -17.006 -10.052 1.00 91.44 294 GLY A N 1
ATOM 2406 C CA . GLY A 1 294 ? -6.084 -16.807 -11.363 1.00 91.44 294 GLY A CA 1
ATOM 2407 C C . GLY A 1 294 ? -5.381 -15.737 -12.203 1.00 91.44 294 GLY A C 1
ATOM 2408 O O . GLY A 1 294 ? -5.152 -15.947 -13.386 1.00 91.44 294 GLY A O 1
ATOM 2409 N N . HIS A 1 295 ? -4.939 -14.630 -11.607 1.00 89.38 295 HIS A N 1
ATOM 2410 C CA . HIS A 1 295 ? -4.285 -13.531 -12.335 1.00 89.38 295 HIS A CA 1
ATOM 2411 C C . HIS A 1 295 ? -2.748 -13.515 -12.210 1.00 89.38 295 HIS A C 1
ATOM 2413 O O . HIS A 1 295 ? -2.124 -12.485 -12.453 1.00 89.38 295 HIS A O 1
ATOM 2419 N N . TRP A 1 296 ? -2.116 -14.642 -11.868 1.00 88.81 296 TRP A N 1
ATOM 2420 C CA . TRP A 1 296 ? -0.677 -14.722 -11.574 1.00 88.81 296 TRP A CA 1
ATOM 2421 C C . TRP A 1 296 ? 0.227 -14.145 -12.694 1.00 88.81 296 TRP A C 1
ATOM 2423 O O . TRP A 1 296 ? -0.088 -14.324 -13.879 1.00 88.81 296 TRP A O 1
ATOM 2433 N N . PRO A 1 297 ? 1.365 -13.496 -12.350 1.00 88.50 297 PRO A N 1
ATOM 2434 C CA . PRO A 1 297 ? 1.822 -13.122 -11.001 1.00 88.50 297 PRO A CA 1
ATOM 2435 C C . PRO A 1 297 ? 1.129 -11.883 -10.417 1.00 88.50 297 PRO A C 1
ATOM 2437 O O . PRO A 1 297 ? 1.216 -11.674 -9.215 1.00 88.50 297 PRO A O 1
ATOM 2440 N N . ALA A 1 298 ? 0.456 -11.074 -11.231 1.00 90.75 298 ALA A N 1
ATOM 2441 C CA . ALA A 1 298 ? -0.368 -9.945 -10.804 1.00 90.75 298 ALA A CA 1
ATOM 2442 C C . ALA A 1 298 ? -1.334 -9.562 -11.936 1.00 90.75 298 ALA A C 1
ATOM 2444 O O . ALA A 1 298 ? -1.014 -9.747 -13.115 1.00 90.75 298 ALA A O 1
ATOM 2445 N N . SER A 1 299 ? -2.479 -8.965 -11.596 1.00 86.81 299 SER A N 1
ATOM 2446 C CA . SER A 1 299 ? -3.245 -8.190 -12.573 1.00 86.81 299 SER A CA 1
ATOM 2447 C C . SER A 1 299 ? -2.542 -6.841 -12.769 1.00 86.81 299 SER A C 1
ATOM 2449 O O . SER A 1 299 ? -2.139 -6.185 -11.807 1.00 86.81 299 SER A O 1
ATOM 2451 N N . MET A 1 300 ? -2.310 -6.455 -14.022 1.00 81.62 300 MET A N 1
ATOM 2452 C CA . MET A 1 300 ? -1.409 -5.357 -14.377 1.00 81.62 300 MET A CA 1
ATOM 2453 C C . MET A 1 300 ? -2.133 -4.288 -15.184 1.00 81.62 300 MET A C 1
ATOM 2455 O O . MET A 1 300 ? -2.824 -4.597 -16.145 1.00 81.62 300 MET A O 1
ATOM 2459 N N . SER A 1 301 ? -1.908 -3.023 -14.833 1.00 79.94 301 SER A N 1
ATOM 2460 C CA . SER A 1 301 ? -2.339 -1.861 -15.616 1.00 79.94 301 SER A CA 1
ATOM 2461 C C . SER A 1 301 ? -1.132 -1.061 -16.141 1.00 79.94 301 SER A C 1
ATOM 2463 O O . SER A 1 301 ? 0.001 -1.321 -15.725 1.00 79.94 301 SER A O 1
ATOM 2465 N N . PRO A 1 302 ? -1.343 -0.032 -16.985 1.00 75.94 302 PRO A N 1
ATOM 2466 C CA . PRO A 1 302 ? -0.296 0.924 -17.356 1.00 75.94 302 PRO A CA 1
ATOM 2467 C C . PRO A 1 302 ? 0.464 1.526 -16.155 1.00 75.94 302 PRO A C 1
ATOM 2469 O O . PRO A 1 302 ? 1.688 1.426 -16.112 1.00 75.94 302 PRO A O 1
ATOM 2472 N N . ASP A 1 303 ? -0.235 2.061 -15.142 1.00 79.06 303 ASP A N 1
ATOM 2473 C CA . ASP A 1 303 ? 0.369 2.550 -13.884 1.00 79.06 303 ASP A CA 1
ATOM 2474 C C . ASP A 1 303 ? 1.233 1.480 -13.175 1.00 79.06 303 ASP A C 1
ATOM 2476 O O . ASP A 1 303 ? 2.270 1.796 -12.584 1.00 79.06 303 ASP A O 1
ATOM 2480 N N . SER A 1 304 ? 0.796 0.215 -13.200 1.00 85.00 304 SER A N 1
ATOM 2481 C CA . SER A 1 304 ? 1.510 -0.912 -12.583 1.00 85.00 304 SER A CA 1
ATOM 2482 C C . SER A 1 304 ? 2.802 -1.241 -13.323 1.00 85.00 304 SER A C 1
ATOM 2484 O O . SER A 1 304 ? 3.841 -1.436 -12.693 1.00 85.00 304 SER A O 1
ATOM 2486 N N . MET A 1 305 ? 2.747 -1.251 -14.656 1.00 76.88 305 MET A N 1
ATOM 2487 C CA . MET A 1 305 ? 3.897 -1.522 -15.515 1.00 76.88 305 MET A CA 1
ATOM 2488 C C . MET A 1 305 ? 4.919 -0.381 -15.488 1.00 76.88 305 MET A C 1
ATOM 2490 O O . MET A 1 305 ? 6.111 -0.662 -15.416 1.00 76.88 305 MET A O 1
ATOM 2494 N N . ASP A 1 306 ? 4.495 0.890 -15.449 1.00 76.00 306 ASP A N 1
ATOM 2495 C CA . ASP A 1 306 ? 5.421 2.011 -15.211 1.00 76.00 306 ASP A CA 1
ATOM 2496 C C . ASP A 1 306 ? 6.117 1.877 -13.848 1.00 76.00 306 ASP A C 1
ATOM 2498 O O . ASP A 1 306 ? 7.343 1.959 -13.775 1.00 76.00 306 ASP A O 1
ATOM 2502 N N . THR A 1 307 ? 5.364 1.581 -12.780 1.00 84.56 307 THR A N 1
ATOM 2503 C CA . THR A 1 307 ? 5.951 1.377 -11.444 1.00 84.56 307 THR A CA 1
ATOM 2504 C C . THR A 1 307 ? 6.973 0.234 -11.452 1.00 84.56 307 THR A C 1
ATOM 2506 O O . THR A 1 307 ? 8.058 0.374 -10.889 1.00 84.56 307 THR A O 1
ATOM 2509 N N . TRP A 1 308 ? 6.667 -0.885 -12.118 1.00 81.62 308 TRP A N 1
ATOM 2510 C CA . TRP A 1 308 ? 7.588 -2.018 -12.223 1.00 81.62 308 TRP A CA 1
ATOM 2511 C C . TRP A 1 308 ? 8.841 -1.684 -13.052 1.00 81.62 308 TRP A C 1
ATOM 2513 O O . TRP A 1 308 ? 9.957 -1.980 -12.628 1.00 81.62 308 TRP A O 1
ATOM 2523 N N . LEU A 1 309 ? 8.691 -0.970 -14.175 1.00 72.06 309 LEU A N 1
ATOM 2524 C CA . LEU A 1 309 ? 9.810 -0.486 -14.994 1.00 72.06 309 LEU A CA 1
ATOM 2525 C C . LEU A 1 309 ? 10.730 0.486 -14.234 1.00 72.06 309 LEU A C 1
ATOM 2527 O O . LEU A 1 309 ? 11.947 0.440 -14.425 1.00 72.06 309 LEU A O 1
ATOM 2531 N N . GLN A 1 310 ? 10.188 1.338 -13.352 1.00 75.19 310 GLN A N 1
ATOM 2532 C CA . GLN A 1 310 ? 11.002 2.177 -12.461 1.00 75.19 310 GLN A CA 1
ATOM 2533 C C . GLN A 1 310 ? 11.853 1.333 -11.494 1.00 75.19 310 GLN A C 1
ATOM 2535 O O . GLN A 1 310 ? 12.982 1.717 -11.185 1.00 75.19 310 GLN A O 1
ATOM 2540 N N . VAL A 1 311 ? 11.333 0.190 -11.029 1.00 79.19 311 VAL A N 1
ATOM 2541 C CA . VAL A 1 311 ? 11.988 -0.700 -10.053 1.00 79.19 311 VAL A CA 1
ATOM 2542 C C . VAL A 1 311 ? 13.027 -1.621 -10.701 1.00 79.19 311 VAL A C 1
ATOM 2544 O O . VAL A 1 311 ? 14.136 -1.723 -10.171 1.00 79.19 311 VAL A O 1
ATOM 2547 N N . GLU A 1 312 ? 12.735 -2.225 -11.860 1.00 68.75 312 GLU A N 1
ATOM 2548 C CA . GLU A 1 312 ? 13.740 -2.959 -12.651 1.00 68.75 312 GLU A CA 1
ATOM 2549 C C . GLU A 1 312 ? 14.860 -2.016 -13.116 1.00 68.75 312 GLU A C 1
ATOM 2551 O O . GLU A 1 312 ? 16.036 -2.244 -12.838 1.00 68.75 312 GLU A O 1
ATOM 2556 N N . GLY A 1 313 ? 14.496 -0.917 -13.787 1.00 62.19 313 GLY A N 1
ATOM 2557 C CA . GLY A 1 313 ? 15.448 0.026 -14.380 1.00 62.19 313 GLY A CA 1
ATOM 2558 C C . GLY A 1 313 ? 16.095 1.002 -13.392 1.00 62.19 313 GLY A C 1
ATOM 2559 O O . GLY A 1 313 ? 16.893 1.834 -13.817 1.00 62.19 313 GLY A O 1
ATOM 2560 N N . ARG A 1 314 ? 15.724 0.953 -12.103 1.00 69.62 314 ARG A N 1
ATOM 2561 C CA . ARG A 1 314 ? 16.175 1.859 -11.020 1.00 69.62 314 ARG A CA 1
ATOM 2562 C C . ARG A 1 314 ? 16.093 3.354 -11.367 1.00 69.62 314 ARG A C 1
ATOM 2564 O O . ARG A 1 314 ? 16.844 4.172 -10.843 1.00 69.62 314 ARG A O 1
ATOM 2571 N N . ASN A 1 315 ? 15.162 3.706 -12.249 1.00 67.62 315 ASN A N 1
ATOM 2572 C CA . ASN A 1 315 ? 15.038 5.019 -12.869 1.00 67.62 315 ASN A CA 1
ATOM 2573 C C . ASN A 1 315 ? 13.740 5.690 -12.412 1.00 67.62 315 ASN A C 1
ATOM 2575 O O . ASN A 1 315 ? 12.724 5.667 -13.107 1.00 67.62 315 ASN A O 1
ATOM 2579 N N . PHE A 1 316 ? 13.784 6.257 -11.212 1.00 78.00 316 PHE A N 1
ATOM 2580 C CA . PHE A 1 316 ? 12.616 6.806 -10.536 1.00 78.00 316 PHE A CA 1
ATOM 2581 C C . PHE A 1 316 ? 12.222 8.187 -11.075 1.00 78.00 316 PHE A C 1
ATOM 2583 O O . PHE A 1 316 ? 13.062 9.064 -11.305 1.00 78.00 316 PHE A O 1
ATOM 2590 N N . HIS A 1 317 ? 10.919 8.406 -11.230 1.00 75.62 317 HIS A N 1
ATOM 2591 C CA . HIS A 1 317 ? 10.336 9.697 -11.596 1.00 75.62 317 HIS A CA 1
ATOM 2592 C C . HIS A 1 317 ? 9.126 9.992 -10.707 1.00 75.62 317 HIS A C 1
ATOM 2594 O O . HIS A 1 317 ? 8.522 9.077 -10.154 1.00 75.62 317 HIS A O 1
ATOM 2600 N N . ASN A 1 318 ? 8.801 11.275 -10.523 1.00 79.69 318 ASN A N 1
ATOM 2601 C CA . ASN A 1 318 ? 7.742 11.703 -9.607 1.00 79.69 318 ASN A CA 1
ATOM 2602 C C . ASN A 1 318 ? 6.390 12.001 -10.297 1.00 79.69 318 ASN A C 1
ATOM 2604 O O . ASN A 1 318 ? 5.516 12.623 -9.688 1.00 79.69 318 ASN A O 1
ATOM 2608 N N . HIS A 1 319 ? 6.188 11.569 -11.552 1.00 70.56 319 HIS A N 1
ATOM 2609 C CA . HIS A 1 319 ? 4.874 11.660 -12.210 1.00 70.56 319 HIS A CA 1
ATOM 2610 C C . HIS A 1 319 ? 3.841 10.834 -11.426 1.00 70.56 319 HIS A C 1
ATOM 2612 O O . HIS A 1 319 ? 2.782 11.324 -11.029 1.00 70.56 319 HIS A O 1
ATOM 2618 N N . HIS A 1 320 ? 4.212 9.603 -11.079 1.00 77.75 320 HIS A N 1
ATOM 2619 C CA . HIS A 1 320 ? 3.652 8.902 -9.927 1.00 77.75 320 HIS A CA 1
ATOM 2620 C C . HIS A 1 320 ? 4.525 9.169 -8.689 1.00 77.75 320 HIS A C 1
ATOM 2622 O O . HIS A 1 320 ? 5.716 9.407 -8.844 1.00 77.75 320 HIS A O 1
ATOM 2628 N N . PRO A 1 321 ? 3.983 9.150 -7.458 1.00 87.19 321 PRO A N 1
ATOM 2629 C CA . PRO A 1 321 ? 4.779 9.409 -6.259 1.00 87.19 321 PRO A CA 1
ATOM 2630 C C . PRO A 1 321 ? 5.880 8.358 -6.104 1.00 87.19 321 PRO A C 1
ATOM 2632 O O . PRO A 1 321 ? 5.594 7.182 -5.871 1.00 87.19 321 PRO A O 1
ATOM 2635 N N . TYR A 1 322 ? 7.140 8.786 -6.202 1.00 88.81 322 TYR A N 1
ATOM 2636 C CA . TYR A 1 322 ? 8.291 7.875 -6.267 1.00 88.81 322 TYR A CA 1
ATOM 2637 C C . TYR A 1 322 ? 8.439 6.989 -5.004 1.00 88.81 322 TYR A C 1
ATOM 2639 O O . TYR A 1 322 ? 9.014 5.903 -5.060 1.00 88.81 322 TYR A O 1
ATOM 2647 N N . VAL A 1 323 ? 7.864 7.417 -3.870 1.00 91.50 323 VAL A N 1
ATOM 2648 C CA . VAL A 1 323 ? 7.791 6.651 -2.612 1.00 91.50 323 VAL A CA 1
ATOM 2649 C C . VAL A 1 323 ? 7.017 5.336 -2.784 1.00 91.50 323 VAL A C 1
ATOM 2651 O O . VAL A 1 323 ? 7.360 4.345 -2.142 1.00 91.50 323 VAL A O 1
ATOM 2654 N N . TYR A 1 324 ? 6.021 5.277 -3.678 1.00 94.00 324 TYR A N 1
ATOM 2655 C CA . TYR A 1 324 ? 5.353 4.013 -4.009 1.00 94.00 324 TYR A CA 1
ATOM 2656 C C . TYR A 1 324 ? 6.288 3.066 -4.777 1.00 94.00 324 TYR A C 1
ATOM 2658 O O . TYR A 1 324 ? 6.370 1.885 -4.443 1.00 94.00 324 TYR A O 1
ATOM 2666 N N . SER A 1 325 ? 7.066 3.586 -5.731 1.00 90.56 325 SER A N 1
ATOM 2667 C CA . SER A 1 325 ? 8.091 2.819 -6.449 1.00 90.56 325 SER A CA 1
ATOM 2668 C C . SER A 1 325 ? 9.187 2.305 -5.499 1.00 90.56 325 SER A C 1
ATOM 2670 O O . SER A 1 325 ? 9.608 1.157 -5.611 1.00 90.56 325 SER A O 1
ATOM 2672 N N . MET A 1 326 ? 9.605 3.102 -4.504 1.00 88.19 326 MET A N 1
ATOM 2673 C CA . MET A 1 326 ? 10.520 2.642 -3.446 1.00 88.19 326 MET A CA 1
ATOM 2674 C C . MET A 1 326 ? 9.905 1.560 -2.546 1.00 88.19 326 MET A C 1
ATOM 2676 O O . MET A 1 326 ? 10.605 0.627 -2.158 1.00 88.19 326 MET A O 1
ATOM 2680 N N . TYR A 1 327 ? 8.611 1.653 -2.228 1.00 92.25 327 TYR A N 1
ATOM 2681 C CA . TYR A 1 327 ? 7.892 0.607 -1.493 1.00 92.25 327 TYR A CA 1
ATOM 2682 C C . TYR A 1 327 ? 7.848 -0.711 -2.283 1.00 92.25 327 TYR A C 1
ATOM 2684 O O . TYR A 1 327 ? 8.136 -1.760 -1.714 1.00 92.25 327 TYR A O 1
ATOM 2692 N N . VAL A 1 328 ? 7.582 -0.668 -3.594 1.00 92.56 328 VAL A N 1
ATOM 2693 C CA . VAL A 1 328 ? 7.653 -1.862 -4.455 1.00 92.56 328 VAL A CA 1
ATOM 2694 C C . VAL A 1 328 ? 9.077 -2.433 -4.489 1.00 92.56 328 VAL A C 1
ATOM 2696 O O . VAL A 1 328 ? 9.240 -3.631 -4.276 1.00 92.56 328 VAL A O 1
ATOM 2699 N N . LEU A 1 329 ? 10.110 -1.593 -4.650 1.00 87.69 329 LEU A N 1
ATOM 2700 C CA . LEU A 1 329 ? 11.517 -2.022 -4.595 1.00 87.69 329 LEU A CA 1
ATOM 2701 C C . LEU A 1 329 ? 11.885 -2.702 -3.263 1.00 87.69 329 LEU A C 1
ATOM 2703 O O . LEU A 1 329 ? 12.619 -3.688 -3.253 1.00 87.69 329 LEU A O 1
ATOM 2707 N N . PHE A 1 330 ? 11.395 -2.190 -2.133 1.00 88.19 330 PHE A N 1
ATOM 2708 C CA . PHE A 1 330 ? 11.616 -2.825 -0.833 1.00 88.19 330 PHE A CA 1
ATOM 2709 C C . PHE A 1 330 ? 11.014 -4.234 -0.784 1.00 88.19 330 PHE A C 1
ATOM 2711 O O . PHE A 1 330 ? 11.662 -5.158 -0.295 1.00 88.19 330 PHE A O 1
ATOM 2718 N N . LEU A 1 331 ? 9.815 -4.428 -1.340 1.00 90.69 331 LEU A N 1
ATOM 2719 C CA . LEU A 1 331 ? 9.185 -5.745 -1.365 1.00 90.69 331 LEU A CA 1
ATOM 2720 C C . LEU A 1 331 ? 9.887 -6.729 -2.315 1.00 90.69 331 LEU A C 1
ATOM 2722 O O . LEU A 1 331 ? 9.976 -7.910 -1.979 1.00 90.69 331 LEU A O 1
ATOM 2726 N N . THR A 1 332 ? 10.473 -6.278 -3.433 1.00 85.50 332 THR A N 1
ATOM 2727 C CA . THR A 1 332 ? 11.249 -7.182 -4.309 1.00 85.50 332 THR A CA 1
ATOM 2728 C C . THR A 1 332 ? 12.546 -7.698 -3.682 1.00 85.50 332 THR A C 1
ATOM 2730 O O . THR A 1 332 ? 13.131 -8.641 -4.205 1.00 85.50 332 THR A O 1
ATOM 2733 N N . GLN A 1 333 ? 12.969 -7.170 -2.523 1.00 83.56 333 GLN A N 1
ATOM 2734 C CA . GLN A 1 333 ? 14.090 -7.748 -1.767 1.00 83.56 333 GLN A CA 1
ATOM 2735 C C . GLN A 1 333 ? 13.726 -9.083 -1.087 1.00 83.56 333 GLN A C 1
ATOM 2737 O O . GLN A 1 333 ? 14.625 -9.834 -0.721 1.00 83.56 333 GLN A O 1
ATOM 2742 N N . PHE A 1 334 ? 12.431 -9.396 -0.925 1.00 84.69 334 PHE A N 1
ATOM 2743 C CA . PHE A 1 334 ? 11.973 -10.701 -0.429 1.00 84.69 334 PHE A CA 1
ATOM 2744 C C . PHE A 1 334 ? 11.839 -11.730 -1.560 1.00 84.69 334 PHE A C 1
ATOM 2746 O O . PHE A 1 334 ? 12.257 -12.874 -1.408 1.00 84.69 334 PHE A O 1
ATOM 2753 N N . ILE A 1 335 ? 11.218 -11.334 -2.678 1.00 84.56 335 ILE A N 1
ATOM 2754 C CA . ILE A 1 335 ? 11.042 -12.158 -3.882 1.00 84.56 335 ILE A CA 1
ATOM 2755 C C . ILE A 1 335 ? 11.019 -11.218 -5.093 1.00 84.56 335 ILE A C 1
ATOM 2757 O O . ILE A 1 335 ? 10.168 -10.330 -5.154 1.00 84.56 335 ILE A O 1
ATOM 2761 N N . ASP A 1 336 ? 11.905 -11.416 -6.070 1.00 82.56 336 ASP A N 1
ATOM 2762 C CA . ASP A 1 336 ? 12.016 -10.538 -7.245 1.00 82.56 336 ASP A CA 1
ATOM 2763 C C . ASP A 1 336 ? 10.939 -10.856 -8.302 1.00 82.56 336 ASP A C 1
ATOM 2765 O O . ASP A 1 336 ? 11.182 -11.462 -9.345 1.00 82.56 336 ASP A O 1
ATOM 2769 N N . THR A 1 337 ? 9.684 -10.545 -7.971 1.00 84.75 337 THR A N 1
ATOM 2770 C CA . THR A 1 337 ? 8.511 -10.804 -8.816 1.00 84.75 337 THR A CA 1
ATOM 2771 C C . THR A 1 337 ? 7.332 -9.909 -8.409 1.00 84.75 337 THR A C 1
ATOM 2773 O O . THR A 1 337 ? 7.173 -9.642 -7.217 1.00 84.75 337 THR A O 1
ATOM 2776 N N . PRO A 1 338 ? 6.441 -9.476 -9.324 1.00 88.75 338 PRO A N 1
ATOM 2777 C CA . PRO A 1 338 ? 5.311 -8.614 -8.959 1.00 88.75 338 PRO A CA 1
ATOM 2778 C C . PRO A 1 338 ? 4.354 -9.215 -7.927 1.00 88.75 338 PRO A C 1
ATOM 2780 O O . PRO A 1 338 ? 3.750 -8.467 -7.156 1.00 88.75 338 PRO A O 1
ATOM 2783 N N . SER A 1 339 ? 4.247 -10.550 -7.860 1.00 93.44 339 SER A N 1
ATOM 2784 C CA . SER A 1 339 ? 3.351 -11.214 -6.905 1.00 93.44 339 SER A CA 1
ATOM 2785 C C . SER A 1 339 ? 3.727 -10.938 -5.450 1.00 93.44 339 SER A C 1
ATOM 2787 O O . SER A 1 339 ? 2.851 -11.011 -4.593 1.00 93.44 339 SER A O 1
ATOM 2789 N N . VAL A 1 340 ? 4.969 -10.529 -5.152 1.00 94.56 340 VAL A N 1
ATOM 2790 C CA . VAL A 1 340 ? 5.366 -10.118 -3.797 1.00 94.56 340 VAL A CA 1
ATOM 2791 C C . VAL A 1 340 ? 4.568 -8.901 -3.320 1.00 94.56 340 VAL A C 1
ATOM 2793 O O . VAL A 1 340 ? 4.144 -8.857 -2.167 1.00 94.56 340 VAL A O 1
ATOM 2796 N N . VAL A 1 341 ? 4.270 -7.946 -4.211 1.00 95.75 341 VAL A N 1
ATOM 2797 C CA . VAL A 1 341 ? 3.470 -6.760 -3.872 1.00 95.75 341 VAL A CA 1
ATOM 2798 C C . VAL A 1 341 ? 2.042 -7.180 -3.538 1.00 95.75 341 VAL A C 1
ATOM 2800 O O . VAL A 1 341 ? 1.509 -6.771 -2.509 1.00 95.75 341 VAL A O 1
ATOM 2803 N N . CYS A 1 342 ? 1.462 -8.059 -4.356 1.00 96.44 342 CYS A N 1
ATOM 2804 C CA . CYS A 1 342 ? 0.122 -8.603 -4.153 1.00 96.44 342 CYS A CA 1
ATOM 2805 C C . CYS A 1 342 ? 0.029 -9.444 -2.873 1.00 96.44 342 CYS A C 1
ATOM 2807 O O . CYS A 1 342 ? -0.901 -9.271 -2.096 1.00 96.44 342 CYS A O 1
ATOM 2809 N N . ILE A 1 343 ? 1.017 -10.298 -2.586 1.00 97.56 343 ILE A N 1
ATOM 2810 C CA . ILE A 1 343 ? 1.083 -11.084 -1.343 1.00 97.56 343 ILE A CA 1
ATOM 2811 C C . ILE A 1 343 ? 1.096 -10.151 -0.125 1.00 97.56 343 ILE A C 1
ATOM 2813 O O . ILE A 1 343 ? 0.289 -10.325 0.787 1.00 97.56 343 ILE A O 1
ATOM 2817 N N . PHE A 1 344 ? 1.940 -9.115 -0.113 1.00 96.88 344 PHE A N 1
ATOM 2818 C CA . PHE A 1 344 ? 1.957 -8.148 0.989 1.00 96.88 344 PHE A CA 1
ATOM 2819 C C . PHE A 1 344 ? 0.661 -7.319 1.073 1.00 96.88 344 PHE A C 1
ATOM 2821 O O . PHE A 1 344 ? 0.185 -7.080 2.182 1.00 96.88 344 PHE A O 1
ATOM 2828 N N . GLN A 1 345 ? 0.045 -6.925 -0.048 1.00 97.56 345 GLN A N 1
ATOM 2829 C CA . GLN A 1 345 ? -1.272 -6.265 -0.067 1.00 97.56 345 GLN A CA 1
ATOM 2830 C C . GLN A 1 345 ? -2.365 -7.169 0.532 1.00 97.56 345 GLN A C 1
ATOM 2832 O O . GLN A 1 345 ? -3.067 -6.745 1.451 1.00 97.56 345 GLN A O 1
ATOM 2837 N N . ILE A 1 346 ? -2.463 -8.423 0.072 1.00 98.50 346 ILE A N 1
ATOM 2838 C CA . ILE A 1 346 ? -3.386 -9.453 0.573 1.00 98.50 346 ILE A CA 1
ATOM 2839 C C . ILE A 1 346 ? -3.219 -9.642 2.080 1.00 98.50 346 ILE A C 1
ATOM 2841 O O . ILE A 1 346 ? -4.211 -9.606 2.813 1.00 98.50 346 ILE A O 1
ATOM 2845 N N . LEU A 1 347 ? -1.981 -9.824 2.550 1.00 98.00 347 LEU A N 1
ATOM 2846 C CA . LEU A 1 347 ? -1.682 -10.036 3.964 1.00 98.00 347 LEU A CA 1
ATOM 2847 C C . LEU A 1 347 ? -2.041 -8.799 4.796 1.00 98.00 347 LEU A C 1
ATOM 2849 O O . LEU A 1 347 ? -2.725 -8.941 5.804 1.00 98.00 347 LEU A O 1
ATOM 2853 N N . LEU A 1 348 ? -1.664 -7.588 4.373 1.00 97.75 348 LEU A N 1
ATOM 2854 C CA . LEU A 1 348 ? -1.968 -6.349 5.101 1.00 97.75 348 LEU A CA 1
ATOM 2855 C C . LEU A 1 348 ? -3.478 -6.071 5.183 1.00 97.75 348 LEU A C 1
ATOM 2857 O O . LEU A 1 348 ? -3.991 -5.777 6.264 1.00 97.75 348 LEU A O 1
ATOM 2861 N N . ILE A 1 349 ? -4.208 -6.206 4.073 1.00 98.25 349 ILE A N 1
ATOM 2862 C CA . ILE A 1 349 ? -5.662 -5.986 4.026 1.00 98.25 349 ILE A CA 1
ATOM 2863 C C . ILE A 1 349 ? -6.404 -7.059 4.837 1.00 98.25 349 ILE A C 1
ATOM 2865 O O . ILE A 1 349 ? -7.311 -6.727 5.603 1.00 98.25 349 ILE A O 1
ATOM 2869 N N . SER A 1 350 ? -5.964 -8.320 4.765 1.00 98.50 350 SER A N 1
ATOM 2870 C CA . SER A 1 350 ? -6.472 -9.410 5.612 1.00 98.50 350 SER A CA 1
ATOM 2871 C C . SER A 1 350 ? -6.220 -9.160 7.097 1.00 98.50 350 SER A C 1
ATOM 2873 O O . SER A 1 350 ? -7.117 -9.375 7.912 1.00 98.50 350 SER A O 1
ATOM 2875 N N . LEU A 1 351 ? -5.020 -8.687 7.454 1.00 97.88 351 LEU A N 1
ATOM 2876 C CA . LEU A 1 351 ? -4.608 -8.397 8.829 1.00 97.88 351 LEU A CA 1
ATOM 2877 C C . LEU A 1 351 ? -5.474 -7.288 9.433 1.00 97.88 351 LEU A C 1
ATOM 2879 O O . LEU A 1 351 ? -6.050 -7.470 10.503 1.00 97.88 351 LEU A O 1
ATOM 2883 N N . LEU A 1 352 ? -5.594 -6.155 8.734 1.00 98.25 352 LEU A N 1
ATOM 2884 C CA . LEU A 1 352 ? -6.361 -5.001 9.200 1.00 98.25 352 LEU A CA 1
ATOM 2885 C C . LEU A 1 352 ? -7.859 -5.312 9.269 1.00 98.25 352 LEU A C 1
ATOM 2887 O O . LEU A 1 352 ? -8.474 -5.066 10.306 1.00 98.25 352 LEU A O 1
ATOM 2891 N N . GLY A 1 353 ? -8.435 -5.901 8.216 1.00 97.94 353 GLY A N 1
ATOM 2892 C CA . GLY A 1 353 ? -9.857 -6.240 8.189 1.00 97.94 353 GLY A CA 1
ATOM 2893 C C . GLY A 1 353 ? -10.233 -7.244 9.278 1.00 97.94 353 GLY A C 1
ATOM 2894 O O . GLY A 1 353 ? -11.131 -6.986 10.083 1.00 97.94 353 GLY A O 1
ATOM 2895 N N . SER A 1 354 ? -9.483 -8.345 9.383 1.00 97.94 354 SER A N 1
ATOM 2896 C CA . SER A 1 354 ? -9.708 -9.358 10.422 1.00 97.94 354 SER A CA 1
ATOM 2897 C C . SER A 1 354 ? -9.494 -8.800 11.826 1.00 97.94 354 SER A C 1
ATOM 2899 O O . SER A 1 354 ? -10.244 -9.156 12.731 1.00 97.94 354 SER A O 1
ATOM 2901 N N . PHE A 1 355 ? -8.534 -7.887 12.029 1.00 97.75 355 PHE A N 1
ATOM 2902 C CA . PHE A 1 355 ? -8.329 -7.244 13.328 1.00 97.75 355 PHE A CA 1
ATOM 2903 C C . PHE A 1 355 ? -9.484 -6.308 13.709 1.00 97.75 355 PHE A C 1
ATOM 2905 O O . PHE A 1 355 ? -9.897 -6.323 14.866 1.00 97.75 355 PHE A O 1
ATOM 2912 N N . ILE A 1 356 ? -10.053 -5.550 12.764 1.00 98.38 356 ILE A N 1
ATOM 2913 C CA . ILE A 1 356 ? -11.222 -4.687 13.012 1.00 98.38 356 ILE A CA 1
ATOM 2914 C C . ILE A 1 356 ? -12.444 -5.528 13.409 1.00 98.38 356 ILE A C 1
ATOM 2916 O O . ILE A 1 356 ? -13.064 -5.269 14.446 1.00 98.38 356 ILE A O 1
ATOM 2920 N N . PHE A 1 357 ? -12.769 -6.563 12.628 1.00 98.06 357 PHE A N 1
ATOM 2921 C CA . PHE A 1 357 ? -13.900 -7.445 12.926 1.00 98.06 357 PHE A CA 1
ATOM 2922 C C . PHE A 1 357 ? -13.699 -8.204 14.247 1.00 98.06 357 PHE A C 1
ATOM 2924 O O . PHE A 1 357 ? -14.588 -8.207 15.104 1.00 98.06 357 PHE A O 1
ATOM 2931 N N . TYR A 1 358 ? -12.510 -8.775 14.467 1.00 96.69 358 TYR A N 1
ATOM 2932 C CA . TYR A 1 358 ? -12.151 -9.416 15.732 1.00 96.69 358 TYR A CA 1
ATOM 2933 C C . TYR A 1 358 ? -12.246 -8.450 16.915 1.00 96.69 358 TYR A C 1
ATOM 2935 O O . TYR A 1 358 ? -12.760 -8.825 17.964 1.00 96.69 358 TYR A O 1
ATOM 2943 N N . PHE A 1 359 ? -11.799 -7.201 16.769 1.00 96.25 359 PHE A N 1
ATOM 2944 C CA . PHE A 1 359 ? -11.865 -6.202 17.832 1.00 96.25 359 PHE A CA 1
ATOM 2945 C C . PHE A 1 359 ? -13.313 -5.884 18.234 1.00 96.25 359 PHE A C 1
ATOM 2947 O O . PHE A 1 359 ? -13.599 -5.802 19.433 1.00 96.25 359 PHE A O 1
ATOM 2954 N N . ALA A 1 360 ? -14.241 -5.781 17.276 1.00 96.62 360 ALA A N 1
ATOM 2955 C CA . ALA A 1 360 ? -15.669 -5.648 17.571 1.00 96.62 360 ALA A CA 1
ATOM 2956 C C . ALA A 1 360 ? -16.194 -6.850 18.383 1.00 96.62 360 ALA A C 1
ATOM 2958 O O . ALA A 1 360 ? -16.837 -6.672 19.422 1.00 96.62 360 ALA A O 1
ATOM 2959 N N . ILE A 1 361 ? -15.848 -8.074 17.970 1.00 95.81 361 ILE A N 1
ATOM 2960 C CA . ILE A 1 361 ? -16.291 -9.314 18.628 1.00 95.81 361 ILE A CA 1
ATOM 2961 C C . ILE A 1 361 ? -15.657 -9.476 20.025 1.00 95.81 361 ILE A C 1
ATOM 2963 O O . ILE A 1 361 ? -16.372 -9.750 20.989 1.00 95.81 361 ILE A O 1
ATOM 2967 N N . LYS A 1 362 ? -14.344 -9.233 20.184 1.00 93.06 362 LYS A N 1
ATOM 2968 C CA . LYS A 1 362 ? -13.612 -9.344 21.466 1.00 93.06 362 LYS A CA 1
ATOM 2969 C C . LYS A 1 362 ? -14.183 -8.402 22.530 1.00 93.06 362 LYS A C 1
ATOM 2971 O O . LYS A 1 362 ? -14.277 -8.783 23.693 1.00 93.06 362 LYS A O 1
ATOM 2976 N N . ASN A 1 363 ? -14.609 -7.198 22.139 1.00 92.44 363 ASN A N 1
ATOM 2977 C CA . ASN A 1 363 ? -15.235 -6.230 23.050 1.00 92.44 363 ASN A CA 1
ATOM 2978 C C . ASN A 1 363 ? -16.757 -6.451 23.242 1.00 92.44 363 ASN A C 1
ATOM 2980 O O . ASN A 1 363 ? -17.380 -5.833 24.115 1.00 92.44 363 ASN A O 1
ATOM 2984 N N . GLY A 1 364 ? -17.348 -7.394 22.499 1.00 91.12 364 GLY A N 1
ATOM 2985 C CA . GLY A 1 364 ? -18.643 -8.000 22.810 1.00 91.12 364 GLY A CA 1
ATOM 2986 C C . GLY A 1 364 ? -19.760 -7.792 21.789 1.00 91.12 364 GLY A C 1
ATOM 2987 O O . GLY A 1 364 ? -20.910 -8.087 22.130 1.00 91.12 364 GLY A O 1
ATOM 2988 N N . VAL A 1 365 ? -19.488 -7.296 20.576 1.00 95.75 365 VAL A N 1
ATOM 2989 C CA . VAL A 1 365 ? -20.476 -7.347 19.479 1.00 95.75 365 VAL A CA 1
ATOM 2990 C C . VAL A 1 365 ? -20.781 -8.814 19.153 1.00 95.75 365 VAL A C 1
ATOM 2992 O O . VAL A 1 365 ? -19.897 -9.667 19.212 1.00 95.75 365 VAL A O 1
ATOM 2995 N N . SER A 1 366 ? -22.045 -9.126 18.854 1.00 94.62 366 SER A N 1
ATOM 2996 C CA . SER A 1 366 ? -22.439 -10.489 18.480 1.00 94.62 366 SER A CA 1
ATOM 2997 C C . SER A 1 366 ? -21.756 -10.905 17.177 1.00 94.62 366 SER A C 1
ATOM 2999 O O . SER A 1 366 ? -21.766 -10.140 16.213 1.00 94.62 366 SER A O 1
ATOM 3001 N N . PHE A 1 367 ? -21.217 -12.126 17.127 1.00 93.69 367 PHE A N 1
ATOM 3002 C CA . PHE A 1 367 ? -20.601 -12.693 15.923 1.00 93.69 367 PHE A CA 1
ATOM 3003 C C . PHE A 1 367 ? -21.540 -12.595 14.709 1.00 93.69 367 PHE A C 1
ATOM 3005 O O . PHE A 1 367 ? -21.129 -12.129 13.651 1.00 93.69 367 PHE A O 1
ATOM 3012 N N . TYR A 1 368 ? -22.827 -12.898 14.902 1.00 95.50 368 TYR A N 1
ATOM 3013 C CA . TYR A 1 368 ? -23.861 -12.839 13.864 1.00 95.50 368 TYR A CA 1
ATOM 3014 C C . TYR A 1 368 ? -24.120 -11.431 13.293 1.00 95.50 368 TYR A C 1
ATOM 3016 O O . TYR A 1 368 ? -24.598 -11.321 12.172 1.00 95.50 368 TYR A O 1
ATOM 3024 N N . LEU A 1 369 ? -23.780 -10.355 14.019 1.00 96.56 369 LEU A N 1
ATOM 3025 C CA . LEU A 1 369 ? -23.879 -8.976 13.510 1.00 96.56 369 LEU A CA 1
ATOM 3026 C C . LEU A 1 369 ? -22.641 -8.550 12.706 1.00 96.56 369 LEU A C 1
ATOM 3028 O O . LEU A 1 369 ? -22.707 -7.601 11.933 1.00 96.56 369 LEU A O 1
ATOM 3032 N N . VAL A 1 370 ? -21.508 -9.230 12.896 1.00 97.00 370 VAL A N 1
ATOM 3033 C CA . VAL A 1 370 ? -20.236 -8.933 12.216 1.00 97.00 370 VAL A CA 1
ATOM 3034 C C . VAL A 1 370 ? -20.042 -9.827 10.988 1.00 97.00 370 VAL A C 1
ATOM 3036 O O . VAL A 1 370 ? -19.497 -9.384 9.979 1.00 97.00 370 VAL A O 1
ATOM 3039 N N . LEU A 1 371 ? -20.534 -11.066 11.051 1.00 96.19 371 LEU A N 1
ATOM 3040 C CA . LEU A 1 371 ? -20.390 -12.082 10.011 1.00 96.19 371 LEU A CA 1
ATOM 3041 C C . LEU A 1 371 ? -20.871 -11.636 8.609 1.00 96.19 371 LEU A C 1
ATOM 3043 O O . LEU A 1 371 ? -20.126 -11.883 7.661 1.00 96.19 371 LEU A O 1
ATOM 3047 N N . PRO A 1 372 ? -22.010 -10.929 8.427 1.00 97.69 372 PRO A N 1
ATOM 3048 C CA . PRO A 1 372 ? -22.421 -10.443 7.106 1.00 97.69 372 PRO A CA 1
ATOM 3049 C C . PRO A 1 372 ? -21.415 -9.460 6.496 1.00 97.69 372 PRO A C 1
ATOM 3051 O O . PRO A 1 372 ? -21.101 -9.548 5.313 1.00 97.69 372 PRO A O 1
ATOM 3054 N N . PHE A 1 373 ? -20.849 -8.562 7.307 1.00 97.94 373 PHE A N 1
ATOM 3055 C CA . PHE A 1 373 ? -19.855 -7.586 6.855 1.00 97.94 373 PHE A CA 1
ATOM 3056 C C . PHE A 1 373 ? -18.511 -8.242 6.523 1.00 97.94 373 PHE A C 1
ATOM 3058 O O . PHE A 1 373 ? -17.859 -7.839 5.561 1.00 97.94 373 PHE A O 1
ATOM 3065 N N . PHE A 1 374 ? -18.123 -9.290 7.258 1.00 98.25 374 PHE A N 1
ATOM 3066 C CA . PHE A 1 374 ? -16.958 -10.106 6.912 1.00 98.25 374 PHE A CA 1
ATOM 3067 C C . PHE A 1 374 ? -17.168 -10.881 5.602 1.00 98.25 374 PHE A C 1
ATOM 3069 O O . PHE A 1 374 ? -16.276 -10.874 4.757 1.00 98.25 374 PHE A O 1
ATOM 3076 N N . PHE A 1 375 ? -18.347 -11.478 5.385 1.00 97.88 375 PHE A N 1
ATOM 3077 C CA . PHE A 1 375 ? -18.677 -12.140 4.117 1.00 97.88 375 PHE A CA 1
ATOM 3078 C C . PHE A 1 375 ? -18.671 -11.170 2.930 1.00 97.88 375 PHE A C 1
ATOM 3080 O O . PHE A 1 375 ? -18.066 -11.471 1.902 1.00 97.88 375 PHE A O 1
ATOM 3087 N N . LEU A 1 376 ? -19.280 -9.990 3.081 1.00 96.50 376 LEU A N 1
ATOM 3088 C CA . LEU A 1 376 ? -19.250 -8.939 2.061 1.00 96.50 376 LEU A CA 1
ATOM 3089 C C . LEU A 1 376 ? -17.817 -8.468 1.764 1.00 96.50 376 LEU A C 1
ATOM 3091 O O . LEU A 1 376 ? -17.487 -8.250 0.604 1.00 96.50 376 LEU A O 1
ATOM 3095 N N . PHE A 1 377 ? -16.953 -8.366 2.779 1.00 97.94 377 PHE A N 1
ATOM 3096 C CA . PHE A 1 377 ? -15.540 -8.008 2.615 1.00 97.94 377 PHE A CA 1
ATOM 3097 C C . PHE A 1 377 ? -14.732 -9.074 1.853 1.00 97.94 377 PHE A C 1
ATOM 3099 O O . PHE A 1 377 ? -14.023 -8.729 0.909 1.00 97.94 377 PHE A O 1
ATOM 3106 N N . ILE A 1 378 ? -14.833 -10.359 2.221 1.00 97.62 378 ILE A N 1
ATOM 3107 C CA . ILE A 1 378 ? -14.024 -11.425 1.593 1.00 97.62 378 ILE A CA 1
ATOM 3108 C C . ILE A 1 378 ? -14.506 -11.803 0.186 1.00 97.62 378 ILE A C 1
ATOM 3110 O O . ILE A 1 378 ? -13.682 -12.140 -0.659 1.00 97.62 378 ILE A O 1
ATOM 3114 N N . PHE A 1 379 ? -15.811 -11.709 -0.093 1.00 96.25 379 PHE A N 1
ATOM 3115 C CA . PHE A 1 379 ? -16.373 -11.968 -1.425 1.00 96.25 379 PHE A CA 1
ATOM 3116 C C . PHE A 1 379 ? -16.519 -10.706 -2.295 1.00 96.25 379 PHE A C 1
ATOM 3118 O O . PHE A 1 379 ? -17.025 -10.784 -3.415 1.00 96.25 379 PHE A O 1
ATOM 3125 N N . SER A 1 380 ? -16.048 -9.544 -1.829 1.00 95.25 380 SER A N 1
ATOM 3126 C CA . SER A 1 380 ? -16.034 -8.319 -2.630 1.00 95.25 380 SER A CA 1
ATOM 3127 C C . SER A 1 380 ? -15.081 -8.444 -3.824 1.00 95.25 380 SER A C 1
ATOM 3129 O O . SER A 1 380 ? -13.862 -8.534 -3.666 1.00 95.25 380 SER A O 1
ATOM 3131 N N . VAL A 1 381 ? -15.642 -8.379 -5.035 1.00 93.06 381 VAL A N 1
ATOM 3132 C CA . VAL A 1 381 ? -14.891 -8.365 -6.302 1.00 93.06 381 VAL A CA 1
ATOM 3133 C C . VAL A 1 381 ? -13.873 -7.207 -6.366 1.00 93.06 381 VAL A C 1
ATOM 3135 O O . VAL A 1 381 ? -12.721 -7.482 -6.699 1.00 93.06 381 VAL A O 1
ATOM 3138 N N . PRO A 1 382 ? -14.202 -5.951 -5.987 1.00 92.12 382 PRO A N 1
ATOM 3139 C CA . PRO A 1 382 ? -13.217 -4.877 -5.918 1.00 92.12 382 PRO A CA 1
ATOM 3140 C C . PRO A 1 382 ? -12.080 -5.141 -4.937 1.00 92.12 382 PRO A C 1
ATOM 3142 O O . PRO A 1 382 ? -10.942 -4.833 -5.271 1.00 92.12 382 PRO A O 1
ATOM 3145 N N . VAL A 1 383 ? -12.343 -5.724 -3.760 1.00 95.31 383 VAL A N 1
ATOM 3146 C CA . VAL A 1 383 ? -11.272 -6.037 -2.794 1.00 95.31 383 VAL A CA 1
ATOM 3147 C C . VAL A 1 383 ? -10.385 -7.168 -3.315 1.00 95.31 383 VAL A C 1
ATOM 3149 O O . VAL A 1 383 ? -9.160 -7.053 -3.266 1.00 95.31 383 VAL A O 1
ATOM 3152 N N . GLY A 1 384 ? -10.986 -8.216 -3.887 1.00 94.19 384 GLY A N 1
ATOM 3153 C CA . GLY A 1 384 ? -10.270 -9.305 -4.551 1.00 94.19 384 GLY A CA 1
ATOM 3154 C C . GLY A 1 384 ? -9.361 -8.813 -5.680 1.00 94.19 384 GLY A C 1
ATOM 3155 O O . GLY A 1 384 ? -8.177 -9.139 -5.681 1.00 94.19 384 GLY A O 1
ATOM 3156 N N . LEU A 1 385 ? -9.883 -7.972 -6.584 1.00 91.75 385 LEU A N 1
ATOM 3157 C CA . LEU A 1 385 ? -9.117 -7.398 -7.695 1.00 91.75 385 LEU A CA 1
ATOM 3158 C C . LEU A 1 385 ? -8.050 -6.400 -7.226 1.00 91.75 385 LEU A C 1
ATOM 3160 O O . LEU A 1 385 ? -6.915 -6.461 -7.682 1.00 91.75 385 LEU A O 1
ATOM 3164 N N . PHE A 1 386 ? -8.371 -5.465 -6.329 1.00 92.88 386 PHE A N 1
ATOM 3165 C CA . PHE A 1 386 ? -7.406 -4.431 -5.937 1.00 92.88 386 PHE A CA 1
ATOM 3166 C C . PHE A 1 386 ? -6.206 -5.040 -5.200 1.00 92.88 386 PHE A C 1
ATOM 3168 O O . PHE A 1 386 ? -5.074 -4.631 -5.447 1.00 92.88 386 PHE A O 1
ATOM 3175 N N . ASN A 1 387 ? -6.417 -6.070 -4.374 1.00 95.19 387 ASN A N 1
ATOM 3176 C CA . ASN A 1 387 ? -5.338 -6.772 -3.667 1.00 95.19 387 ASN A CA 1
ATOM 3177 C C . ASN A 1 38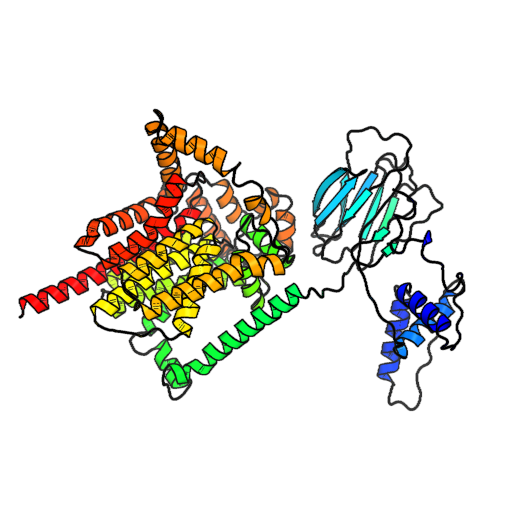7 ? -4.357 -7.529 -4.591 1.00 95.19 387 ASN A C 1
ATOM 3179 O O . ASN A 1 387 ? -3.341 -8.026 -4.107 1.00 95.19 387 ASN A O 1
ATOM 3183 N N . ILE A 1 388 ? -4.645 -7.628 -5.895 1.00 94.12 388 ILE A N 1
ATOM 3184 C CA . ILE A 1 388 ? -3.791 -8.285 -6.897 1.00 94.12 388 ILE A CA 1
ATOM 3185 C C . ILE A 1 388 ? -3.270 -7.329 -7.981 1.00 94.12 388 ILE A C 1
ATOM 3187 O O . ILE A 1 388 ? -2.750 -7.795 -8.994 1.00 94.12 388 ILE A O 1
ATOM 3191 N N . VAL A 1 389 ? -3.396 -6.010 -7.781 1.00 91.56 389 VAL A N 1
ATOM 3192 C CA . VAL A 1 389 ? -2.920 -4.978 -8.717 1.00 91.56 389 VAL A CA 1
ATOM 3193 C C . VAL A 1 389 ? -1.855 -4.100 -8.060 1.00 91.56 389 VAL A C 1
ATOM 3195 O O . VAL A 1 389 ? -2.016 -3.601 -6.942 1.00 91.56 389 VAL A O 1
ATOM 3198 N N . LEU A 1 390 ? -0.763 -3.835 -8.783 1.00 92.12 390 LEU A N 1
ATOM 3199 C CA . LEU A 1 390 ? 0.289 -2.915 -8.344 1.00 92.12 390 LEU A CA 1
ATOM 3200 C C . LEU A 1 390 ? -0.185 -1.460 -8.520 1.00 92.12 390 LEU A C 1
ATOM 3202 O O . LEU A 1 390 ? 0.242 -0.750 -9.434 1.00 92.12 390 LEU A O 1
ATOM 3206 N N . TRP A 1 391 ? -1.104 -1.021 -7.657 1.00 91.38 391 TRP A N 1
ATOM 3207 C CA . TRP A 1 391 ? -1.532 0.370 -7.525 1.00 91.38 391 TRP A CA 1
ATOM 3208 C C . TRP A 1 391 ? -1.215 0.943 -6.139 1.00 91.38 391 TRP A C 1
ATOM 3210 O O . TRP A 1 391 ? -1.501 0.352 -5.097 1.00 91.38 391 TRP A O 1
ATOM 3220 N N . LYS A 1 392 ? -0.731 2.188 -6.158 1.00 92.69 392 LYS A N 1
ATOM 3221 C CA . LYS A 1 392 ? -0.612 3.138 -5.036 1.00 92.69 392 LYS A CA 1
ATOM 3222 C C . LYS A 1 392 ? -1.913 3.328 -4.236 1.00 92.69 392 LYS A C 1
ATOM 3224 O O . LYS A 1 392 ? -1.878 3.665 -3.057 1.00 92.69 392 LYS A O 1
ATOM 3229 N N . ASP A 1 393 ? -3.059 3.081 -4.864 1.00 92.44 393 ASP A N 1
ATOM 3230 C CA . ASP A 1 393 ? -4.411 3.183 -4.305 1.00 92.44 393 ASP A CA 1
ATOM 3231 C C . ASP A 1 393 ? -4.649 2.218 -3.127 1.00 92.44 393 ASP A C 1
ATOM 3233 O O . ASP A 1 393 ? -5.320 2.595 -2.166 1.00 92.44 393 ASP A O 1
ATOM 3237 N N . ILE A 1 394 ? -4.060 1.013 -3.144 1.00 95.19 394 ILE A N 1
ATOM 3238 C CA . ILE A 1 394 ? -4.234 0.004 -2.084 1.00 95.19 394 ILE A CA 1
ATOM 3239 C C . ILE A 1 394 ? -3.504 0.378 -0.785 1.00 95.19 394 ILE A C 1
ATOM 3241 O O . ILE A 1 394 ? -4.188 0.492 0.233 1.00 95.19 394 ILE A O 1
ATOM 3245 N N . PRO A 1 395 ? -2.172 0.616 -0.757 1.00 96.25 395 PRO A N 1
ATOM 3246 C CA . PRO A 1 395 ? -1.497 1.027 0.474 1.00 96.25 395 PRO A CA 1
ATOM 3247 C C . PRO A 1 395 ? -2.020 2.375 0.986 1.00 96.25 395 PRO A C 1
ATOM 3249 O O . PRO A 1 395 ? -2.149 2.545 2.193 1.00 96.25 395 PRO A O 1
ATOM 3252 N N . PHE A 1 396 ? -2.415 3.300 0.102 1.00 96.44 396 PHE A N 1
ATOM 3253 C CA . PHE A 1 396 ? -3.084 4.540 0.508 1.00 96.44 396 PHE A CA 1
ATOM 3254 C C . PHE A 1 396 ? -4.403 4.267 1.253 1.00 96.44 396 PHE A C 1
ATOM 3256 O O . PHE A 1 396 ? -4.613 4.777 2.352 1.00 96.44 396 PHE A O 1
ATOM 3263 N N . SER A 1 397 ? -5.260 3.399 0.704 1.00 97.06 397 SER A N 1
ATOM 3264 C CA . SER A 1 397 ? -6.547 3.037 1.318 1.00 97.06 397 SER A CA 1
ATOM 3265 C C . SER A 1 397 ? -6.380 2.254 2.623 1.00 97.06 397 SER A C 1
ATOM 3267 O O . SER A 1 397 ? -7.075 2.532 3.600 1.00 97.06 397 SER A O 1
ATOM 3269 N N . PHE A 1 398 ? -5.411 1.332 2.675 1.00 97.88 398 PHE A N 1
ATOM 3270 C CA . PHE A 1 398 ? -5.002 0.643 3.900 1.00 97.88 398 PHE A CA 1
ATOM 3271 C C . PHE A 1 398 ? -4.593 1.644 4.988 1.00 97.88 398 PHE A C 1
ATOM 3273 O O . PHE A 1 398 ? -5.057 1.528 6.118 1.00 97.88 398 PHE A O 1
ATOM 3280 N N . LEU A 1 399 ? -3.775 2.651 4.658 1.00 98.25 399 LEU A N 1
ATOM 3281 C CA . LEU A 1 399 ? -3.308 3.647 5.625 1.00 98.25 399 LEU A CA 1
ATOM 3282 C C . LEU A 1 399 ? -4.435 4.566 6.112 1.00 98.25 399 LEU A C 1
ATOM 3284 O O . LEU A 1 399 ? -4.487 4.849 7.307 1.00 98.25 399 LEU A O 1
ATOM 3288 N N . ILE A 1 400 ? -5.362 4.986 5.242 1.00 98.06 400 ILE A N 1
ATOM 3289 C CA . ILE A 1 400 ? -6.545 5.763 5.658 1.00 98.06 400 ILE A CA 1
ATOM 3290 C C . ILE A 1 400 ? -7.367 4.972 6.684 1.00 98.06 400 ILE A C 1
ATOM 3292 O O . ILE A 1 400 ? -7.694 5.494 7.750 1.00 98.06 400 ILE A O 1
ATOM 3296 N N . ILE A 1 401 ? -7.663 3.702 6.396 1.00 98.31 401 ILE A N 1
ATOM 3297 C CA . ILE A 1 401 ? -8.483 2.854 7.274 1.00 98.31 401 ILE A CA 1
ATOM 3298 C C . ILE A 1 401 ? -7.726 2.484 8.551 1.00 98.31 401 ILE A C 1
ATOM 3300 O O . ILE A 1 401 ? -8.322 2.501 9.629 1.00 98.31 401 ILE A O 1
ATOM 3304 N N . PHE A 1 402 ? -6.418 2.227 8.463 1.00 98.44 402 PHE A N 1
ATOM 3305 C CA . PHE A 1 402 ? -5.545 2.042 9.619 1.00 98.44 402 PHE A CA 1
ATOM 3306 C C . PHE A 1 402 ? -5.601 3.258 10.544 1.00 98.44 402 PHE A C 1
ATOM 3308 O O . PHE A 1 402 ? -5.815 3.084 11.738 1.00 98.44 402 PHE A O 1
ATOM 3315 N N . TRP A 1 403 ? -5.465 4.482 10.024 1.00 98.38 403 TRP A N 1
ATOM 3316 C CA . TRP A 1 403 ? -5.474 5.692 10.849 1.00 98.38 403 TRP A CA 1
ATOM 3317 C C . TRP A 1 403 ? -6.860 6.034 11.406 1.00 98.38 403 TRP A C 1
ATOM 3319 O O . TRP A 1 403 ? -6.966 6.338 12.596 1.00 98.38 403 TRP A O 1
ATOM 3329 N N . ALA A 1 404 ? -7.925 5.894 10.609 1.00 98.38 404 ALA A N 1
ATOM 3330 C CA . ALA A 1 404 ? -9.305 6.036 11.078 1.00 98.38 404 ALA A CA 1
ATOM 3331 C C . ALA A 1 404 ? -9.610 5.046 12.217 1.00 98.38 404 ALA A C 1
ATOM 3333 O O . ALA A 1 404 ? -10.122 5.426 13.275 1.00 98.38 404 ALA A O 1
ATOM 3334 N N . PHE A 1 405 ? -9.243 3.772 12.038 1.00 98.50 405 PHE A N 1
ATOM 3335 C CA . PHE A 1 405 ? -9.426 2.746 13.060 1.00 98.50 405 PHE A CA 1
ATOM 3336 C C . PHE A 1 405 ? -8.476 2.922 14.250 1.00 98.50 405 PHE A C 1
ATOM 3338 O O . PHE A 1 405 ? -8.880 2.666 15.376 1.00 98.50 405 PHE A O 1
ATOM 3345 N N . TYR A 1 406 ? -7.251 3.415 14.058 1.00 97.19 406 TYR A N 1
ATOM 3346 C CA . TYR A 1 406 ? -6.319 3.705 15.149 1.00 97.19 406 TYR A CA 1
ATOM 3347 C C . TYR A 1 406 ? -6.861 4.811 16.069 1.00 97.19 406 TYR A C 1
ATOM 3349 O O . TYR A 1 406 ? -6.846 4.661 17.295 1.00 97.19 406 TYR A O 1
ATOM 3357 N N . LEU A 1 407 ? -7.413 5.882 15.484 1.00 97.19 407 LEU A N 1
ATOM 3358 C CA . LEU A 1 407 ? -8.106 6.958 16.200 1.00 97.19 407 LEU A CA 1
ATOM 3359 C C . LEU A 1 407 ? -9.336 6.435 16.956 1.00 97.19 407 LEU A C 1
ATOM 3361 O O . LEU A 1 407 ? -9.493 6.757 18.138 1.00 97.19 407 LEU A O 1
ATOM 3365 N N . TYR A 1 408 ? -10.154 5.580 16.327 1.00 97.50 408 TYR A N 1
ATOM 3366 C CA . TYR A 1 408 ? -11.265 4.886 16.989 1.00 97.50 408 TYR A CA 1
ATOM 3367 C C . TYR A 1 408 ? -10.762 4.034 18.168 1.00 97.50 408 TYR A C 1
ATOM 3369 O O . TYR A 1 408 ? -11.197 4.221 19.302 1.00 97.50 408 TYR A O 1
ATOM 3377 N N . TYR A 1 409 ? -9.816 3.126 17.919 1.00 96.19 409 TYR A N 1
ATOM 3378 C CA . TYR A 1 409 ? -9.282 2.136 18.859 1.00 96.19 409 TYR A CA 1
ATOM 3379 C C . TYR A 1 409 ? -8.674 2.794 20.100 1.00 96.19 409 TYR A C 1
ATOM 3381 O O . TYR A 1 409 ? -9.005 2.428 21.231 1.00 96.19 409 TYR A O 1
ATOM 3389 N N . ARG A 1 410 ? -7.814 3.803 19.907 1.00 94.06 410 ARG A N 1
ATOM 3390 C CA . ARG A 1 410 ? -7.199 4.549 21.012 1.00 94.06 410 ARG A CA 1
ATOM 3391 C C . ARG A 1 410 ? -8.231 5.359 21.788 1.00 94.06 410 ARG A C 1
ATOM 3393 O O . ARG A 1 410 ? -8.177 5.357 23.014 1.00 94.06 410 ARG A O 1
ATOM 3400 N N . SER A 1 411 ? -9.190 5.991 21.114 1.00 94.31 411 SER A N 1
ATOM 3401 C CA . SER A 1 411 ? -10.258 6.743 21.787 1.00 94.31 411 SER A CA 1
ATOM 3402 C C . SER A 1 411 ? -11.212 5.821 22.563 1.00 94.31 411 SER A C 1
ATOM 3404 O O . SER A 1 411 ? -11.604 6.148 23.681 1.00 94.31 411 SER A O 1
ATOM 3406 N N . TYR A 1 412 ? -11.516 4.632 22.035 1.00 94.44 412 TYR A N 1
ATOM 3407 C CA . TYR A 1 412 ? -12.294 3.592 22.715 1.00 94.44 412 TYR A CA 1
ATOM 3408 C C . TYR A 1 412 ? -11.571 3.077 23.968 1.00 94.44 412 TYR A C 1
ATOM 3410 O O . TYR A 1 412 ? -12.156 3.042 25.048 1.00 94.44 412 TYR A O 1
ATOM 3418 N N . ARG A 1 413 ? -10.275 2.744 23.865 1.00 92.25 413 ARG A N 1
ATOM 3419 C CA . ARG A 1 413 ? -9.478 2.306 25.025 1.00 92.25 413 ARG A CA 1
ATOM 3420 C C . ARG A 1 413 ? -9.314 3.412 26.071 1.00 92.25 413 ARG A C 1
ATOM 3422 O O . ARG A 1 413 ? -9.453 3.126 27.256 1.00 92.25 413 ARG A O 1
ATOM 3429 N N . LYS A 1 414 ? -9.135 4.669 25.649 1.00 90.06 414 LYS A N 1
ATOM 3430 C CA . LYS A 1 414 ? -9.128 5.854 26.527 1.00 90.06 414 LYS A CA 1
ATOM 3431 C C . LYS A 1 414 ? -10.447 6.022 27.299 1.00 90.06 414 LYS A C 1
ATOM 3433 O O . LYS A 1 414 ? -10.391 6.293 28.491 1.00 90.06 414 LYS A O 1
ATOM 3438 N N . LYS A 1 415 ? -11.617 5.794 26.679 1.00 87.94 415 LYS A N 1
ATOM 3439 C CA . LYS A 1 415 ? -12.921 5.795 27.388 1.00 87.94 415 LYS A CA 1
ATOM 3440 C C . LYS A 1 415 ? -13.035 4.711 28.475 1.00 87.94 415 LYS A C 1
ATOM 3442 O O . LYS A 1 415 ? -13.852 4.862 29.373 1.00 87.94 415 LYS A O 1
ATOM 3447 N N . LYS A 1 416 ? -12.240 3.637 28.403 1.00 85.88 416 LYS A N 1
ATOM 3448 C CA . LYS A 1 416 ? -12.197 2.537 29.391 1.00 85.88 416 LYS A CA 1
ATOM 3449 C C . LYS A 1 416 ? -11.015 2.628 30.361 1.00 85.88 416 LYS A C 1
ATOM 3451 O O . LYS A 1 416 ? -10.650 1.636 30.978 1.00 85.88 416 LYS A O 1
ATOM 3456 N N . ASP A 1 417 ? -10.373 3.792 30.404 1.00 84.00 417 ASP A N 1
ATOM 3457 C CA . ASP A 1 417 ? -9.121 4.083 31.106 1.00 84.00 417 ASP A CA 1
ATOM 3458 C C . ASP A 1 417 ? -7.956 3.101 30.851 1.00 84.00 417 ASP A C 1
ATOM 3460 O O . ASP A 1 417 ? -6.988 3.017 31.606 1.00 84.00 417 ASP A O 1
ATOM 3464 N N . LEU A 1 418 ? -7.993 2.387 29.720 1.00 81.00 418 LEU A N 1
ATOM 3465 C CA . LEU A 1 418 ? -6.951 1.454 29.292 1.00 81.00 418 LEU A CA 1
ATOM 3466 C C . LEU A 1 418 ? -5.766 2.219 28.673 1.00 81.00 418 LEU A C 1
ATOM 3468 O O . LEU A 1 418 ? -5.518 2.153 27.465 1.00 81.00 418 LEU A O 1
ATOM 3472 N N . LYS A 1 419 ? -5.051 2.970 29.515 1.00 69.00 419 LYS A N 1
ATOM 3473 C CA . LYS A 1 419 ? -3.912 3.828 29.161 1.00 69.00 419 LYS A CA 1
ATOM 3474 C C . LYS A 1 419 ? -2.668 3.013 28.744 1.00 69.00 419 LYS A C 1
ATOM 3476 O O . LYS A 1 419 ? -1.840 2.688 29.588 1.00 69.00 419 LYS A O 1
ATOM 3481 N N . ASP A 1 420 ? -2.453 2.753 27.445 1.00 70.94 420 ASP A N 1
ATOM 3482 C CA . ASP A 1 420 ? -1.090 2.414 26.969 1.00 70.94 420 ASP A CA 1
ATOM 3483 C C . ASP A 1 420 ? -0.276 3.688 26.701 1.00 70.94 420 ASP A C 1
ATOM 3485 O O . ASP A 1 420 ? -0.747 4.571 25.973 1.00 70.94 420 ASP A O 1
ATOM 3489 N N . SER A 1 421 ? 0.967 3.724 27.186 1.00 79.94 421 SER A N 1
ATOM 3490 C CA . SER A 1 421 ? 1.962 4.764 26.896 1.00 79.94 421 SER A CA 1
ATOM 3491 C C . SER A 1 421 ? 2.619 4.608 25.515 1.00 79.94 421 SER A C 1
ATOM 3493 O O . SER A 1 421 ? 2.695 3.503 24.947 1.00 79.94 421 SER A O 1
ATOM 3495 N N . PHE A 1 422 ? 3.137 5.715 24.972 1.00 86.56 422 PHE A N 1
ATOM 3496 C CA . PHE A 1 422 ? 3.924 5.713 23.741 1.00 86.56 422 PHE A CA 1
ATOM 3497 C C . PHE A 1 422 ? 5.425 5.655 24.052 1.00 86.56 422 PHE A C 1
ATOM 3499 O O . PHE A 1 422 ? 6.058 6.660 24.375 1.00 86.56 422 PHE A O 1
ATOM 3506 N N . SER A 1 423 ? 6.033 4.477 23.888 1.00 90.56 423 SER A N 1
ATOM 3507 C CA . SER A 1 423 ? 7.493 4.383 23.799 1.00 90.56 423 SER A CA 1
ATOM 3508 C C . SER A 1 423 ? 7.993 5.112 22.545 1.00 90.56 423 SER A C 1
ATOM 3510 O O . SER A 1 423 ? 7.287 5.166 21.537 1.00 90.56 423 SER A O 1
ATOM 3512 N N . PHE A 1 424 ? 9.224 5.636 22.577 1.00 90.81 424 PHE A N 1
ATOM 3513 C CA . PHE A 1 424 ? 9.827 6.369 21.450 1.00 90.81 424 PHE A CA 1
ATOM 3514 C C . PHE A 1 424 ? 9.693 5.614 20.116 1.00 90.81 424 PHE A C 1
ATOM 3516 O O . PHE A 1 424 ? 9.250 6.177 19.120 1.00 90.81 424 PHE A O 1
ATOM 3523 N N . LYS A 1 425 ? 9.941 4.299 20.135 1.00 90.25 425 LYS A N 1
ATOM 3524 C CA . LYS A 1 425 ? 9.731 3.385 19.005 1.00 90.25 425 LYS A CA 1
ATOM 3525 C C . LYS A 1 425 ? 8.299 3.404 18.443 1.00 90.25 425 LYS A C 1
ATOM 3527 O O . LYS A 1 425 ? 8.141 3.440 17.227 1.00 90.25 425 LYS A O 1
ATOM 3532 N N . LYS A 1 426 ? 7.253 3.403 19.286 1.00 91.38 426 LYS A N 1
ATOM 3533 C CA . LYS A 1 426 ? 5.859 3.534 18.809 1.00 91.38 426 LYS A CA 1
ATOM 3534 C C . LYS A 1 426 ? 5.655 4.879 18.108 1.00 91.38 426 LYS A C 1
ATOM 3536 O O . LYS A 1 426 ? 5.021 4.915 17.062 1.00 91.38 426 LYS A O 1
ATOM 3541 N N . ILE A 1 427 ? 6.204 5.965 18.661 1.00 95.38 427 ILE A N 1
ATOM 3542 C CA . ILE A 1 427 ? 6.107 7.307 18.064 1.00 95.38 427 ILE A CA 1
ATOM 3543 C C . ILE A 1 427 ? 6.815 7.343 16.703 1.00 95.38 427 ILE A C 1
ATOM 3545 O O . ILE A 1 427 ? 6.237 7.840 15.742 1.00 95.38 427 ILE A O 1
ATOM 3549 N N . PHE A 1 428 ? 8.016 6.767 16.593 1.00 95.12 428 PHE A N 1
ATOM 3550 C CA . PHE A 1 428 ? 8.762 6.669 15.336 1.00 95.12 428 PHE A CA 1
ATOM 3551 C C . PHE A 1 428 ? 7.999 5.876 14.263 1.00 95.12 428 PHE A C 1
ATOM 3553 O O . PHE A 1 428 ? 7.793 6.385 13.165 1.00 95.12 428 PHE A O 1
ATOM 3560 N N . LEU A 1 429 ? 7.500 4.677 14.591 1.00 94.00 429 LEU A N 1
ATOM 3561 C CA . LEU A 1 429 ? 6.721 3.850 13.657 1.00 94.00 429 LEU A CA 1
ATOM 3562 C C . LEU A 1 429 ? 5.428 4.547 13.202 1.00 94.00 429 LEU A C 1
ATOM 3564 O O . LEU A 1 429 ? 5.082 4.500 12.025 1.00 94.00 429 LEU A O 1
ATOM 3568 N N . LEU A 1 430 ? 4.738 5.244 14.109 1.00 96.50 430 LEU A N 1
ATOM 3569 C CA . LEU A 1 430 ? 3.567 6.054 13.765 1.00 96.50 430 LEU A CA 1
ATOM 3570 C C . LEU A 1 430 ? 3.942 7.258 12.886 1.00 96.50 430 LEU A C 1
ATOM 3572 O O . LEU A 1 430 ? 3.231 7.550 11.932 1.00 96.50 430 LEU A O 1
ATOM 3576 N N . SER A 1 431 ? 5.068 7.923 13.151 1.00 97.69 431 SER A N 1
ATOM 3577 C CA . SER A 1 431 ? 5.567 9.031 12.318 1.00 97.69 431 SER A CA 1
ATOM 3578 C C . SER A 1 431 ? 5.897 8.546 10.899 1.00 97.69 431 SER A C 1
ATOM 3580 O O . SER A 1 431 ? 5.533 9.189 9.919 1.00 97.69 431 SER A O 1
ATOM 3582 N N . PHE A 1 432 ? 6.498 7.359 10.773 1.00 95.38 432 PHE A N 1
ATOM 3583 C CA . PHE A 1 432 ? 6.765 6.717 9.485 1.00 95.38 432 PHE A CA 1
ATOM 3584 C C . PHE A 1 432 ? 5.473 6.372 8.726 1.00 95.38 432 PHE A C 1
ATOM 3586 O O . PHE A 1 432 ? 5.332 6.743 7.564 1.00 95.38 432 PHE A O 1
ATOM 3593 N N . LEU A 1 433 ? 4.492 5.737 9.380 1.00 97.25 433 LEU A N 1
ATOM 3594 C CA . LEU A 1 433 ? 3.192 5.413 8.767 1.00 97.25 433 LEU A CA 1
ATOM 3595 C C . LEU A 1 433 ? 2.369 6.659 8.393 1.00 97.25 433 LEU A C 1
ATOM 3597 O O . LEU A 1 433 ? 1.555 6.604 7.472 1.00 97.25 433 LEU A O 1
ATOM 3601 N N . PHE A 1 434 ? 2.570 7.780 9.086 1.00 98.12 434 PHE A N 1
ATOM 3602 C CA . PHE A 1 434 ? 1.973 9.070 8.738 1.00 98.12 434 PHE A CA 1
ATOM 3603 C C . PHE A 1 434 ? 2.628 9.678 7.492 1.00 98.12 434 PHE A C 1
ATOM 3605 O O . PHE A 1 434 ? 1.927 10.005 6.537 1.00 98.12 434 PHE A O 1
ATOM 3612 N N . ILE A 1 435 ? 3.959 9.773 7.440 1.00 97.12 435 ILE A N 1
ATOM 3613 C CA . ILE A 1 435 ? 4.641 10.311 6.253 1.00 97.12 435 ILE A CA 1
ATOM 3614 C C . ILE A 1 435 ? 4.443 9.401 5.033 1.00 97.12 435 ILE A C 1
ATOM 3616 O O . ILE A 1 435 ? 4.231 9.903 3.930 1.00 97.12 435 ILE A O 1
ATOM 3620 N N . PHE A 1 436 ? 4.373 8.080 5.221 1.00 96.38 436 PHE A N 1
ATOM 3621 C CA . PHE A 1 436 ? 4.022 7.152 4.146 1.00 96.38 436 PHE A CA 1
ATOM 3622 C C . PHE A 1 436 ? 2.588 7.379 3.626 1.00 96.38 436 PHE A C 1
ATOM 3624 O O . PHE A 1 436 ? 2.406 7.428 2.411 1.00 96.38 436 PHE A O 1
ATOM 3631 N N . LEU A 1 437 ? 1.591 7.638 4.491 1.00 96.88 437 LEU A N 1
ATOM 3632 C CA . LEU A 1 437 ? 0.233 8.040 4.065 1.00 96.88 437 LEU A CA 1
ATOM 3633 C C . LEU A 1 437 ? 0.264 9.316 3.208 1.00 96.88 437 LEU A C 1
ATOM 3635 O O . LEU A 1 437 ? -0.378 9.374 2.159 1.00 96.88 437 LEU A O 1
ATOM 3639 N N . CYS A 1 438 ? 1.033 10.316 3.636 1.00 94.94 438 CYS A N 1
ATOM 3640 C CA . CYS A 1 438 ? 1.125 11.609 2.960 1.00 94.94 438 CYS A CA 1
ATOM 3641 C C . CYS A 1 438 ? 1.882 11.566 1.623 1.00 94.94 438 CYS A C 1
ATOM 3643 O O . CYS A 1 438 ? 1.719 12.480 0.818 1.00 94.94 438 CYS A O 1
ATOM 3645 N N . MET A 1 439 ? 2.720 10.546 1.389 1.00 92.81 439 MET A N 1
ATOM 3646 C CA . MET A 1 439 ? 3.642 10.499 0.245 1.00 92.81 439 MET A CA 1
ATOM 3647 C C . MET A 1 439 ? 3.446 9.315 -0.713 1.00 92.81 439 MET A C 1
ATOM 3649 O O . MET A 1 439 ? 3.913 9.387 -1.847 1.00 92.81 439 MET A O 1
ATOM 3653 N N . VAL A 1 440 ? 2.724 8.254 -0.330 1.00 92.81 440 VAL A N 1
ATOM 3654 C CA . VAL A 1 440 ? 2.388 7.139 -1.244 1.00 92.81 440 VAL A CA 1
ATOM 3655 C C . VAL A 1 440 ? 1.386 7.551 -2.340 1.00 92.81 440 VAL A C 1
ATOM 3657 O O . VAL A 1 440 ? 1.293 6.906 -3.384 1.00 92.81 440 VAL A O 1
ATOM 3660 N N . ARG A 1 441 ? 0.660 8.661 -2.137 1.00 89.19 441 ARG A N 1
ATOM 3661 C CA . ARG A 1 441 ? -0.214 9.317 -3.124 1.00 89.19 441 ARG A CA 1
ATOM 3662 C C . ARG A 1 441 ? -0.057 10.833 -3.015 1.00 89.19 441 ARG A C 1
ATOM 3664 O O . ARG A 1 441 ? -0.155 11.350 -1.911 1.00 89.19 441 ARG A O 1
ATOM 3671 N N . HIS A 1 442 ? 0.082 11.552 -4.137 1.00 84.88 442 HIS A N 1
ATOM 3672 C CA . HIS A 1 442 ? 0.160 13.029 -4.147 1.00 84.88 442 HIS A CA 1
ATOM 3673 C C . HIS A 1 442 ? -1.024 13.664 -3.394 1.00 84.88 442 HIS A C 1
ATOM 3675 O O . HIS A 1 442 ? -0.850 14.563 -2.579 1.00 84.88 442 HIS A O 1
ATOM 3681 N N . ASN A 1 443 ? -2.229 13.124 -3.600 1.00 83.56 443 ASN A N 1
ATOM 3682 C CA . ASN A 1 443 ? -3.471 13.571 -2.962 1.00 83.56 443 ASN A CA 1
ATOM 3683 C C . ASN A 1 443 ? -3.493 13.338 -1.434 1.00 83.56 443 ASN A C 1
ATOM 3685 O O . ASN A 1 443 ? -4.341 13.913 -0.757 1.00 83.56 443 ASN A O 1
ATOM 3689 N N . GLY A 1 444 ? -2.579 12.518 -0.899 1.00 88.12 444 GLY A N 1
ATOM 3690 C CA . GLY A 1 444 ? -2.416 12.254 0.532 1.00 88.12 444 GLY A CA 1
ATOM 3691 C C . GLY A 1 444 ? -1.832 13.424 1.321 1.00 88.12 444 GLY A C 1
ATOM 3692 O O . GLY A 1 444 ? -1.921 13.425 2.546 1.00 88.12 444 GLY A O 1
ATOM 3693 N N . ILE A 1 445 ? -1.308 14.451 0.641 1.00 88.00 445 ILE A N 1
ATOM 3694 C CA . ILE A 1 445 ? -0.784 15.683 1.252 1.00 88.00 445 ILE A CA 1
ATOM 3695 C C . ILE A 1 445 ? -1.797 16.374 2.189 1.00 88.00 445 ILE A C 1
ATOM 3697 O O . ILE A 1 445 ? -1.398 17.002 3.166 1.00 88.00 445 ILE A O 1
ATOM 3701 N N . VAL A 1 446 ? -3.103 16.182 1.954 1.00 89.94 446 VAL A N 1
ATOM 3702 C CA . VAL A 1 446 ? -4.208 16.619 2.832 1.00 89.94 446 VAL A CA 1
ATOM 3703 C C . VAL A 1 446 ? -3.997 16.158 4.281 1.00 89.94 446 VAL A C 1
ATOM 3705 O O . VAL A 1 446 ? -4.182 16.926 5.229 1.00 89.94 446 VAL A O 1
ATOM 3708 N N . TYR A 1 447 ? -3.538 14.919 4.474 1.00 95.06 447 TYR A N 1
ATOM 3709 C CA . TYR A 1 447 ? -3.368 14.345 5.805 1.00 95.06 447 TYR A 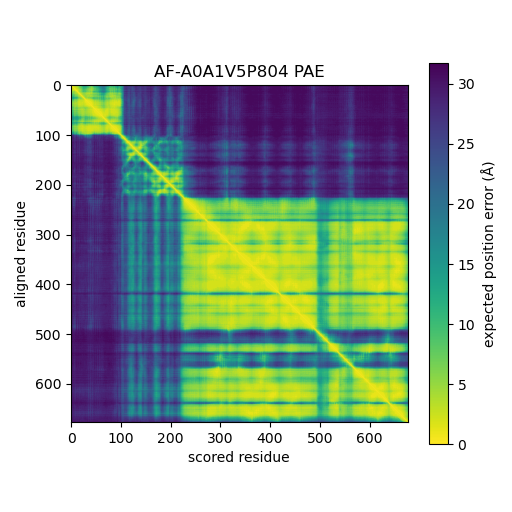CA 1
ATOM 3710 C C . TYR A 1 447 ? -2.240 14.990 6.620 1.00 95.06 447 TYR A C 1
ATOM 3712 O O . TYR A 1 447 ? -2.289 14.871 7.845 1.00 95.06 447 TYR A O 1
ATOM 3720 N N . ILE A 1 448 ? -1.306 15.735 6.000 1.00 94.19 448 ILE A N 1
ATOM 3721 C CA . ILE A 1 448 ? -0.248 16.484 6.712 1.00 94.19 448 ILE A CA 1
ATOM 3722 C C . ILE A 1 448 ? -0.851 17.430 7.757 1.00 94.19 448 ILE A C 1
ATOM 3724 O O . ILE A 1 448 ? -0.311 17.548 8.854 1.00 94.19 448 ILE A O 1
ATOM 3728 N N . VAL A 1 449 ? -1.988 18.062 7.449 1.00 92.81 449 VAL A N 1
ATOM 3729 C CA . VAL A 1 449 ? -2.724 18.910 8.401 1.00 92.81 449 VAL A CA 1
ATOM 3730 C C . VAL A 1 449 ? -3.756 18.085 9.173 1.00 92.81 449 VAL A C 1
ATOM 3732 O O . VAL A 1 449 ? -3.854 18.188 10.398 1.00 92.81 449 VAL A O 1
ATOM 3735 N N . CYS A 1 450 ? -4.520 17.240 8.476 1.00 94.56 450 CYS A N 1
ATOM 3736 C CA . CYS A 1 450 ? -5.694 16.602 9.068 1.00 94.56 450 CYS A CA 1
ATOM 3737 C C . CYS A 1 450 ? -5.358 15.546 10.133 1.00 94.56 450 CYS A C 1
ATOM 3739 O O . CYS A 1 450 ? -6.017 15.524 11.171 1.00 94.56 450 CYS A O 1
ATOM 3741 N N . LEU A 1 451 ? -4.341 14.690 9.951 1.00 96.81 451 LEU A N 1
ATOM 3742 C CA . LEU A 1 451 ? -4.030 13.675 10.968 1.00 96.81 451 LEU A CA 1
ATOM 3743 C C . LEU A 1 451 ? -3.521 14.300 12.286 1.00 96.81 451 LEU A C 1
ATOM 3745 O O . LEU A 1 451 ? -4.058 13.930 13.334 1.00 96.81 451 LEU A O 1
ATOM 3749 N N . PRO A 1 452 ? -2.576 15.264 12.293 1.00 97.31 452 PRO A N 1
ATOM 3750 C CA . PRO A 1 452 ? -2.217 15.991 13.510 1.00 97.31 452 PRO A CA 1
ATOM 3751 C C . PRO A 1 452 ? -3.407 16.660 14.207 1.00 97.31 452 PRO A C 1
ATOM 3753 O O . PRO A 1 452 ? -3.520 16.570 15.428 1.00 97.31 452 PRO A O 1
ATOM 3756 N N . PHE A 1 453 ? -4.326 17.261 13.445 1.00 96.31 453 PHE A N 1
ATOM 3757 C CA . PHE A 1 453 ? -5.558 17.859 13.967 1.00 96.31 453 PHE A CA 1
ATOM 3758 C C . PHE A 1 453 ? -6.447 16.825 14.687 1.00 96.31 453 PHE A C 1
ATOM 3760 O O . PHE A 1 453 ? -6.842 17.042 15.836 1.00 96.31 453 PHE A O 1
ATOM 3767 N N . PHE A 1 454 ? -6.687 15.653 14.086 1.00 96.44 454 PHE A N 1
ATOM 3768 C CA . PHE A 1 454 ? -7.452 14.579 14.736 1.00 96.44 454 PHE A CA 1
ATOM 3769 C C . PHE A 1 454 ? -6.738 13.973 15.954 1.00 96.44 454 PHE A C 1
ATOM 3771 O O . PHE A 1 454 ? -7.394 13.670 16.955 1.00 96.44 454 PHE A O 1
ATOM 3778 N N . LEU A 1 455 ? -5.411 13.813 15.913 1.00 95.56 455 LEU A N 1
ATOM 3779 C CA . LEU A 1 455 ? -4.616 13.334 17.053 1.00 95.56 455 LEU A CA 1
ATOM 3780 C C . LEU A 1 455 ? -4.671 14.310 18.240 1.00 95.56 455 LEU A C 1
ATOM 3782 O O . LEU A 1 455 ? -4.793 13.867 19.385 1.00 95.56 455 LEU A O 1
ATOM 3786 N N . ALA A 1 456 ? -4.642 15.619 17.968 1.00 94.00 456 ALA A N 1
ATOM 3787 C CA . ALA A 1 456 ? -4.782 16.664 18.977 1.00 94.00 456 ALA A CA 1
ATOM 3788 C C . ALA A 1 456 ? -6.190 16.686 19.598 1.00 94.00 456 ALA A C 1
ATOM 3790 O O . ALA A 1 456 ? -6.312 16.604 20.820 1.00 94.00 456 ALA A O 1
ATOM 3791 N N . ILE A 1 457 ? -7.252 16.728 18.781 1.00 93.69 457 ILE A N 1
ATOM 3792 C CA . ILE A 1 457 ? -8.644 16.843 19.263 1.00 93.69 457 ILE A CA 1
ATOM 3793 C C . ILE A 1 457 ? -9.112 15.584 20.003 1.00 93.69 457 ILE A C 1
ATOM 3795 O O . ILE A 1 457 ? -9.749 15.682 21.050 1.00 93.69 457 ILE A O 1
ATOM 3799 N N . SER A 1 458 ? -8.769 14.389 19.515 1.00 90.69 458 SER A N 1
ATOM 3800 C CA . SER A 1 458 ? -9.072 13.142 20.241 1.00 90.69 458 SER A CA 1
ATOM 3801 C C . SER A 1 458 ? -8.249 12.997 21.534 1.00 90.69 458 SER A C 1
ATOM 3803 O O . SER A 1 458 ? -8.635 12.270 22.462 1.00 90.69 458 SER A O 1
ATOM 3805 N N . GLY A 1 459 ? -7.109 13.695 21.626 1.00 88.50 459 GLY A N 1
ATOM 3806 C CA . GLY A 1 459 ? -6.191 13.655 22.760 1.00 88.50 459 GLY A CA 1
ATOM 3807 C C . GLY A 1 459 ? -5.715 12.235 23.071 1.00 88.50 459 GLY A C 1
ATOM 3808 O O . GLY A 1 459 ? -5.671 11.847 24.241 1.00 88.50 459 GLY A O 1
ATOM 3809 N N . VAL A 1 460 ? -5.476 11.417 22.039 1.00 90.50 460 VAL A N 1
ATOM 3810 C CA . VAL A 1 460 ? -5.028 10.013 22.176 1.00 90.50 460 VAL A CA 1
ATOM 3811 C C . VAL A 1 460 ? -3.547 9.880 22.540 1.00 90.50 460 VAL A C 1
ATOM 3813 O O . VAL A 1 460 ? -3.125 8.798 22.961 1.00 90.50 460 VAL A O 1
ATOM 3816 N N . MET A 1 461 ? -2.797 10.976 22.390 1.00 91.75 461 MET A N 1
ATOM 3817 C CA . MET A 1 461 ? -1.424 11.218 22.838 1.00 91.75 461 MET A CA 1
ATOM 3818 C C . MET A 1 461 ? -1.421 12.333 23.893 1.00 91.75 461 MET A C 1
ATOM 3820 O O . MET A 1 461 ? -2.236 13.255 23.829 1.00 91.75 461 MET A O 1
ATOM 3824 N N . THR A 1 462 ? -0.475 12.305 24.831 1.00 91.56 462 THR A N 1
ATOM 3825 C CA . THR A 1 462 ? -0.184 13.471 25.685 1.00 91.56 462 THR A CA 1
ATOM 3826 C C . THR A 1 462 ? 0.516 14.576 24.883 1.00 91.56 462 THR A C 1
ATOM 3828 O O . THR A 1 462 ? 1.140 14.306 23.856 1.00 91.56 462 THR A O 1
ATOM 3831 N N . LYS A 1 463 ? 0.509 15.825 25.383 1.00 92.75 463 LYS A N 1
ATOM 3832 C CA . LYS A 1 463 ? 1.220 16.957 24.746 1.00 92.75 463 LYS A CA 1
ATOM 3833 C C . LYS A 1 463 ? 2.696 16.634 24.439 1.00 92.75 463 LYS A C 1
ATOM 3835 O O . LYS A 1 463 ? 3.181 16.962 23.361 1.00 92.75 463 LYS A O 1
ATOM 3840 N N . LYS A 1 464 ? 3.397 15.942 25.351 1.00 93.56 464 LYS A N 1
ATOM 3841 C CA . LYS A 1 464 ? 4.813 15.549 25.184 1.00 93.56 464 LYS A CA 1
ATOM 3842 C C . LYS A 1 464 ? 5.010 14.489 24.090 1.00 93.56 464 LYS A C 1
ATOM 3844 O O . LYS A 1 464 ? 5.987 14.551 23.349 1.00 93.56 464 LYS A O 1
ATOM 3849 N N . GLU A 1 465 ? 4.098 13.525 23.974 1.00 94.56 465 GLU A N 1
ATOM 3850 C CA . GLU A 1 465 ? 4.145 12.485 22.933 1.00 94.56 465 GLU A CA 1
ATOM 3851 C C . GLU A 1 465 ? 3.769 13.054 21.556 1.00 94.56 465 GLU A C 1
ATOM 3853 O O . GLU A 1 465 ? 4.426 12.735 20.568 1.00 94.56 465 GLU A O 1
ATOM 3858 N N . PHE A 1 466 ? 2.786 13.957 21.500 1.00 95.69 466 PHE A N 1
ATOM 3859 C CA . PHE A 1 466 ? 2.356 14.635 20.275 1.00 95.69 466 PHE A CA 1
ATOM 3860 C C . PHE A 1 466 ? 3.444 15.551 19.690 1.00 95.69 466 PHE A C 1
ATOM 3862 O O . PHE A 1 466 ? 3.709 15.497 18.493 1.00 95.69 466 PHE A O 1
ATOM 3869 N N . VAL A 1 467 ? 4.153 16.327 20.521 1.00 96.31 467 VAL A N 1
ATOM 3870 C CA . VAL A 1 467 ? 5.301 17.134 20.056 1.00 96.31 467 VAL A CA 1
ATOM 3871 C C . VAL A 1 467 ? 6.427 16.244 19.513 1.00 96.31 467 VAL A C 1
ATOM 3873 O O . VAL A 1 467 ? 6.978 16.535 18.454 1.00 96.31 467 VAL A O 1
ATOM 3876 N N . ARG A 1 468 ? 6.728 15.112 20.168 1.00 96.31 468 ARG A N 1
ATOM 3877 C CA . ARG A 1 468 ? 7.703 14.127 19.655 1.00 96.31 468 ARG A CA 1
ATOM 3878 C C . ARG A 1 468 ? 7.269 13.522 18.315 1.00 96.31 468 ARG A C 1
ATOM 3880 O O . ARG A 1 468 ? 8.109 13.365 17.435 1.00 96.31 468 ARG A O 1
ATOM 3887 N N . PHE A 1 469 ? 5.981 13.214 18.154 1.00 97.12 469 PHE A N 1
ATOM 3888 C CA . PHE A 1 469 ? 5.402 12.754 16.888 1.00 97.12 469 PHE A CA 1
ATOM 3889 C C . PHE A 1 469 ? 5.566 13.802 15.782 1.00 97.12 469 PHE A C 1
ATOM 3891 O O . PHE A 1 469 ? 6.052 13.466 14.706 1.00 97.12 469 PHE A O 1
ATOM 3898 N N . LEU A 1 470 ? 5.240 15.071 16.048 1.00 97.75 470 LEU A N 1
ATOM 3899 C CA . LEU A 1 470 ? 5.396 16.155 15.072 1.00 97.75 470 LEU A CA 1
ATOM 3900 C C . LEU A 1 470 ? 6.854 16.361 14.645 1.00 97.75 470 LEU A C 1
ATOM 3902 O O . LEU A 1 470 ? 7.115 16.459 13.449 1.00 97.75 470 LEU A O 1
ATOM 3906 N N . ILE A 1 471 ? 7.801 16.374 15.590 1.00 97.62 471 ILE A N 1
ATOM 3907 C CA . ILE A 1 471 ? 9.232 16.538 15.286 1.00 97.62 471 ILE A CA 1
ATOM 3908 C C . ILE A 1 471 ? 9.727 15.387 14.401 1.00 97.62 471 ILE A C 1
ATOM 3910 O O . ILE A 1 471 ? 10.253 15.636 13.319 1.00 97.62 471 ILE A O 1
ATOM 3914 N N . LEU A 1 472 ? 9.498 14.131 14.808 1.00 97.31 472 LEU A N 1
ATOM 3915 C CA . LEU A 1 472 ? 9.925 12.957 14.036 1.00 97.31 472 LEU A CA 1
ATOM 3916 C C . LEU A 1 472 ? 9.258 12.897 12.655 1.00 97.31 472 LEU A C 1
ATOM 3918 O O . LEU A 1 472 ? 9.911 12.552 11.673 1.00 97.31 472 LEU A O 1
ATOM 3922 N N . SER A 1 473 ? 7.983 13.275 12.561 1.00 97.88 473 SER A N 1
ATOM 3923 C CA . SER A 1 473 ? 7.258 13.340 11.288 1.00 97.88 473 SER A CA 1
ATOM 3924 C C . SER A 1 473 ? 7.804 14.439 10.377 1.00 97.88 473 SER A C 1
ATOM 3926 O O . SER A 1 473 ? 7.955 14.209 9.184 1.00 97.88 473 SER A O 1
ATOM 3928 N N . CYS A 1 474 ? 8.168 15.604 10.920 1.00 96.75 474 CYS A N 1
ATOM 3929 C CA . CYS A 1 474 ? 8.805 16.679 10.159 1.00 96.75 474 CYS A CA 1
ATOM 3930 C C . CYS A 1 474 ? 10.181 16.248 9.623 1.00 96.75 474 CYS A C 1
ATOM 3932 O O . CYS A 1 474 ? 10.446 16.384 8.429 1.00 96.75 474 CYS A O 1
ATOM 3934 N N . SER A 1 475 ? 11.025 15.634 10.462 1.00 95.81 475 SER A N 1
ATOM 3935 C CA . SER A 1 475 ? 12.324 15.092 10.038 1.00 95.81 475 SER A CA 1
ATOM 3936 C C . SER A 1 475 ? 12.185 14.021 8.950 1.00 95.81 475 SER A C 1
ATOM 3938 O O . SER A 1 475 ? 12.906 14.062 7.955 1.00 95.81 475 SER A O 1
ATOM 3940 N N . LEU A 1 476 ? 11.231 13.093 9.095 1.00 94.50 476 LEU A N 1
ATOM 3941 C CA . LEU A 1 476 ? 10.942 12.074 8.079 1.00 94.50 476 LEU A CA 1
ATOM 3942 C C . LEU A 1 476 ? 10.372 12.688 6.793 1.00 94.50 476 LEU A C 1
ATOM 3944 O O . LEU A 1 476 ? 10.754 12.266 5.704 1.00 94.50 476 LEU A O 1
ATOM 3948 N N . PHE A 1 477 ? 9.511 13.705 6.888 1.00 93.50 477 PHE A N 1
ATOM 3949 C CA . PHE A 1 477 ? 9.008 14.418 5.716 1.00 93.50 477 PHE A CA 1
ATOM 3950 C C . PHE A 1 477 ? 10.143 15.105 4.956 1.00 93.50 477 PHE A C 1
ATOM 3952 O O . PHE A 1 477 ? 10.223 14.949 3.746 1.00 93.50 477 PHE A O 1
ATOM 3959 N N . ILE A 1 478 ? 11.062 15.796 5.637 1.00 91.06 478 ILE A N 1
ATOM 3960 C CA . ILE A 1 478 ? 12.226 16.431 4.996 1.00 91.06 478 ILE A CA 1
ATOM 3961 C C . ILE A 1 478 ? 13.120 15.378 4.318 1.00 91.06 478 ILE A C 1
ATOM 3963 O O . ILE A 1 478 ? 13.506 15.544 3.157 1.00 91.06 478 ILE A O 1
ATOM 3967 N N . LEU A 1 479 ? 13.385 14.264 5.011 1.00 89.75 479 LEU A N 1
ATOM 3968 C CA . LEU A 1 479 ? 14.180 13.144 4.504 1.00 89.75 479 LEU A CA 1
ATOM 3969 C C . LEU A 1 479 ? 13.595 12.554 3.209 1.00 89.75 479 LEU A C 1
ATOM 3971 O O . LEU A 1 479 ? 14.315 12.427 2.222 1.00 89.75 479 LEU A O 1
ATOM 3975 N N . PHE A 1 480 ? 12.298 12.234 3.182 1.00 88.94 480 PHE A N 1
ATOM 3976 C CA . PHE A 1 480 ? 11.641 11.672 1.995 1.00 88.94 480 PHE A CA 1
ATOM 3977 C C . PHE A 1 480 ? 11.277 12.722 0.931 1.00 88.94 480 PHE A C 1
ATOM 3979 O O . PHE A 1 480 ? 11.191 12.386 -0.246 1.00 88.94 480 PHE A O 1
ATOM 3986 N N . ARG A 1 481 ? 11.045 13.992 1.284 1.00 86.62 481 ARG A N 1
ATOM 3987 C CA . ARG A 1 481 ? 10.614 15.019 0.317 1.00 86.62 481 ARG A CA 1
ATOM 3988 C C . ARG A 1 481 ? 11.769 15.661 -0.445 1.00 86.62 481 ARG A C 1
ATOM 3990 O O . ARG A 1 481 ? 11.552 16.057 -1.590 1.00 86.62 481 ARG A O 1
ATOM 3997 N N . PHE A 1 482 ? 12.952 15.752 0.166 1.00 84.94 482 PHE A N 1
ATOM 3998 C CA . PHE A 1 482 ? 14.098 16.475 -0.396 1.00 84.94 482 PHE A CA 1
ATOM 3999 C C . PHE A 1 482 ? 15.364 15.612 -0.485 1.00 84.94 482 PHE A C 1
ATOM 4001 O O . PHE A 1 482 ? 15.899 15.448 -1.576 1.00 84.94 482 PHE A O 1
ATOM 4008 N N . ILE A 1 483 ? 15.793 14.991 0.621 1.00 84.94 483 ILE A N 1
ATOM 4009 C CA . ILE A 1 483 ? 17.110 14.329 0.712 1.00 84.94 483 ILE A CA 1
ATOM 4010 C C . ILE A 1 483 ? 17.167 13.025 -0.106 1.00 84.94 483 ILE A C 1
ATOM 4012 O O . ILE A 1 483 ? 17.985 12.891 -1.012 1.00 84.94 483 ILE A O 1
ATOM 4016 N N . ILE A 1 484 ? 16.290 12.055 0.181 1.00 84.12 484 ILE A N 1
ATOM 4017 C CA . ILE A 1 484 ? 16.253 10.758 -0.519 1.00 84.12 484 ILE A CA 1
ATOM 4018 C C . ILE A 1 484 ? 16.055 10.917 -2.042 1.00 84.12 484 ILE A C 1
ATOM 4020 O O . ILE A 1 484 ? 16.770 10.249 -2.791 1.00 84.12 484 ILE A O 1
ATOM 4024 N N . PRO A 1 485 ? 15.135 11.768 -2.543 1.00 82.00 485 PRO A N 1
ATOM 4025 C CA . PRO A 1 485 ? 14.961 11.927 -3.981 1.00 82.00 485 PRO A CA 1
ATOM 4026 C C . PRO A 1 485 ? 16.164 12.552 -4.696 1.00 82.00 485 PRO A C 1
ATOM 4028 O O . PRO A 1 485 ? 16.428 12.191 -5.842 1.00 82.00 485 PRO A O 1
ATOM 4031 N N . GLU A 1 486 ? 16.891 13.464 -4.044 1.00 78.88 486 GLU A N 1
ATOM 4032 C CA . GLU A 1 486 ? 18.118 14.053 -4.589 1.00 78.88 486 GLU A CA 1
ATOM 4033 C C . GLU A 1 486 ? 19.243 13.012 -4.654 1.00 78.88 486 GLU A C 1
ATOM 4035 O O . GLU A 1 486 ? 19.832 12.820 -5.717 1.00 78.88 486 GLU A O 1
ATOM 4040 N N . LEU A 1 487 ? 19.443 12.241 -3.577 1.00 74.50 487 LEU A N 1
ATOM 4041 C CA . LEU A 1 487 ? 20.394 11.122 -3.542 1.00 74.50 487 LEU A CA 1
ATOM 4042 C C . LEU A 1 487 ? 20.101 10.047 -4.603 1.00 74.50 487 LEU A C 1
ATOM 4044 O O . LEU A 1 487 ? 21.026 9.426 -5.114 1.00 74.50 487 LEU A O 1
ATOM 4048 N N . ILE A 1 488 ? 18.832 9.801 -4.940 1.00 71.12 488 ILE A N 1
ATOM 4049 C CA . ILE A 1 488 ? 18.430 8.773 -5.919 1.00 71.12 488 ILE A CA 1
ATOM 4050 C C . ILE A 1 488 ? 18.322 9.339 -7.355 1.00 71.12 488 ILE A C 1
ATOM 4052 O O . ILE A 1 488 ? 18.230 8.572 -8.312 1.00 71.12 488 ILE A O 1
ATOM 4056 N N . GLY A 1 489 ? 18.385 10.663 -7.543 1.00 71.69 489 GLY A N 1
ATOM 4057 C CA . GLY A 1 489 ? 18.290 11.303 -8.864 1.00 71.69 489 GLY A CA 1
ATOM 4058 C C . GLY A 1 489 ? 16.874 11.306 -9.459 1.00 71.69 489 GLY A C 1
ATOM 4059 O O . GLY A 1 489 ? 16.706 11.196 -10.675 1.00 71.69 489 GLY A O 1
ATOM 4060 N N . VAL A 1 490 ? 15.843 11.403 -8.613 1.00 73.62 490 VAL A N 1
ATOM 4061 C CA . VAL A 1 490 ? 14.428 11.281 -9.009 1.00 73.62 490 VAL A CA 1
ATOM 4062 C C . VAL A 1 490 ? 14.005 12.412 -9.958 1.00 73.62 490 VAL A C 1
ATOM 4064 O O . VAL A 1 490 ? 14.058 13.598 -9.623 1.00 73.62 490 VAL A O 1
ATOM 4067 N N . ARG A 1 491 ? 13.520 12.045 -11.150 1.00 64.19 491 ARG A N 1
ATOM 4068 C CA . ARG A 1 491 ? 13.122 13.002 -12.201 1.00 64.19 491 ARG A CA 1
ATOM 4069 C C . ARG A 1 491 ? 11.757 13.652 -11.922 1.00 64.19 491 ARG A C 1
ATOM 4071 O O . ARG A 1 491 ? 10.914 13.082 -11.231 1.00 64.19 491 ARG A O 1
ATOM 4078 N N . GLY A 1 492 ? 11.515 14.834 -12.495 1.00 61.00 492 GLY A N 1
ATOM 4079 C CA . GLY A 1 492 ? 10.218 15.535 -12.440 1.00 61.00 492 GLY A CA 1
ATOM 4080 C C . GLY A 1 492 ? 9.918 16.301 -11.142 1.00 61.00 492 GLY A C 1
ATOM 4081 O O . GLY A 1 492 ? 8.841 16.869 -10.989 1.00 61.00 492 GLY A O 1
ATOM 4082 N N . LEU A 1 493 ? 10.854 16.358 -10.188 1.00 59.03 493 LEU A N 1
ATOM 4083 C CA . LEU A 1 493 ? 10.653 17.099 -8.934 1.00 59.03 493 LEU A CA 1
ATOM 4084 C C . LEU A 1 493 ? 10.790 18.617 -9.092 1.00 59.03 493 LEU A C 1
ATOM 4086 O O . LEU A 1 493 ? 10.030 19.362 -8.474 1.00 59.03 493 LEU A O 1
ATOM 4090 N N . LYS A 1 494 ? 11.736 19.080 -9.919 1.00 47.94 494 LYS A N 1
ATOM 4091 C CA . LYS A 1 494 ? 12.000 20.516 -10.123 1.00 47.94 494 LYS A CA 1
ATOM 4092 C C . LYS A 1 494 ? 10.940 21.201 -10.997 1.00 47.94 494 LYS A C 1
ATOM 4094 O O . LYS A 1 494 ? 10.696 22.385 -10.806 1.00 47.94 494 LYS A O 1
ATOM 4099 N N . GLU A 1 495 ? 10.247 20.461 -11.864 1.00 44.78 495 GLU A N 1
ATOM 4100 C CA . GLU A 1 495 ? 9.224 21.001 -12.780 1.00 44.78 495 GLU A CA 1
ATOM 4101 C C . GLU A 1 495 ? 8.030 21.626 -12.035 1.00 44.78 495 GLU A C 1
ATOM 4103 O O . GLU A 1 495 ? 7.529 22.682 -12.424 1.00 44.78 495 GLU A O 1
ATOM 4108 N N . VAL A 1 496 ? 7.648 21.035 -10.895 1.00 41.41 496 VAL A N 1
ATOM 4109 C CA . VAL A 1 496 ? 6.614 21.563 -9.983 1.00 41.41 496 VAL A CA 1
ATOM 4110 C C . VAL A 1 496 ? 7.030 22.905 -9.358 1.00 41.41 496 VAL A C 1
ATOM 4112 O O . VAL A 1 496 ? 6.178 23.750 -9.092 1.00 41.41 496 VAL A O 1
ATOM 4115 N N . PHE A 1 497 ? 8.333 23.128 -9.152 1.00 36.53 497 PHE A N 1
ATOM 4116 C CA . PHE A 1 497 ? 8.882 24.363 -8.578 1.00 36.53 497 PHE A CA 1
ATOM 4117 C C . PHE A 1 497 ? 9.235 25.426 -9.629 1.00 36.53 497 PHE A C 1
ATOM 4119 O O . PHE A 1 497 ? 9.196 26.612 -9.315 1.00 36.53 497 PHE A O 1
ATOM 4126 N N . SER A 1 498 ? 9.525 25.043 -10.876 1.00 38.00 498 SER A N 1
ATOM 4127 C CA . SER A 1 498 ? 9.833 25.991 -11.957 1.00 38.00 498 SER A CA 1
ATOM 4128 C C . SER A 1 498 ? 8.603 26.620 -12.620 1.00 38.00 498 SER A C 1
ATOM 4130 O O . SER A 1 498 ? 8.755 27.573 -13.378 1.00 38.00 498 SER A O 1
ATOM 4132 N N . ASN A 1 499 ? 7.387 26.106 -12.383 1.00 35.41 499 ASN A N 1
ATOM 4133 C CA . ASN A 1 499 ? 6.162 26.718 -12.922 1.00 35.41 499 ASN A CA 1
ATOM 4134 C C . ASN A 1 499 ? 4.895 26.640 -12.024 1.00 35.41 499 ASN A C 1
ATOM 4136 O O . ASN A 1 499 ? 3.785 26.500 -12.555 1.00 35.41 499 ASN A O 1
ATOM 4140 N N . PRO A 1 500 ? 4.988 26.788 -10.680 1.00 33.34 500 PRO A N 1
ATOM 4141 C CA . PRO A 1 500 ? 3.807 26.777 -9.809 1.00 33.34 500 PRO A CA 1
ATOM 4142 C C . PRO A 1 500 ? 2.813 27.867 -10.228 1.00 33.34 500 PRO A C 1
ATOM 4144 O O . PRO A 1 500 ? 1.618 27.615 -10.348 1.00 33.34 500 PRO A O 1
ATOM 4147 N N . GLY A 1 501 ? 3.319 29.050 -10.591 1.00 37.66 501 GLY A N 1
ATOM 4148 C CA . GLY A 1 501 ? 2.535 30.183 -11.077 1.00 37.66 501 GLY A CA 1
ATOM 4149 C C . GLY A 1 501 ? 1.888 30.023 -12.460 1.00 37.66 501 GLY A C 1
ATOM 4150 O O . GLY A 1 501 ? 1.335 31.008 -12.937 1.00 37.66 501 GLY A O 1
ATOM 4151 N N . ARG A 1 502 ? 1.935 28.848 -13.110 1.00 36.44 502 ARG A N 1
ATOM 4152 C CA . ARG A 1 502 ? 1.250 28.592 -14.396 1.00 36.44 502 ARG A CA 1
ATOM 4153 C C . ARG A 1 502 ? 0.168 27.519 -14.299 1.00 36.44 502 ARG A C 1
ATOM 4155 O O . ARG A 1 502 ? -0.913 27.732 -14.836 1.00 36.44 502 ARG A O 1
ATOM 4162 N N . ILE A 1 503 ? 0.411 26.429 -13.564 1.00 39.81 503 ILE A N 1
ATOM 4163 C CA . ILE A 1 503 ? -0.653 25.462 -13.232 1.00 39.81 503 ILE A CA 1
ATOM 4164 C C . ILE A 1 503 ? -1.617 26.107 -12.232 1.00 39.81 503 ILE A C 1
ATOM 4166 O O . ILE A 1 503 ? -2.806 26.223 -12.521 1.00 39.81 503 ILE A O 1
ATOM 4170 N N . ILE A 1 504 ? -1.091 26.640 -11.118 1.00 39.97 504 ILE A N 1
ATOM 4171 C CA . ILE A 1 504 ? -1.926 27.260 -10.083 1.00 39.97 504 ILE A CA 1
ATOM 4172 C C . ILE A 1 504 ? -2.655 28.474 -10.657 1.00 39.97 504 ILE A C 1
ATOM 4174 O O . ILE A 1 504 ? -3.860 28.534 -10.496 1.00 39.97 504 ILE A O 1
ATOM 4178 N N . LYS A 1 505 ? -2.011 29.390 -11.403 1.00 40.44 505 LYS A N 1
ATOM 4179 C CA . LYS A 1 505 ? -2.751 30.532 -11.987 1.00 40.44 505 LYS A CA 1
ATOM 4180 C C . LYS A 1 505 ? -3.882 30.103 -12.920 1.00 40.44 505 LYS A C 1
ATOM 4182 O O . LYS A 1 505 ? -4.910 30.764 -12.907 1.00 40.44 505 LYS A O 1
ATOM 4187 N N . ASN A 1 506 ? -3.730 29.060 -13.734 1.00 41.62 506 ASN A N 1
ATOM 4188 C CA . ASN A 1 506 ? -4.797 28.688 -14.664 1.00 41.62 506 ASN A CA 1
ATOM 4189 C C . ASN A 1 506 ? -5.976 28.035 -13.930 1.00 41.62 506 ASN A C 1
ATOM 4191 O O . ASN A 1 506 ? -7.104 28.502 -14.076 1.00 41.62 506 ASN A O 1
ATOM 4195 N N . GLU A 1 507 ? -5.723 27.030 -13.089 1.00 42.62 507 GLU A N 1
ATOM 4196 C CA . GLU A 1 507 ? -6.789 26.358 -12.332 1.00 42.62 507 GLU A CA 1
ATOM 4197 C C . GLU A 1 507 ? -7.370 27.254 -11.228 1.00 42.62 507 GLU A C 1
ATOM 4199 O O . GLU A 1 507 ? -8.587 27.299 -11.060 1.00 42.62 507 GLU A O 1
ATOM 4204 N N . SER A 1 508 ? -6.548 28.041 -10.522 1.00 49.31 508 SER A N 1
ATOM 4205 C CA . SER A 1 508 ? -7.023 28.955 -9.476 1.00 49.31 508 SER A CA 1
ATOM 4206 C C . SER A 1 508 ? -7.718 30.187 -10.041 1.00 49.31 508 SER A C 1
ATOM 4208 O O . SER A 1 508 ? -8.672 30.634 -9.423 1.00 49.31 508 SER A O 1
ATOM 4210 N N . ASN A 1 509 ? -7.320 30.746 -11.192 1.00 46.16 509 ASN A N 1
ATOM 4211 C CA . ASN A 1 509 ? -8.093 31.846 -11.784 1.00 46.16 509 ASN A CA 1
ATOM 4212 C C . ASN A 1 509 ? -9.426 31.353 -12.357 1.00 46.16 509 ASN A C 1
ATOM 4214 O O . ASN A 1 509 ? -10.392 32.107 -12.310 1.00 46.16 509 ASN A O 1
ATOM 4218 N N . LEU A 1 510 ? -9.506 30.114 -12.859 1.00 49.91 510 LEU A N 1
ATOM 4219 C CA . LEU A 1 510 ? -10.786 29.497 -13.222 1.00 49.91 510 LEU A CA 1
ATOM 4220 C C . LEU A 1 510 ? -11.650 29.255 -11.978 1.00 49.91 510 LEU A C 1
ATOM 4222 O O . LEU A 1 510 ? -12.761 29.769 -11.920 1.00 49.91 510 LEU A O 1
ATOM 4226 N N . MET A 1 511 ? -11.119 28.573 -10.957 1.00 51.25 511 MET A N 1
ATOM 4227 C CA . MET A 1 511 ? -11.824 28.292 -9.699 1.00 51.25 511 MET A CA 1
ATOM 4228 C C . MET A 1 511 ? -12.248 29.571 -8.960 1.00 51.25 511 MET A C 1
ATOM 4230 O O . MET A 1 511 ? -13.362 29.640 -8.463 1.00 51.25 511 MET A O 1
ATOM 4234 N N . VAL A 1 512 ? -11.406 30.605 -8.885 1.00 54.34 512 VAL A N 1
ATOM 4235 C CA . VAL A 1 512 ? -11.761 31.863 -8.205 1.00 54.34 512 VAL A CA 1
ATOM 4236 C C . VAL A 1 512 ? -12.787 32.656 -9.020 1.00 54.34 512 VAL A C 1
ATOM 4238 O O . VAL A 1 512 ? -13.730 33.181 -8.434 1.00 54.34 512 VAL A O 1
ATOM 4241 N N . LYS A 1 513 ? -12.685 32.694 -10.359 1.00 51.22 513 LYS A N 1
ATOM 4242 C CA . LYS A 1 513 ? -13.717 33.329 -11.203 1.00 51.22 513 LYS A CA 1
ATOM 4243 C C . LYS A 1 513 ? -15.048 32.575 -11.199 1.00 51.22 513 LYS A C 1
ATOM 4245 O O . LYS A 1 513 ? -16.081 33.221 -11.353 1.00 51.22 513 LYS A O 1
ATOM 4250 N N . SER A 1 514 ? -15.045 31.250 -11.045 1.00 53.50 514 SER A N 1
ATOM 4251 C CA . SER A 1 514 ? -16.280 30.465 -10.979 1.00 53.50 514 SER A CA 1
ATOM 4252 C C . SER A 1 514 ? -16.913 30.501 -9.588 1.00 53.50 514 SER A C 1
ATOM 4254 O O . SER A 1 514 ? -18.110 30.740 -9.484 1.00 53.50 514 SER A O 1
ATOM 4256 N N . VAL A 1 515 ? -16.128 30.340 -8.517 1.00 54.84 515 VAL A N 1
ATOM 4257 C CA . VAL A 1 515 ? -16.634 30.290 -7.134 1.00 54.84 515 VAL A CA 1
ATOM 4258 C C . VAL A 1 515 ? -17.090 31.661 -6.620 1.00 54.84 515 VAL A C 1
ATOM 4260 O O . VAL A 1 515 ? -18.047 31.725 -5.854 1.00 54.84 515 VAL A O 1
ATOM 4263 N N . PHE A 1 516 ? -16.448 32.752 -7.051 1.00 56.81 516 PHE A N 1
ATOM 4264 C CA . PHE A 1 516 ? -16.784 34.125 -6.636 1.00 56.81 516 PHE A CA 1
ATOM 4265 C C . PHE A 1 516 ? -17.417 34.968 -7.760 1.00 56.81 516 PHE A C 1
ATOM 4267 O O . PHE A 1 516 ? -17.456 36.194 -7.672 1.00 56.81 516 PHE A O 1
ATOM 4274 N N . GLY A 1 517 ? -17.906 34.324 -8.825 1.00 62.34 517 GLY A N 1
ATOM 4275 C CA . GLY A 1 517 ? -18.621 34.964 -9.932 1.00 62.34 517 GLY A CA 1
ATOM 4276 C C . GLY A 1 517 ? -20.038 34.415 -10.115 1.00 62.34 517 GLY A C 1
ATOM 4277 O O . GLY A 1 517 ? -20.476 33.518 -9.398 1.00 62.34 517 GLY A O 1
ATOM 4278 N N . ALA A 1 518 ? -20.750 34.919 -11.127 1.00 57.75 518 ALA A N 1
ATOM 4279 C CA . ALA A 1 518 ? -22.125 34.505 -11.442 1.00 57.75 518 ALA A CA 1
ATOM 4280 C C . ALA A 1 518 ? -22.278 33.007 -11.807 1.00 57.75 518 ALA A C 1
ATOM 4282 O O . ALA A 1 518 ? -23.386 32.480 -11.795 1.00 57.75 518 ALA A O 1
ATOM 4283 N N . TYR A 1 519 ? -21.169 32.318 -12.092 1.00 67.12 519 TYR A N 1
ATOM 4284 C CA . TYR A 1 519 ? -21.117 30.935 -12.582 1.00 67.12 519 TYR A CA 1
ATOM 4285 C C . TYR A 1 519 ? -20.972 29.872 -11.472 1.00 67.12 519 TYR A C 1
ATOM 4287 O O . TYR A 1 519 ? -20.792 28.689 -11.767 1.00 67.12 519 TYR A O 1
ATOM 4295 N N . LEU A 1 520 ? -21.064 30.256 -10.190 1.00 73.50 520 LEU A N 1
ATOM 4296 C CA . LEU A 1 520 ? -20.975 29.321 -9.057 1.00 73.50 520 LEU A CA 1
ATOM 4297 C C . LEU A 1 520 ? -21.965 28.134 -9.157 1.00 73.50 520 LEU A C 1
ATOM 4299 O O . LEU A 1 520 ? -21.531 27.009 -8.894 1.00 73.50 520 LEU A O 1
ATOM 4303 N N . PRO A 1 521 ? -23.247 28.304 -9.558 1.00 80.50 521 PRO A N 1
ATOM 4304 C CA . PRO A 1 521 ? -24.174 27.178 -9.703 1.00 80.50 521 PRO A CA 1
ATOM 4305 C C . PRO A 1 521 ? -23.741 26.171 -10.776 1.00 80.50 521 PRO A C 1
ATOM 4307 O O . PRO A 1 521 ? -23.832 24.964 -10.556 1.00 80.50 521 PRO A O 1
ATOM 4310 N N . GLU A 1 522 ? -23.222 26.649 -11.910 1.00 79.31 522 GLU A N 1
ATOM 4311 C CA . GLU A 1 522 ? -22.742 25.804 -13.011 1.00 79.31 522 GLU A CA 1
ATOM 4312 C C . GLU A 1 522 ? -21.503 25.009 -12.592 1.00 79.31 522 GLU A C 1
ATOM 4314 O O . GLU A 1 522 ? -21.465 23.790 -12.749 1.00 79.31 522 GLU A O 1
ATOM 4319 N N . TYR A 1 523 ? -20.533 25.672 -11.957 1.00 79.38 523 TYR A N 1
ATOM 4320 C CA . TYR A 1 523 ? -19.329 25.031 -11.426 1.00 79.38 523 TYR A CA 1
ATOM 4321 C C . TYR A 1 523 ? -19.647 23.974 -10.358 1.00 79.38 523 TYR A C 1
ATOM 4323 O O . TYR A 1 523 ? -19.102 22.868 -10.382 1.00 79.38 523 TYR A O 1
ATOM 4331 N N . MET A 1 524 ? -20.564 24.278 -9.434 1.00 82.19 524 MET A N 1
ATOM 4332 C CA . MET A 1 524 ? -21.007 23.316 -8.421 1.00 82.19 524 MET A CA 1
ATOM 4333 C C . MET A 1 524 ? -21.785 22.149 -9.044 1.00 82.19 524 MET A C 1
ATOM 4335 O O . MET A 1 524 ? -21.644 21.018 -8.574 1.00 82.19 524 MET A O 1
ATOM 4339 N N . SER A 1 525 ? -22.546 22.385 -10.117 1.00 84.19 525 SER A N 1
ATOM 4340 C CA . SER A 1 525 ? -23.213 21.337 -10.899 1.00 84.19 525 SER A CA 1
ATOM 4341 C C . SER A 1 525 ? -22.199 20.419 -11.596 1.00 84.19 525 SER A C 1
ATOM 4343 O O . SER A 1 525 ? -22.259 19.201 -11.420 1.00 84.19 525 SER A O 1
ATOM 4345 N N . GLU A 1 526 ? -21.197 20.979 -12.287 1.00 83.19 526 GLU A N 1
ATOM 4346 C CA . GLU A 1 526 ? -20.125 20.222 -12.951 1.00 83.19 526 GLU A CA 1
ATOM 4347 C C . GLU A 1 526 ? -19.338 19.363 -11.947 1.00 83.19 526 GLU A C 1
ATOM 4349 O O . GLU A 1 526 ? -19.199 18.150 -12.133 1.00 83.19 526 GLU A O 1
ATOM 4354 N N . LYS A 1 527 ? -18.882 19.956 -10.832 1.00 83.81 527 LYS A N 1
ATOM 4355 C CA . LYS A 1 527 ? -18.169 19.221 -9.775 1.00 83.81 527 LYS A CA 1
ATOM 4356 C C . LYS A 1 527 ? -19.039 18.139 -9.134 1.00 83.81 527 LYS A C 1
ATOM 4358 O O . LYS A 1 527 ? -18.547 17.036 -8.899 1.00 83.81 527 LYS A O 1
ATOM 4363 N N . THR A 1 528 ? -20.330 18.398 -8.919 1.00 86.56 528 THR A N 1
ATOM 4364 C CA . THR A 1 528 ? -21.279 17.392 -8.406 1.00 86.56 528 THR A CA 1
ATOM 4365 C C . THR A 1 528 ? -21.468 16.243 -9.393 1.00 86.56 528 THR A C 1
ATOM 4367 O O . THR A 1 528 ? -21.396 15.081 -8.989 1.00 86.56 5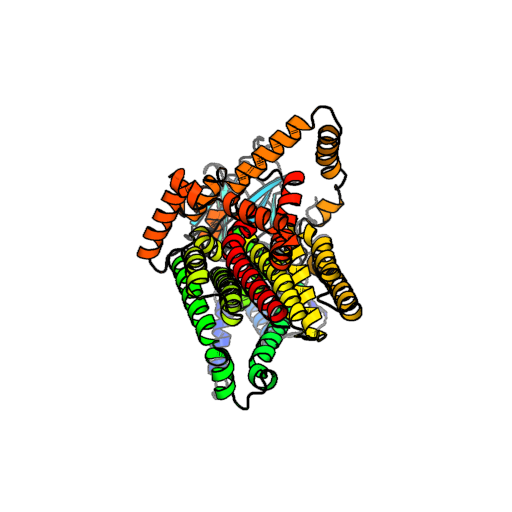28 THR A O 1
ATOM 4370 N N . TYR A 1 529 ? -21.623 16.532 -10.687 1.00 85.19 529 TYR A N 1
ATOM 4371 C CA . TYR A 1 529 ? -21.699 15.516 -11.735 1.00 85.19 529 TYR A CA 1
ATOM 4372 C C . TYR A 1 529 ? -20.428 14.656 -11.774 1.00 85.19 529 TYR A C 1
ATOM 4374 O O . TYR A 1 529 ? -20.522 13.432 -11.674 1.00 85.19 529 TYR A O 1
ATOM 4382 N N . ILE A 1 530 ? -19.240 15.271 -11.828 1.00 82.06 530 ILE A N 1
ATOM 4383 C CA . ILE A 1 530 ? -17.940 14.574 -11.824 1.00 82.06 530 ILE A CA 1
ATOM 4384 C C . ILE A 1 530 ? -17.791 13.696 -10.572 1.00 82.06 530 ILE A C 1
ATOM 4386 O O . ILE A 1 530 ? -17.423 12.522 -10.674 1.00 82.06 530 ILE A O 1
ATOM 4390 N N . PHE A 1 531 ? -18.122 14.218 -9.390 1.00 85.25 531 PHE A N 1
ATOM 4391 C CA . PHE A 1 531 ? -18.007 13.499 -8.120 1.00 85.25 531 PHE A CA 1
ATOM 4392 C C . PHE A 1 531 ? -18.953 12.289 -8.042 1.00 85.25 531 PHE A C 1
ATOM 4394 O O . PHE A 1 531 ? -18.514 11.177 -7.737 1.00 85.25 531 PHE A O 1
ATOM 4401 N N . LEU A 1 532 ? -20.231 12.457 -8.403 1.00 84.62 532 LEU A N 1
ATOM 4402 C CA . LEU A 1 532 ? -21.206 11.361 -8.447 1.00 84.62 532 LEU A CA 1
ATOM 4403 C C . LEU A 1 532 ? -20.861 10.319 -9.524 1.00 84.62 532 LEU A C 1
ATOM 4405 O O . LEU A 1 532 ? -21.019 9.119 -9.291 1.00 84.62 532 LEU A O 1
ATOM 4409 N N . LYS A 1 533 ? -20.342 10.746 -10.683 1.00 80.56 533 LYS A N 1
ATOM 4410 C CA . LYS A 1 533 ? -19.850 9.863 -11.756 1.00 80.56 533 LYS A CA 1
ATOM 4411 C C . LYS A 1 533 ? -18.661 9.016 -11.284 1.00 80.56 533 LYS A C 1
ATOM 4413 O O . LYS A 1 533 ? -18.619 7.819 -11.571 1.00 80.56 533 LYS A O 1
ATOM 4418 N N . THR A 1 534 ? -17.764 9.614 -10.493 1.00 82.81 534 THR A N 1
ATOM 4419 C CA . THR A 1 534 ? -16.617 8.939 -9.857 1.00 82.81 534 THR A CA 1
ATOM 4420 C C . THR A 1 534 ? -17.071 7.884 -8.848 1.00 82.81 534 THR A C 1
ATOM 4422 O O . THR A 1 534 ? -16.606 6.747 -8.900 1.00 82.81 534 THR A O 1
ATOM 4425 N N . LEU A 1 535 ? -18.005 8.226 -7.950 1.00 82.38 535 LEU A N 1
ATOM 4426 C CA . LEU A 1 535 ? -18.504 7.301 -6.923 1.00 82.38 535 LEU A CA 1
ATOM 4427 C C . LEU A 1 535 ? -19.317 6.135 -7.514 1.00 82.38 535 LEU A C 1
ATOM 4429 O O . LEU A 1 535 ? -19.248 5.029 -6.982 1.00 82.38 535 LEU A O 1
ATOM 4433 N N . ASN A 1 536 ? -20.025 6.353 -8.627 1.00 78.44 536 ASN A N 1
ATOM 4434 C CA . ASN A 1 536 ? -20.791 5.325 -9.350 1.00 78.44 536 ASN A CA 1
ATOM 4435 C C . ASN A 1 536 ? -19.966 4.459 -10.323 1.00 78.44 536 ASN A C 1
ATOM 4437 O O . ASN A 1 536 ? -20.539 3.611 -11.004 1.00 78.44 536 ASN A O 1
ATOM 4441 N N . GLY A 1 537 ? -18.658 4.698 -10.467 1.00 68.94 537 GLY A N 1
ATOM 4442 C CA . GLY A 1 537 ? -17.775 3.837 -11.264 1.00 68.94 537 GLY A CA 1
ATOM 4443 C C . GLY A 1 537 ? -18.089 3.760 -12.764 1.00 68.94 537 GLY A C 1
ATOM 4444 O O . GLY A 1 537 ? -17.645 2.831 -13.435 1.00 68.94 537 GLY A O 1
ATOM 4445 N N . ARG A 1 538 ? -18.840 4.723 -13.319 1.00 63.16 538 ARG A N 1
ATOM 4446 C CA . ARG A 1 538 ? -19.309 4.663 -14.718 1.00 63.16 538 ARG A CA 1
ATOM 4447 C C . ARG A 1 538 ? -18.198 4.769 -15.768 1.00 63.16 538 ARG A C 1
ATOM 4449 O O . ARG A 1 538 ? -18.395 4.299 -16.877 1.00 63.16 538 ARG A O 1
ATOM 4456 N N . ASP A 1 539 ? -17.072 5.402 -15.445 1.00 55.59 539 ASP A N 1
ATOM 4457 C CA . ASP A 1 539 ? -16.333 6.201 -16.434 1.00 55.59 539 ASP A CA 1
ATOM 4458 C C . ASP A 1 539 ? -14.931 5.691 -16.805 1.00 55.59 539 ASP A C 1
ATOM 4460 O O . ASP A 1 539 ? -14.083 6.475 -17.215 1.00 55.59 539 ASP A O 1
ATOM 4464 N N . ASN A 1 540 ? -14.619 4.413 -16.574 1.00 53.94 540 ASN A N 1
ATOM 4465 C CA . ASN A 1 540 ? -13.263 3.868 -16.768 1.00 53.94 540 ASN A CA 1
ATOM 4466 C C . ASN A 1 540 ? -13.250 2.444 -17.368 1.00 53.94 540 ASN A C 1
ATOM 4468 O O . ASN A 1 540 ? -12.292 1.707 -17.156 1.00 53.94 540 ASN A O 1
ATOM 4472 N N . GLU A 1 541 ? -14.279 2.053 -18.132 1.00 51.88 541 GLU A N 1
ATOM 4473 C CA . GLU A 1 541 ? -14.389 0.718 -18.762 1.00 51.88 541 GLU A CA 1
ATOM 4474 C C . GLU A 1 541 ? -13.095 0.289 -19.467 1.00 51.88 541 GLU A C 1
ATOM 4476 O O . GLU A 1 541 ? -12.574 -0.781 -19.177 1.00 51.88 541 GLU A O 1
ATOM 4481 N N . ILE A 1 542 ? -12.499 1.170 -20.281 1.00 47.94 542 ILE A N 1
ATOM 4482 C CA . ILE A 1 542 ? -11.209 0.936 -20.955 1.00 47.94 542 ILE A CA 1
ATOM 4483 C C . ILE A 1 542 ? -10.124 0.501 -19.954 1.00 47.94 542 ILE A C 1
ATOM 4485 O O . ILE A 1 542 ? -9.420 -0.478 -20.181 1.00 47.94 542 ILE A O 1
ATOM 4489 N N . TYR A 1 543 ? -9.998 1.196 -18.822 1.00 53.72 543 TYR A N 1
ATOM 4490 C CA . TYR A 1 543 ? -8.932 0.953 -17.847 1.00 53.72 543 TYR A CA 1
ATOM 4491 C C . TYR A 1 543 ? -9.157 -0.324 -17.015 1.00 53.72 543 TYR A C 1
ATOM 4493 O O . TYR A 1 543 ? -8.197 -0.901 -16.506 1.00 53.72 543 TYR A O 1
ATOM 4501 N N . TYR A 1 544 ? -10.405 -0.789 -16.902 1.00 57.12 544 TYR A N 1
ATOM 4502 C CA . TYR A 1 544 ? -10.755 -2.051 -16.246 1.00 57.12 544 TYR A CA 1
ATOM 4503 C C . TYR A 1 544 ? -10.733 -3.252 -17.206 1.00 57.12 544 TYR A C 1
ATOM 4505 O O . TYR A 1 544 ? -10.292 -4.329 -16.806 1.00 57.12 544 TYR A O 1
ATOM 4513 N N . ASN A 1 545 ? -11.093 -3.067 -18.479 1.00 54.31 545 ASN A N 1
ATOM 4514 C CA . ASN A 1 545 ? -10.970 -4.092 -19.521 1.00 54.31 545 ASN A CA 1
ATOM 4515 C C . ASN A 1 545 ? -9.504 -4.540 -19.683 1.00 54.31 545 ASN A C 1
ATOM 4517 O O . ASN A 1 545 ? -9.229 -5.735 -19.783 1.00 54.31 545 ASN A O 1
ATOM 4521 N N . LEU A 1 546 ? -8.555 -3.602 -19.571 1.00 57.34 546 LEU A N 1
ATOM 4522 C CA . LEU A 1 546 ? -7.107 -3.865 -19.549 1.00 57.34 546 LEU A CA 1
ATOM 4523 C C . LEU A 1 546 ? -6.626 -4.704 -18.339 1.00 57.34 546 LEU A C 1
ATOM 4525 O O . LEU A 1 546 ? -5.505 -5.204 -18.366 1.00 57.34 546 LEU A O 1
ATOM 4529 N N . LEU A 1 547 ? -7.437 -4.875 -17.283 1.00 59.78 547 LEU A N 1
ATOM 4530 C CA . LEU A 1 547 ? -7.139 -5.768 -16.146 1.00 59.78 547 LEU A CA 1
ATOM 4531 C C . LEU A 1 547 ? -7.694 -7.190 -16.341 1.00 59.78 547 LEU A C 1
ATOM 4533 O O . LEU A 1 547 ? -7.203 -8.133 -15.710 1.00 59.78 547 LEU A O 1
ATOM 4537 N N . THR A 1 548 ? -8.726 -7.344 -17.181 1.00 54.75 548 THR A N 1
ATOM 4538 C CA . THR A 1 548 ? -9.345 -8.634 -17.532 1.00 54.75 548 THR A CA 1
ATOM 4539 C C . THR A 1 548 ? -8.708 -9.289 -18.750 1.00 54.75 548 THR A C 1
ATOM 4541 O O . THR A 1 548 ? -8.505 -10.505 -18.762 1.00 54.75 548 THR A O 1
ATOM 4544 N N . ASP A 1 549 ? -8.389 -8.483 -19.761 1.00 61.06 549 ASP A N 1
ATOM 4545 C CA . ASP A 1 549 ? -7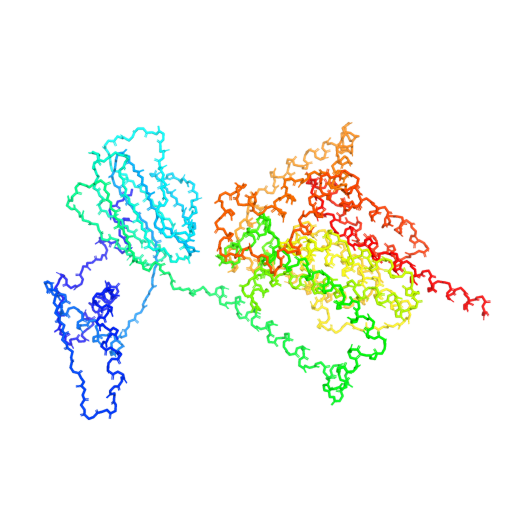.951 -8.913 -21.082 1.00 61.06 549 ASP A CA 1
ATOM 4546 C C . ASP A 1 549 ? -6.461 -8.583 -21.260 1.00 61.06 549 ASP A C 1
ATOM 4548 O O . ASP A 1 549 ? -6.045 -7.424 -21.372 1.00 61.06 549 ASP A O 1
ATOM 4552 N N . ARG A 1 550 ? -5.646 -9.643 -21.242 1.00 62.62 550 ARG A N 1
ATOM 4553 C CA . ARG A 1 550 ? -4.188 -9.557 -21.381 1.00 62.62 550 ARG A CA 1
ATOM 4554 C C . ARG A 1 550 ? -3.783 -9.160 -22.802 1.00 62.62 550 ARG A C 1
ATOM 4556 O O . ARG A 1 550 ? -2.792 -8.453 -22.955 1.00 62.62 550 ARG A O 1
ATOM 4563 N N . ASP A 1 551 ? -4.574 -9.516 -23.809 1.00 56.44 551 ASP A N 1
ATOM 4564 C CA . ASP A 1 551 ? -4.287 -9.246 -25.218 1.00 56.44 551 ASP A CA 1
ATOM 4565 C C . ASP A 1 551 ? -4.687 -7.807 -25.603 1.00 56.44 551 ASP A C 1
ATOM 4567 O O . ASP A 1 551 ? -4.003 -7.147 -26.395 1.00 56.44 551 ASP A O 1
ATOM 4571 N N . GLN A 1 552 ? -5.702 -7.238 -24.941 1.00 55.97 552 GLN A N 1
ATOM 4572 C CA . GLN A 1 552 ? -5.932 -5.787 -24.933 1.00 55.97 552 GLN A CA 1
ATOM 4573 C C . GLN A 1 552 ? -4.813 -5.023 -24.215 1.00 55.97 552 GLN A C 1
ATOM 4575 O O . GLN A 1 552 ? -4.350 -4.013 -24.740 1.00 55.97 552 GLN A O 1
ATOM 4580 N N . LEU A 1 553 ? -4.321 -5.491 -23.059 1.00 55.19 553 LEU A N 1
ATOM 4581 C CA . LEU A 1 553 ? -3.192 -4.840 -22.371 1.00 55.19 553 LEU A CA 1
ATOM 4582 C C . LEU A 1 553 ? -1.919 -4.822 -23.233 1.00 55.19 553 LEU A C 1
ATOM 4584 O O . LEU A 1 553 ? -1.193 -3.825 -23.249 1.00 55.19 553 LEU A O 1
ATOM 4588 N N . LEU A 1 554 ? -1.676 -5.909 -23.967 1.00 52.44 554 LEU A N 1
ATOM 4589 C CA . LEU A 1 554 ? -0.616 -6.023 -24.964 1.00 52.44 554 LEU A CA 1
ATOM 4590 C C . LEU A 1 554 ? -0.819 -5.025 -26.120 1.00 52.44 554 LEU A C 1
ATOM 4592 O O . LEU A 1 554 ? 0.078 -4.233 -26.417 1.00 52.44 554 LEU A O 1
ATOM 4596 N N . SER A 1 555 ? -1.987 -5.029 -26.767 1.00 49.47 555 SER A N 1
ATOM 4597 C CA . SER A 1 555 ? -2.243 -4.216 -27.969 1.00 49.47 555 SER A CA 1
ATOM 4598 C C . SER A 1 555 ? -2.400 -2.712 -27.705 1.00 49.47 555 SER A C 1
ATOM 4600 O O . SER A 1 555 ? -1.981 -1.906 -28.537 1.00 49.47 555 SER A O 1
ATOM 4602 N N . ALA A 1 556 ? -2.932 -2.307 -26.548 1.00 48.22 556 ALA A N 1
ATOM 4603 C CA . ALA A 1 556 ? -3.242 -0.907 -26.243 1.00 48.22 556 ALA A CA 1
ATOM 4604 C C . ALA A 1 556 ? -2.011 0.001 -26.054 1.00 48.22 556 ALA A C 1
ATOM 4606 O O . ALA A 1 556 ? -2.143 1.226 -26.084 1.00 48.22 556 ALA A O 1
ATOM 4607 N N . ASN A 1 557 ? -0.810 -0.555 -25.845 1.00 48.25 557 ASN A N 1
ATOM 4608 C CA . ASN A 1 557 ? 0.420 0.235 -25.779 1.00 48.25 557 ASN A CA 1
ATOM 4609 C C . ASN A 1 557 ? 1.663 -0.599 -26.172 1.00 48.25 557 ASN A C 1
ATOM 4611 O O . ASN A 1 557 ? 2.099 -1.447 -25.387 1.00 48.25 557 ASN A O 1
ATOM 4615 N N . PRO A 1 558 ? 2.330 -0.299 -27.307 1.00 42.19 558 PRO A N 1
ATOM 4616 C CA . PRO A 1 558 ? 3.545 -0.998 -27.756 1.00 42.19 558 PRO A CA 1
ATOM 4617 C C . PRO A 1 558 ? 4.756 -0.929 -26.807 1.00 42.19 558 PRO A C 1
ATOM 4619 O O . PRO A 1 558 ? 5.769 -1.582 -27.061 1.00 42.19 558 PRO A O 1
ATOM 4622 N N . THR A 1 559 ? 4.681 -0.133 -25.738 1.00 41.34 559 THR A N 1
ATOM 4623 C CA . THR A 1 559 ? 5.672 -0.073 -24.649 1.00 41.34 559 THR A CA 1
ATOM 4624 C C . THR A 1 559 ? 5.314 -1.008 -23.490 1.00 41.34 559 THR A C 1
ATOM 4626 O O . THR A 1 559 ? 6.211 -1.510 -22.823 1.00 41.34 559 THR A O 1
ATOM 4629 N N . ILE A 1 560 ? 4.023 -1.287 -23.264 1.00 41.03 560 ILE A N 1
ATOM 4630 C CA . ILE A 1 560 ? 3.548 -2.261 -22.262 1.00 41.03 560 ILE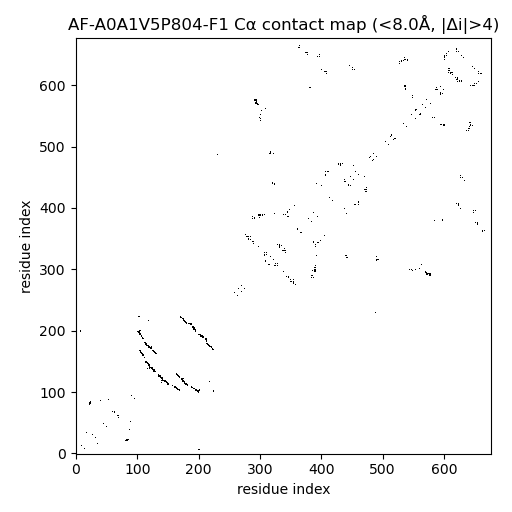 A CA 1
ATOM 4631 C C . ILE A 1 560 ? 3.736 -3.692 -22.778 1.00 41.03 560 ILE A C 1
ATOM 4633 O O . ILE A 1 560 ? 4.169 -4.563 -22.020 1.00 41.03 560 ILE A O 1
ATOM 4637 N N . PHE A 1 561 ? 3.527 -3.905 -24.084 1.00 39.44 561 PHE A N 1
ATOM 4638 C CA . PHE A 1 561 ? 3.853 -5.141 -24.819 1.00 39.44 561 PHE A CA 1
ATOM 4639 C C . PHE A 1 561 ? 5.277 -5.666 -24.542 1.00 39.44 561 PHE A C 1
ATOM 4641 O O . PHE A 1 561 ? 5.566 -6.847 -24.670 1.00 39.44 561 PHE A O 1
ATOM 4648 N N . LYS A 1 562 ? 6.194 -4.775 -24.154 1.00 39.25 562 LYS A N 1
ATOM 4649 C CA . LYS A 1 562 ? 7.618 -5.070 -23.953 1.00 39.25 562 LYS A CA 1
ATOM 4650 C C . LYS A 1 562 ? 7.973 -5.443 -22.512 1.00 39.25 562 LYS A C 1
ATOM 4652 O O . LYS A 1 562 ? 9.031 -6.003 -22.262 1.00 39.25 562 LYS A O 1
ATOM 4657 N N . THR A 1 563 ? 7.096 -5.158 -21.550 1.00 38.59 563 THR A N 1
ATOM 4658 C CA . THR A 1 563 ? 7.289 -5.526 -20.133 1.00 38.59 563 THR A CA 1
ATOM 4659 C C . THR A 1 563 ? 6.673 -6.895 -19.815 1.00 38.59 563 THR A C 1
ATOM 4661 O O . THR A 1 563 ? 7.185 -7.657 -18.995 1.00 38.59 563 THR A O 1
ATOM 4664 N N . THR A 1 564 ? 5.586 -7.232 -20.508 1.00 38.91 564 THR A N 1
ATOM 4665 C CA . THR A 1 564 ? 4.735 -8.420 -20.313 1.00 38.91 564 THR A CA 1
ATOM 4666 C C . THR A 1 564 ? 5.435 -9.758 -20.552 1.00 38.91 564 THR A C 1
ATOM 4668 O O . THR A 1 564 ? 5.120 -10.719 -19.862 1.00 38.91 564 THR A O 1
ATOM 4671 N N . TYR A 1 565 ? 6.422 -9.832 -21.448 1.00 36.25 565 TYR A N 1
ATOM 4672 C CA . TYR A 1 565 ? 7.194 -11.062 -21.674 1.00 36.25 565 TYR A CA 1
ATOM 4673 C C . TYR A 1 565 ? 8.347 -11.287 -20.663 1.00 36.25 565 TYR A C 1
ATOM 4675 O O . TYR A 1 565 ? 8.874 -12.396 -20.583 1.00 36.25 565 TYR A O 1
ATOM 4683 N N . ARG A 1 566 ? 8.766 -10.284 -19.863 1.00 38.66 566 ARG A N 1
ATOM 4684 C CA . ARG A 1 566 ? 9.650 -10.522 -18.690 1.00 38.66 566 ARG A CA 1
ATOM 4685 C C . ARG A 1 566 ? 8.857 -11.111 -17.526 1.00 38.66 566 ARG A C 1
ATOM 4687 O O . ARG A 1 566 ? 9.297 -12.038 -16.852 1.00 38.66 566 ARG A O 1
ATOM 4694 N N . ILE A 1 567 ? 7.668 -10.559 -17.313 1.00 54.91 567 ILE A N 1
ATOM 4695 C CA . ILE A 1 567 ? 6.744 -10.932 -16.250 1.00 54.91 567 ILE A CA 1
ATOM 4696 C C . ILE A 1 567 ? 5.775 -11.972 -16.811 1.00 54.91 567 ILE A C 1
ATOM 4698 O O . ILE A 1 567 ? 4.674 -11.609 -17.201 1.00 54.91 567 ILE A O 1
ATOM 4702 N N . ALA A 1 568 ? 6.165 -13.249 -16.860 1.00 58.78 568 ALA A N 1
ATOM 4703 C CA . ALA A 1 568 ? 5.374 -14.314 -17.491 1.00 58.78 568 ALA A CA 1
ATOM 4704 C C . ALA A 1 568 ? 3.921 -14.395 -16.958 1.00 58.78 568 ALA A C 1
ATOM 4706 O O . ALA A 1 568 ? 3.639 -15.117 -15.993 1.00 58.78 568 ALA A O 1
ATOM 4707 N N . LEU A 1 569 ? 3.001 -13.659 -17.603 1.00 70.12 569 LEU A N 1
ATOM 4708 C CA . LEU A 1 569 ? 1.586 -13.531 -17.252 1.00 70.12 569 LEU A CA 1
ATOM 4709 C C . LEU A 1 569 ? 0.868 -14.845 -17.575 1.00 70.12 569 LEU A C 1
ATOM 4711 O O . LEU A 1 569 ? 0.175 -14.994 -18.578 1.00 70.12 569 LEU A O 1
ATOM 4715 N N . SER A 1 570 ? 1.045 -15.809 -16.682 1.00 75.50 570 SER A N 1
ATOM 4716 C CA . SER A 1 570 ? 0.588 -17.188 -16.794 1.00 75.50 570 SER A CA 1
ATOM 4717 C C . SER A 1 570 ? -0.212 -17.522 -15.534 1.00 75.50 570 SER A C 1
ATOM 4719 O O . SER A 1 570 ? 0.325 -17.420 -14.428 1.00 75.50 570 SER A O 1
ATOM 4721 N N . PRO A 1 571 ? -1.513 -17.845 -15.650 1.00 84.81 571 PRO A N 1
ATOM 4722 C CA . PRO A 1 571 ? -2.332 -18.137 -14.481 1.00 84.81 571 PRO A CA 1
ATOM 4723 C C . PRO A 1 571 ? -1.836 -19.433 -13.821 1.00 84.81 571 PRO A C 1
ATOM 4725 O O . PRO A 1 571 ? -1.510 -20.402 -14.505 1.00 84.81 571 PRO A O 1
ATOM 4728 N N . LYS A 1 572 ? -1.819 -19.496 -12.485 1.00 90.06 572 LYS A N 1
ATOM 4729 C CA . LYS A 1 572 ? -1.575 -20.765 -11.769 1.00 90.06 572 LYS A CA 1
ATOM 4730 C C . LYS A 1 572 ? -2.795 -21.686 -11.806 1.00 90.06 572 LYS A C 1
ATOM 4732 O O . LYS A 1 572 ? -2.657 -22.881 -11.577 1.00 90.06 572 LYS A O 1
ATOM 4737 N N . SER A 1 573 ? -3.974 -21.151 -12.127 1.00 92.00 573 SER A N 1
ATOM 4738 C CA . SER A 1 573 ? -5.163 -21.939 -12.451 1.00 92.00 573 SER A CA 1
ATOM 4739 C C . SER A 1 573 ? -5.986 -21.278 -13.557 1.00 92.00 573 SER A C 1
ATOM 4741 O O . SER A 1 573 ? -6.614 -20.239 -13.345 1.00 92.00 573 SER A O 1
ATOM 4743 N N . ASN A 1 574 ? -6.036 -21.926 -14.726 1.00 89.69 574 ASN A N 1
ATOM 4744 C CA . ASN A 1 574 ? -6.902 -21.537 -15.847 1.00 89.69 574 ASN A CA 1
ATOM 4745 C C . ASN A 1 574 ? -8.392 -21.520 -15.456 1.00 89.69 574 ASN A C 1
ATOM 4747 O O . ASN A 1 574 ? -9.156 -20.701 -15.962 1.00 89.69 574 ASN A O 1
ATOM 4751 N N . PHE A 1 575 ? -8.805 -22.400 -14.537 1.00 94.06 575 PHE A N 1
ATOM 4752 C CA . PHE A 1 575 ? -10.173 -22.458 -14.017 1.00 94.06 575 PHE A CA 1
ATOM 4753 C C . PHE A 1 575 ? -10.521 -21.204 -13.204 1.00 94.06 575 PHE A C 1
ATOM 4755 O O . PHE A 1 575 ? -11.540 -20.565 -13.471 1.00 94.06 575 PHE A O 1
ATOM 4762 N N . LEU A 1 576 ? -9.643 -20.804 -12.272 1.00 92.81 576 LEU A N 1
ATOM 4763 C CA . LEU A 1 576 ? -9.827 -19.576 -11.493 1.00 92.81 576 LEU A CA 1
ATOM 4764 C C . LEU A 1 576 ? -9.816 -18.341 -12.400 1.00 92.81 576 LEU A C 1
ATOM 4766 O O . LEU A 1 576 ? -10.726 -17.524 -12.293 1.00 92.81 576 LEU A O 1
ATOM 4770 N N . TYR A 1 577 ? -8.871 -18.254 -13.345 1.00 89.62 577 TYR A N 1
ATOM 4771 C CA . TYR A 1 577 ? -8.814 -17.158 -14.320 1.00 89.62 577 TYR A CA 1
ATOM 4772 C C . TYR A 1 577 ? -10.106 -17.042 -15.144 1.00 89.62 577 TYR A C 1
ATOM 4774 O O . TYR A 1 577 ? -10.694 -15.966 -15.220 1.00 89.62 577 TYR A O 1
ATOM 4782 N N . LYS A 1 578 ? -10.608 -18.150 -15.710 1.00 89.50 578 LYS A N 1
ATOM 4783 C CA . LYS A 1 578 ? -11.835 -18.149 -16.526 1.00 89.50 578 LYS A CA 1
ATOM 4784 C C . LYS A 1 578 ? -13.070 -17.715 -15.727 1.00 89.50 578 LYS A C 1
ATOM 4786 O O . LYS A 1 578 ? -13.922 -17.009 -16.264 1.00 89.50 578 LYS A O 1
ATOM 4791 N N . ILE A 1 579 ? -13.170 -18.109 -14.456 1.00 92.06 579 ILE A N 1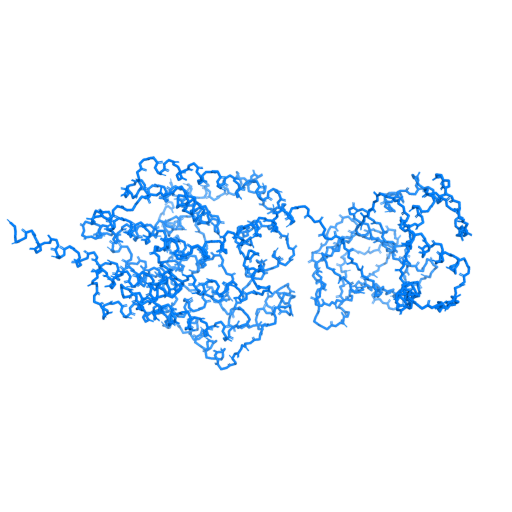
ATOM 4792 C CA . ILE A 1 579 ? -14.260 -17.678 -13.568 1.00 92.06 579 ILE A CA 1
ATOM 4793 C C . ILE A 1 579 ? -14.115 -16.195 -13.207 1.00 92.06 579 ILE A C 1
ATOM 4795 O O . ILE A 1 579 ? -15.074 -15.441 -13.354 1.00 92.06 579 ILE A O 1
ATOM 4799 N N . GLN A 1 580 ? -12.928 -15.763 -12.782 1.00 91.00 580 GLN A N 1
ATOM 4800 C CA . GLN A 1 580 ? -12.673 -14.391 -12.332 1.00 91.00 580 GLN A CA 1
ATOM 4801 C C . GLN A 1 580 ? -12.838 -13.385 -13.474 1.00 91.00 580 GLN A C 1
ATOM 4803 O O . GLN A 1 580 ? -13.569 -12.412 -13.310 1.00 91.00 580 GLN A O 1
ATOM 4808 N N . SER A 1 581 ? -12.294 -13.660 -14.661 1.00 85.50 581 SER A N 1
ATOM 4809 C CA . SER A 1 581 ? -12.484 -12.809 -15.841 1.00 85.50 581 SER A CA 1
ATOM 4810 C C . SER A 1 581 ? -13.943 -12.751 -16.310 1.00 85.50 581 SER A C 1
ATOM 4812 O O . SER A 1 581 ? -14.390 -11.684 -16.712 1.00 85.50 581 SER A O 1
ATOM 4814 N N . ASN A 1 582 ? -14.730 -13.831 -16.194 1.00 87.12 582 ASN A N 1
ATOM 4815 C CA . ASN A 1 582 ? -16.176 -13.805 -16.481 1.00 87.12 582 ASN A CA 1
ATOM 4816 C C . ASN A 1 582 ? -16.956 -12.973 -15.442 1.00 87.12 582 ASN A C 1
ATOM 4818 O O . ASN A 1 582 ? -17.815 -12.175 -15.812 1.00 87.12 582 ASN A O 1
ATOM 4822 N N . ILE A 1 583 ? -16.635 -13.105 -14.148 1.00 88.31 583 ILE A N 1
ATOM 4823 C CA . ILE A 1 583 ? -17.222 -12.278 -13.077 1.00 88.31 583 ILE A CA 1
ATOM 4824 C C . ILE A 1 583 ? -16.895 -10.798 -13.303 1.00 88.31 583 ILE A C 1
ATOM 4826 O O . ILE A 1 583 ? -17.796 -9.961 -13.265 1.00 88.31 583 ILE A O 1
ATOM 4830 N N . LEU A 1 584 ? -15.629 -10.476 -13.581 1.00 86.00 584 LEU A N 1
ATOM 4831 C CA . LEU A 1 584 ? -15.183 -9.116 -13.866 1.00 86.00 584 LEU A CA 1
ATOM 4832 C C . LEU A 1 584 ? -15.877 -8.559 -15.116 1.00 86.00 584 LEU A C 1
ATOM 4834 O O . LEU A 1 584 ? -16.520 -7.516 -15.022 1.00 86.00 584 LEU A O 1
ATOM 4838 N N . TYR A 1 585 ? -15.845 -9.280 -16.240 1.00 82.12 585 TYR A N 1
ATOM 4839 C CA . TYR A 1 585 ? -16.510 -8.891 -17.488 1.00 82.12 585 TYR A CA 1
ATOM 4840 C C . TYR A 1 585 ? -18.003 -8.605 -17.283 1.00 82.12 585 TYR A C 1
ATOM 4842 O O . TYR A 1 585 ? -18.489 -7.562 -17.716 1.00 82.12 585 TYR A O 1
ATOM 4850 N N . ARG A 1 586 ? -18.728 -9.463 -16.549 1.00 83.31 586 ARG A N 1
ATOM 4851 C CA . ARG A 1 586 ? -20.138 -9.219 -16.186 1.00 83.31 586 ARG A CA 1
ATOM 4852 C C . ARG A 1 586 ? -20.303 -7.998 -15.284 1.00 83.31 586 ARG A C 1
ATOM 4854 O O . ARG A 1 586 ? -21.216 -7.212 -15.499 1.00 83.31 586 ARG A O 1
ATOM 4861 N N . SER A 1 587 ? -19.407 -7.804 -14.314 1.00 83.31 587 SER A N 1
ATOM 4862 C CA . SER A 1 587 ? -19.441 -6.647 -13.407 1.00 83.31 587 SER A CA 1
ATOM 4863 C C . SER A 1 587 ? -19.172 -5.305 -14.092 1.00 83.31 587 SER A C 1
ATOM 4865 O O . SER A 1 587 ? -19.544 -4.270 -13.544 1.00 83.31 587 SER A O 1
ATOM 4867 N N . PHE A 1 588 ? -18.552 -5.311 -15.275 1.00 76.50 588 PHE A N 1
ATOM 4868 C CA . PHE A 1 588 ? -18.378 -4.117 -16.099 1.00 76.50 588 PHE A CA 1
ATOM 4869 C C . PHE A 1 588 ? -19.461 -3.989 -17.176 1.00 76.50 588 PHE A C 1
ATOM 4871 O O . PHE A 1 588 ? -19.967 -2.889 -17.370 1.00 76.50 588 PHE A O 1
ATOM 4878 N N . THR A 1 589 ? -19.882 -5.067 -17.840 1.00 76.44 589 THR A N 1
ATOM 4879 C CA . THR A 1 589 ? -20.875 -4.992 -18.933 1.00 76.44 589 THR A CA 1
ATOM 4880 C C . THR A 1 589 ? -22.320 -4.799 -18.465 1.00 76.44 589 THR A C 1
ATOM 4882 O O . THR A 1 589 ? -23.032 -3.985 -19.048 1.00 76.44 589 THR A O 1
ATOM 4885 N N . ASP A 1 590 ? -22.765 -5.483 -17.408 1.00 81.94 590 ASP A N 1
ATOM 4886 C CA . ASP A 1 590 ? -24.127 -5.341 -16.880 1.00 81.94 590 ASP A CA 1
ATOM 4887 C C . ASP A 1 590 ? -24.225 -4.108 -15.963 1.00 81.94 590 ASP A C 1
ATOM 4889 O O . ASP A 1 590 ? -23.522 -4.001 -14.956 1.00 81.94 590 ASP A O 1
ATOM 4893 N N . ILE A 1 591 ? -25.118 -3.170 -16.294 1.00 80.38 591 ILE A N 1
ATOM 4894 C CA . ILE A 1 591 ? -25.315 -1.919 -15.544 1.00 80.38 591 ILE A CA 1
ATOM 4895 C C . ILE A 1 591 ? -25.793 -2.145 -14.099 1.00 80.38 591 ILE A C 1
ATOM 4897 O O . ILE A 1 591 ? -25.396 -1.402 -13.200 1.00 80.38 591 ILE A O 1
ATOM 4901 N N . SER A 1 592 ? -26.601 -3.176 -13.854 1.00 84.06 592 SER A N 1
ATOM 4902 C CA . SER A 1 592 ? -27.152 -3.514 -12.538 1.00 84.06 592 SER A CA 1
ATOM 4903 C C . SER A 1 592 ? -26.084 -4.160 -11.662 1.00 84.06 592 SER A C 1
ATOM 4905 O O . SER A 1 592 ? -25.899 -3.766 -10.510 1.00 84.06 592 SER A O 1
ATOM 4907 N N . ILE A 1 593 ? -25.314 -5.098 -12.227 1.00 83.06 593 ILE A N 1
ATOM 4908 C CA . ILE A 1 593 ? -24.179 -5.718 -11.528 1.00 83.06 593 ILE A CA 1
ATOM 4909 C C . ILE A 1 593 ? -23.090 -4.666 -11.265 1.00 83.06 593 ILE A C 1
ATOM 4911 O O . ILE A 1 593 ? -22.542 -4.621 -10.161 1.00 83.06 593 ILE A O 1
ATOM 4915 N N . ARG A 1 594 ? -22.823 -3.751 -12.210 1.00 82.75 594 ARG A N 1
ATOM 4916 C CA . ARG A 1 594 ? -21.881 -2.636 -12.014 1.00 82.75 594 ARG A CA 1
ATOM 4917 C C . ARG A 1 594 ? -22.306 -1.726 -10.860 1.00 82.75 594 ARG A C 1
ATOM 4919 O O . ARG A 1 594 ? -21.473 -1.395 -10.021 1.00 82.75 594 ARG A O 1
ATOM 4926 N N . LEU A 1 595 ? -23.590 -1.367 -10.774 1.00 79.62 595 LEU A N 1
ATOM 4927 C CA . LEU A 1 595 ? -24.136 -0.534 -9.692 1.00 79.62 595 LEU A CA 1
ATOM 4928 C C . LEU A 1 595 ? -24.194 -1.239 -8.326 1.00 79.62 595 LEU A C 1
ATOM 4930 O O . LEU A 1 595 ? -24.247 -0.550 -7.307 1.00 79.62 595 LEU A O 1
ATOM 4934 N N . LEU A 1 596 ? -24.154 -2.574 -8.287 1.00 82.69 596 LEU A N 1
ATOM 4935 C CA . LEU A 1 596 ? -24.015 -3.357 -7.055 1.00 82.69 596 LEU A CA 1
ATOM 4936 C C . LEU A 1 596 ? -22.547 -3.469 -6.606 1.00 82.69 596 LEU A C 1
ATOM 4938 O O . LEU A 1 596 ? -22.247 -3.370 -5.418 1.00 82.69 596 LEU A O 1
ATOM 4942 N N . ILE A 1 597 ? -21.632 -3.696 -7.554 1.00 85.62 597 ILE A N 1
ATOM 4943 C CA . ILE A 1 597 ? -20.239 -4.072 -7.275 1.00 85.62 597 ILE A CA 1
ATOM 4944 C C . ILE A 1 597 ? -19.303 -2.855 -7.215 1.00 85.62 597 ILE A C 1
ATOM 4946 O O . ILE A 1 597 ? -18.531 -2.724 -6.266 1.00 85.62 597 ILE A O 1
ATOM 4950 N N . TRP A 1 598 ? -19.378 -1.950 -8.191 1.00 85.69 598 TRP A N 1
ATOM 4951 C CA . TRP A 1 598 ? -18.435 -0.841 -8.403 1.00 85.69 598 TRP A CA 1
ATOM 4952 C C . TRP A 1 598 ? -18.982 0.501 -7.899 1.00 85.69 598 TRP A C 1
ATOM 4954 O O . TRP A 1 598 ? -18.818 1.546 -8.529 1.00 85.69 598 TRP A O 1
ATOM 4964 N N . ASN A 1 599 ? -19.649 0.485 -6.744 1.00 87.56 599 ASN A N 1
ATOM 4965 C CA . ASN A 1 599 ? -20.423 1.616 -6.241 1.00 87.56 599 ASN A CA 1
ATOM 4966 C C . ASN A 1 599 ? -19.961 2.065 -4.847 1.00 87.56 599 ASN A C 1
ATOM 4968 O O . ASN A 1 599 ? -20.115 1.357 -3.854 1.00 87.56 599 ASN A O 1
ATOM 4972 N N . SER A 1 600 ? -19.408 3.277 -4.780 1.00 91.38 600 SER A N 1
ATOM 4973 C CA . SER A 1 600 ? -18.967 3.924 -3.540 1.00 91.38 600 SER A CA 1
ATOM 4974 C C . SER A 1 600 ? -20.023 4.851 -2.921 1.00 91.38 600 SER A C 1
ATOM 4976 O O . SER A 1 600 ? -19.802 5.314 -1.803 1.00 91.38 600 SER A O 1
ATOM 4978 N N . LEU A 1 601 ? -21.163 5.126 -3.581 1.00 90.81 601 LEU A N 1
ATOM 4979 C CA . LEU A 1 601 ? -22.215 5.989 -3.013 1.00 90.81 601 LEU A CA 1
ATOM 4980 C C . LEU A 1 601 ? -22.793 5.405 -1.725 1.00 90.81 601 LEU A C 1
ATOM 4982 O O . LEU A 1 601 ? -22.955 6.132 -0.751 1.00 90.81 601 LEU A O 1
ATOM 4986 N N . VAL A 1 602 ? -23.096 4.105 -1.702 1.00 91.25 602 VAL A N 1
ATOM 4987 C CA . VAL A 1 602 ? -23.721 3.468 -0.533 1.00 91.25 602 VAL A CA 1
ATOM 4988 C C . VAL A 1 602 ? -22.792 3.554 0.697 1.00 91.25 602 VAL A C 1
ATOM 4990 O O . VAL A 1 602 ? -23.213 4.141 1.695 1.00 91.25 602 VAL A O 1
ATOM 4993 N N . PRO A 1 603 ? -21.510 3.135 0.630 1.00 94.50 603 PRO A N 1
ATOM 4994 C CA . PRO A 1 603 ? -20.524 3.414 1.679 1.00 94.50 603 PRO A CA 1
ATOM 4995 C C . PRO A 1 603 ? -20.348 4.905 2.020 1.00 94.50 603 PRO A C 1
ATOM 4997 O O . PRO A 1 603 ? -20.262 5.246 3.199 1.00 94.50 603 PRO A O 1
ATOM 5000 N N . PHE A 1 604 ? -20.340 5.809 1.031 1.00 95.25 604 PHE A N 1
ATOM 5001 C CA . PHE A 1 604 ? -20.227 7.256 1.262 1.00 95.25 604 PHE A CA 1
ATOM 5002 C C . PHE A 1 604 ? -21.385 7.798 2.113 1.00 95.25 604 PHE A C 1
ATOM 5004 O O . PHE A 1 604 ? -21.147 8.459 3.125 1.00 95.25 604 PHE A O 1
ATOM 5011 N N . PHE A 1 605 ? -22.632 7.472 1.758 1.00 94.81 605 PHE A N 1
ATOM 5012 C CA . PHE A 1 605 ? -23.810 7.878 2.525 1.00 94.81 605 PHE A CA 1
ATOM 5013 C C . PHE A 1 605 ? -23.856 7.220 3.910 1.00 94.81 605 PHE A C 1
ATOM 5015 O O . PHE A 1 605 ? -24.211 7.891 4.876 1.00 94.81 605 PHE A O 1
ATOM 5022 N N . MET A 1 606 ? -23.434 5.957 4.048 1.00 95.81 606 MET A N 1
ATOM 5023 C CA . MET A 1 606 ? -23.313 5.295 5.356 1.00 95.81 606 MET A CA 1
ATOM 5024 C C . MET A 1 606 ? -22.353 6.050 6.289 1.00 95.81 606 MET A C 1
ATOM 5026 O O . MET A 1 606 ? -22.712 6.354 7.426 1.00 95.81 606 MET A O 1
ATOM 5030 N N . LEU A 1 607 ? -21.161 6.410 5.803 1.00 97.75 607 LEU A N 1
ATOM 5031 C CA . LEU A 1 607 ? -20.179 7.198 6.558 1.00 97.75 607 LEU A CA 1
ATOM 5032 C C . LEU A 1 607 ? -20.713 8.601 6.887 1.00 97.75 607 LEU A C 1
ATOM 5034 O O . LEU A 1 607 ? -20.529 9.082 8.005 1.00 97.75 607 LEU A O 1
ATOM 5038 N N . LEU A 1 608 ? -21.399 9.253 5.942 1.00 96.88 608 LEU A N 1
ATOM 5039 C CA . LEU A 1 608 ? -21.968 10.591 6.124 1.00 96.88 608 LEU A CA 1
ATOM 5040 C C . LEU A 1 608 ? -23.078 10.597 7.186 1.00 96.88 608 LEU A C 1
ATOM 5042 O O . LEU A 1 608 ? -23.064 11.449 8.072 1.00 96.88 608 LEU A O 1
ATOM 5046 N N . VAL A 1 609 ? -23.984 9.615 7.170 1.00 97.62 609 VAL A N 1
ATOM 5047 C CA . VAL A 1 609 ? -25.019 9.447 8.206 1.00 97.62 609 VAL A CA 1
ATOM 5048 C C . VAL A 1 609 ? -24.386 9.159 9.571 1.00 97.62 609 VAL A C 1
ATOM 5050 O O . VAL A 1 609 ? -24.748 9.796 10.559 1.00 97.62 609 VAL A O 1
ATOM 5053 N N . VAL A 1 610 ? -23.396 8.263 9.647 1.00 97.81 610 VAL A N 1
ATOM 5054 C CA . VAL A 1 610 ? -22.692 7.964 10.909 1.00 97.81 610 VAL A CA 1
ATOM 5055 C C . VAL A 1 610 ? -21.927 9.184 11.442 1.00 97.81 610 VAL A C 1
ATOM 5057 O O . VAL A 1 610 ? -21.886 9.387 12.656 1.00 97.81 610 VAL A O 1
ATOM 5060 N N . PHE A 1 611 ? -21.388 10.039 10.567 1.00 97.25 611 PHE A N 1
ATOM 5061 C CA . PHE A 1 611 ? -20.813 11.331 10.948 1.00 97.25 611 PHE A CA 1
ATOM 5062 C C . PHE A 1 611 ? -21.871 12.310 11.488 1.00 97.25 611 PHE A C 1
ATOM 5064 O O . PHE A 1 611 ? -21.679 12.860 12.573 1.00 97.25 611 PHE A O 1
ATOM 5071 N N . LEU A 1 612 ? -23.011 12.490 10.810 1.00 97.44 612 LEU A N 1
ATOM 5072 C CA . LEU A 1 612 ? -24.103 13.348 11.303 1.00 97.44 612 LEU A CA 1
ATOM 5073 C C . LEU A 1 612 ? -24.638 12.887 12.672 1.00 97.44 612 LEU A C 1
ATOM 5075 O O . LEU A 1 612 ? -25.041 13.707 13.497 1.00 97.44 612 LEU A O 1
ATOM 5079 N N . LEU A 1 613 ? -24.556 11.587 12.967 1.00 96.62 613 LEU A N 1
ATOM 5080 C CA . LEU A 1 613 ? -24.910 11.007 14.263 1.00 96.62 613 LEU A CA 1
ATOM 5081 C C . LEU A 1 613 ? -23.859 11.226 15.378 1.00 96.62 613 LEU A C 1
ATOM 5083 O O . LEU A 1 613 ? -23.979 10.605 16.435 1.00 96.62 613 LEU A O 1
ATOM 5087 N N . TYR A 1 614 ? -22.867 12.117 15.224 1.00 95.81 614 TYR A N 1
ATOM 5088 C CA . TYR A 1 614 ? -21.759 12.328 16.182 1.00 95.81 614 TYR A CA 1
ATOM 5089 C C . TYR A 1 614 ? -22.164 12.494 17.660 1.00 95.81 614 TYR A C 1
ATOM 5091 O O . TYR A 1 614 ? -21.426 12.067 18.547 1.00 95.81 614 TYR A O 1
ATOM 5099 N N . ARG A 1 615 ? -23.342 13.065 17.959 1.00 94.25 615 ARG A N 1
ATOM 5100 C CA . ARG A 1 615 ? -23.861 13.192 19.339 1.00 94.25 615 ARG A CA 1
ATOM 5101 C C . ARG A 1 615 ? -24.153 11.824 19.979 1.00 94.25 615 ARG A C 1
ATOM 5103 O O . ARG A 1 615 ? -23.932 11.622 21.178 1.00 94.25 615 ARG A O 1
ATOM 5110 N N . TRP A 1 616 ? -24.601 10.861 19.176 1.00 93.19 616 TRP A N 1
ATOM 5111 C CA . TRP A 1 616 ? -24.929 9.492 19.586 1.00 93.19 616 TRP A CA 1
ATOM 5112 C C . TRP A 1 616 ? -23.796 8.491 19.314 1.00 93.19 616 TRP A C 1
ATOM 5114 O O . TRP A 1 616 ? -23.671 7.521 20.054 1.00 93.19 616 TRP A O 1
ATOM 5124 N N . LEU A 1 617 ? -22.942 8.736 18.317 1.00 96.00 617 LEU A N 1
ATOM 5125 C CA . LEU A 1 617 ? -21.887 7.818 17.864 1.00 96.00 617 LEU A CA 1
ATOM 5126 C C . LEU A 1 617 ? -20.522 8.526 17.678 1.00 96.00 617 LEU A C 1
ATOM 5128 O O . LEU A 1 617 ? -19.962 8.493 16.585 1.00 96.00 617 LEU A O 1
ATOM 5132 N N . PRO A 1 618 ? -19.960 9.208 18.698 1.00 95.56 618 PRO A N 1
ATOM 5133 C CA . PRO A 1 618 ? -18.792 10.077 18.527 1.00 95.56 618 PRO A CA 1
ATOM 5134 C C . PRO A 1 618 ? -17.498 9.357 18.115 1.00 95.56 618 PRO A C 1
ATOM 5136 O O . PRO A 1 618 ? -16.653 9.979 17.476 1.00 95.56 618 PRO A O 1
ATOM 5139 N N . LEU A 1 619 ? -17.307 8.073 18.443 1.00 96.25 619 LEU A N 1
ATOM 5140 C CA . LEU A 1 619 ? -16.140 7.320 17.962 1.00 96.25 619 LEU A CA 1
ATOM 5141 C C . LEU A 1 619 ? -16.328 6.903 16.502 1.00 96.25 619 LEU A C 1
ATOM 5143 O O . LEU A 1 619 ? -15.410 7.038 15.694 1.00 96.25 619 LEU A O 1
ATOM 5147 N N . SER A 1 620 ? -17.525 6.434 16.153 1.00 97.62 620 SER A N 1
ATOM 5148 C CA . SER A 1 620 ? -17.842 6.017 14.779 1.00 97.62 620 SER A CA 1
ATOM 5149 C C . SER A 1 620 ? -17.916 7.218 13.824 1.00 97.62 620 SER A C 1
ATOM 5151 O O . SER A 1 620 ? -17.510 7.122 12.667 1.00 97.62 620 SER A O 1
ATOM 5153 N N . ALA A 1 621 ? -18.342 8.381 14.323 1.00 97.44 621 ALA A N 1
ATOM 5154 C CA . ALA A 1 621 ? -18.280 9.657 13.622 1.00 97.44 621 ALA A CA 1
ATOM 5155 C C . ALA A 1 621 ? -16.837 10.155 13.447 1.00 97.44 621 ALA A C 1
ATOM 5157 O O . ALA A 1 621 ? -16.514 10.650 12.374 1.00 97.44 621 ALA A O 1
ATOM 5158 N N . LEU A 1 622 ? -15.946 9.975 14.436 1.00 97.19 622 LEU A N 1
ATOM 5159 C CA . LEU A 1 622 ? -14.512 10.276 14.289 1.00 97.19 622 LEU A CA 1
ATOM 5160 C C . LEU A 1 622 ? -13.854 9.398 13.210 1.00 97.19 622 LEU A C 1
ATOM 5162 O O . LEU A 1 622 ? -13.115 9.913 12.374 1.00 97.19 622 LEU A O 1
ATOM 5166 N N . TYR A 1 623 ? -14.161 8.094 13.198 1.00 98.06 623 TYR A N 1
ATOM 5167 C CA . TYR A 1 623 ? -13.746 7.169 12.136 1.00 98.06 623 TYR A CA 1
ATOM 5168 C C . TYR A 1 623 ? -14.230 7.658 10.762 1.00 98.06 623 TYR A C 1
ATOM 5170 O O . TYR A 1 623 ? -13.432 7.833 9.842 1.00 98.06 623 TYR A O 1
ATOM 5178 N N . SER A 1 624 ? -15.529 7.948 10.649 1.00 98.00 624 SER A N 1
ATOM 5179 C CA . SER A 1 624 ? -16.161 8.345 9.387 1.00 98.00 624 SER A CA 1
ATOM 5180 C C . SER A 1 624 ? -15.663 9.701 8.880 1.00 98.00 624 SER A C 1
ATOM 5182 O O . SER A 1 624 ? -15.373 9.844 7.697 1.00 98.00 624 SER A O 1
ATOM 5184 N N . LEU A 1 625 ? -15.480 10.684 9.764 1.00 97.06 625 LEU A N 1
ATOM 5185 C CA . LEU A 1 625 ? -14.978 12.013 9.411 1.00 97.06 625 LEU A CA 1
ATOM 5186 C C . LEU A 1 625 ? -13.526 11.973 8.906 1.00 97.06 625 LEU A C 1
ATOM 5188 O O . LEU A 1 625 ? -13.209 12.654 7.934 1.00 97.06 625 LEU A O 1
ATOM 5192 N N . PHE A 1 626 ? -12.658 11.142 9.499 1.00 97.44 626 PHE A N 1
ATOM 5193 C CA . PHE A 1 626 ? -11.278 10.961 9.020 1.00 97.44 626 PHE A CA 1
ATOM 5194 C C . PHE A 1 626 ? -11.223 10.458 7.565 1.00 97.44 626 PHE A C 1
ATOM 5196 O O . PHE A 1 626 ? -10.340 10.839 6.792 1.00 97.44 626 PHE A O 1
ATOM 5203 N N . ILE A 1 627 ? -12.187 9.613 7.191 1.00 97.12 627 ILE A N 1
ATOM 5204 C CA . ILE A 1 627 ? -12.363 9.108 5.828 1.00 97.12 627 ILE A CA 1
ATOM 5205 C C . ILE A 1 627 ? -12.960 10.191 4.918 1.00 97.12 627 ILE A C 1
ATOM 5207 O O . ILE A 1 627 ? -12.432 10.429 3.835 1.00 97.12 627 ILE A O 1
ATOM 5211 N N . LEU A 1 628 ? -14.019 10.880 5.357 1.00 95.94 628 LEU A N 1
ATOM 5212 C CA . LEU A 1 628 ? -14.757 11.878 4.565 1.00 95.94 628 LEU A CA 1
ATOM 5213 C C . LEU A 1 628 ? -13.965 13.162 4.254 1.00 95.94 628 LEU A C 1
ATOM 5215 O O . LEU A 1 628 ? -14.299 13.855 3.294 1.00 95.94 628 LEU A O 1
ATOM 5219 N N . VAL A 1 629 ? -12.885 13.452 4.984 1.00 93.19 629 VAL A N 1
ATOM 5220 C CA . VAL A 1 629 ? -11.945 14.541 4.654 1.00 93.19 629 VAL A CA 1
ATOM 5221 C C . VAL A 1 629 ? -11.371 14.408 3.237 1.00 93.19 629 VAL A C 1
ATOM 5223 O O . VAL A 1 629 ? -11.337 15.388 2.494 1.00 93.19 629 VAL A O 1
ATOM 5226 N N . GLN A 1 630 ? -10.944 13.210 2.824 1.00 90.31 630 GLN A N 1
ATOM 5227 C CA . GLN A 1 630 ? -10.277 13.045 1.530 1.00 90.31 630 GLN A CA 1
ATOM 5228 C C . GLN A 1 630 ? -11.234 13.256 0.333 1.00 90.31 630 GLN A C 1
ATOM 5230 O O . GLN A 1 630 ? -10.850 13.994 -0.576 1.00 90.31 630 GLN A O 1
ATOM 5235 N N . PRO A 1 631 ? -12.471 12.710 0.302 1.00 89.44 631 PRO A N 1
ATOM 5236 C CA . PRO A 1 631 ? -13.457 12.999 -0.742 1.00 89.44 631 PRO A CA 1
ATOM 5237 C C . PRO A 1 631 ? -13.840 14.479 -0.826 1.00 89.44 631 PRO A C 1
ATOM 5239 O O . PRO A 1 631 ? -13.965 14.992 -1.934 1.00 89.44 631 PRO A O 1
ATOM 5242 N N . LEU A 1 632 ? -13.958 15.180 0.311 1.00 86.31 632 LEU A N 1
ATOM 5243 C CA . LEU A 1 632 ? -14.233 16.623 0.334 1.00 86.31 632 LEU A CA 1
ATOM 5244 C C . LEU A 1 632 ? -13.124 17.420 -0.369 1.00 86.31 632 LEU A C 1
ATOM 5246 O O . LEU A 1 632 ? -13.416 18.272 -1.202 1.00 86.31 632 LEU A O 1
ATOM 5250 N N . CYS A 1 633 ? -11.849 17.108 -0.118 1.00 82.75 633 CYS A N 1
ATOM 5251 C CA . CYS A 1 633 ? -10.747 17.741 -0.850 1.00 82.75 633 CYS A CA 1
ATOM 5252 C C . CYS A 1 633 ? -10.719 17.348 -2.340 1.00 82.75 633 CYS A C 1
ATOM 5254 O O . CYS A 1 633 ? -10.407 18.183 -3.188 1.00 82.75 633 CYS A O 1
ATOM 5256 N N . LEU A 1 634 ? -11.061 16.098 -2.680 1.00 79.50 634 LEU A N 1
ATOM 5257 C CA . LEU A 1 634 ? -11.118 15.637 -4.073 1.00 79.50 634 LEU A CA 1
ATOM 5258 C C . LEU A 1 634 ? -12.240 16.311 -4.879 1.00 79.50 634 LEU A C 1
ATOM 5260 O O . LEU A 1 634 ? -12.027 16.564 -6.061 1.00 79.50 634 LEU A O 1
ATOM 5264 N N . PHE A 1 635 ? -13.382 16.634 -4.260 1.00 82.94 635 PHE A N 1
ATOM 5265 C CA . PHE A 1 635 ? -14.508 17.331 -4.901 1.00 82.94 635 PHE A CA 1
ATOM 5266 C C . PHE A 1 635 ? -14.079 18.666 -5.530 1.00 82.94 635 PHE A C 1
ATOM 5268 O O . PHE A 1 635 ? -14.360 18.923 -6.698 1.00 82.94 635 PHE A O 1
ATOM 5275 N N . PHE A 1 636 ? -13.346 19.497 -4.783 1.00 73.38 636 PHE A N 1
ATOM 5276 C CA . PHE A 1 636 ? -12.890 20.800 -5.278 1.00 73.38 636 PHE A CA 1
ATOM 5277 C C . PHE A 1 636 ? -11.672 20.682 -6.206 1.00 73.38 636 PHE A C 1
ATOM 5279 O O . PHE A 1 636 ? -11.642 21.297 -7.273 1.00 73.38 636 PHE A O 1
ATOM 5286 N N . VAL A 1 637 ? -10.671 19.883 -5.817 1.00 66.94 637 VAL A N 1
ATOM 5287 C CA . VAL A 1 637 ? -9.344 19.877 -6.464 1.00 66.94 637 VAL A CA 1
ATOM 5288 C C . VAL A 1 637 ? -9.266 18.950 -7.681 1.00 66.94 637 VAL A C 1
ATOM 5290 O O . VAL A 1 637 ? -8.439 19.167 -8.559 1.00 66.94 637 VAL A O 1
ATOM 5293 N N . SER A 1 638 ? -10.088 17.900 -7.773 1.00 62.84 638 SER A N 1
ATOM 5294 C CA . SER A 1 638 ? -9.947 16.905 -8.843 1.00 62.84 638 SER A CA 1
ATOM 5295 C C . SER A 1 638 ? -10.858 17.158 -10.045 1.00 62.84 638 SER A C 1
ATOM 5297 O O . SER A 1 638 ? -11.982 17.639 -9.915 1.00 62.84 638 SER A O 1
ATOM 5299 N N . HIS A 1 639 ? -10.364 16.765 -11.219 1.00 63.47 639 HIS A N 1
ATOM 5300 C CA . HIS A 1 639 ? -11.127 16.589 -12.460 1.00 63.47 639 HIS A CA 1
ATOM 5301 C C . HIS A 1 639 ? -11.118 15.110 -12.919 1.00 63.47 639 HIS A C 1
ATOM 5303 O O . HIS A 1 639 ? -11.474 14.801 -14.051 1.00 63.47 639 HIS A O 1
ATOM 5309 N N . VAL A 1 640 ? -10.677 14.176 -12.059 1.00 61.84 640 VAL A N 1
ATOM 5310 C CA . VAL A 1 640 ? -10.440 12.766 -12.419 1.00 61.84 640 VAL A CA 1
ATOM 5311 C C . VAL A 1 640 ? -11.630 11.888 -12.024 1.00 61.84 640 VAL A C 1
ATOM 5313 O O . VAL A 1 640 ? -11.851 11.637 -10.843 1.00 61.84 640 VAL A O 1
ATOM 5316 N N . THR A 1 641 ? -12.342 11.338 -13.010 1.00 66.06 641 THR A N 1
ATOM 5317 C CA . THR A 1 641 ? -13.576 10.541 -12.830 1.00 66.06 641 THR A CA 1
ATOM 5318 C C . THR A 1 641 ? -13.363 9.075 -12.406 1.00 66.06 641 THR A C 1
ATOM 5320 O O . THR A 1 641 ? -14.268 8.244 -12.499 1.00 66.06 641 THR A O 1
ATOM 5323 N N . SER A 1 642 ? -12.158 8.713 -11.956 1.00 77.62 642 SER A N 1
ATOM 5324 C CA . SER A 1 642 ? -11.731 7.314 -11.805 1.00 77.62 642 SER A CA 1
ATOM 5325 C C . SER A 1 642 ? -12.013 6.750 -10.404 1.00 77.62 642 SER A C 1
ATOM 5327 O O . SER A 1 642 ? -11.421 7.179 -9.411 1.00 77.62 642 SER A O 1
ATOM 5329 N N . TRP A 1 643 ? -12.877 5.732 -10.326 1.00 84.19 643 TRP A N 1
ATOM 5330 C CA . TRP A 1 643 ? -13.380 5.126 -9.079 1.00 84.19 643 TRP A CA 1
ATOM 5331 C C . TRP A 1 643 ? -12.295 4.689 -8.087 1.00 84.19 643 TRP A C 1
ATOM 5333 O O . TRP A 1 643 ? -12.490 4.802 -6.878 1.00 84.19 643 TRP A O 1
ATOM 5343 N N . ARG A 1 644 ? -11.120 4.251 -8.569 1.00 84.94 644 ARG A N 1
ATOM 5344 C CA . ARG A 1 644 ? -9.987 3.841 -7.714 1.00 84.94 644 ARG A CA 1
ATOM 5345 C C . ARG A 1 644 ? -9.567 4.910 -6.694 1.00 84.94 644 ARG A C 1
ATOM 5347 O O . ARG A 1 644 ? -9.187 4.567 -5.579 1.00 84.94 644 ARG A O 1
ATOM 5354 N N . TYR A 1 645 ? -9.755 6.195 -7.017 1.00 84.75 645 TYR A N 1
ATOM 5355 C CA . TYR A 1 645 ? -9.493 7.315 -6.103 1.00 84.75 645 TYR A CA 1
ATOM 5356 C C . TYR A 1 645 ? -10.420 7.332 -4.878 1.00 84.75 645 TYR A C 1
ATOM 5358 O O . TYR A 1 645 ? -10.074 7.976 -3.894 1.00 84.75 645 TYR A O 1
ATOM 5366 N N . MET A 1 646 ? -11.552 6.625 -4.924 1.00 87.88 646 MET A N 1
ATOM 5367 C CA . MET A 1 646 ? -12.555 6.518 -3.860 1.00 87.88 646 MET A CA 1
ATOM 5368 C C . MET A 1 646 ? -12.590 5.121 -3.207 1.00 87.88 646 MET A C 1
ATOM 5370 O O . MET A 1 646 ? -13.421 4.875 -2.335 1.00 87.88 646 MET A O 1
ATOM 5374 N N . TYR A 1 647 ? -11.676 4.207 -3.569 1.00 92.81 647 TYR A N 1
ATOM 5375 C CA . TYR A 1 647 ? -11.652 2.822 -3.064 1.00 92.81 647 TYR A CA 1
ATOM 5376 C C . TYR A 1 647 ? -11.605 2.726 -1.528 1.00 92.81 647 TYR A C 1
ATOM 5378 O O . TYR A 1 647 ? -12.224 1.837 -0.946 1.00 92.81 647 TYR A O 1
ATOM 5386 N N . PHE A 1 648 ? -10.956 3.674 -0.844 1.00 95.19 648 PHE A N 1
ATOM 5387 C CA . 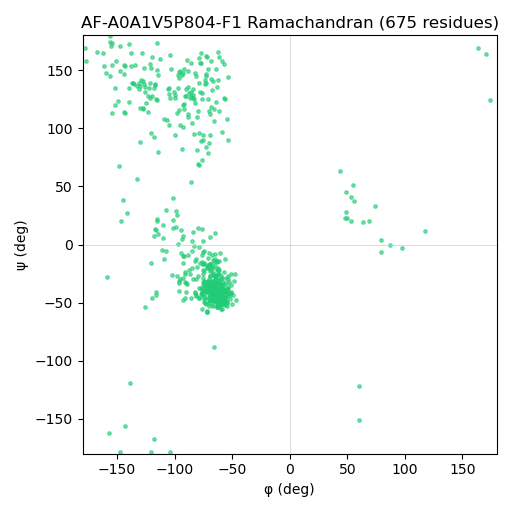PHE A 1 648 ? -10.944 3.729 0.621 1.00 95.19 648 PHE A CA 1
ATOM 5388 C C . PHE A 1 648 ? -12.335 3.974 1.237 1.00 95.19 648 PHE A C 1
ATOM 5390 O O . PHE A 1 648 ? -12.580 3.532 2.359 1.00 95.19 648 PHE A O 1
ATOM 5397 N N . ILE A 1 649 ? -13.259 4.636 0.528 1.00 95.81 649 ILE A N 1
ATOM 5398 C CA . ILE A 1 649 ? -14.657 4.805 0.960 1.00 95.81 649 ILE A CA 1
ATOM 5399 C C . ILE A 1 649 ? -15.367 3.451 0.884 1.00 95.81 649 ILE A C 1
ATOM 5401 O O . ILE A 1 649 ? -15.956 2.998 1.861 1.00 95.81 649 ILE A O 1
ATOM 5405 N N . TYR A 1 650 ? -15.251 2.774 -0.260 1.00 95.31 650 TYR A N 1
ATOM 5406 C CA . TYR A 1 650 ? -15.836 1.454 -0.474 1.00 95.31 650 TYR A CA 1
ATOM 5407 C C . TYR A 1 650 ? -15.337 0.436 0.564 1.00 95.31 650 TYR A C 1
ATOM 5409 O O . TYR A 1 650 ? -16.129 -0.183 1.272 1.00 95.31 650 TYR A O 1
ATOM 5417 N N . LEU A 1 651 ? -14.015 0.346 0.729 1.00 96.38 651 LEU A N 1
ATOM 5418 C CA . LEU A 1 651 ? -13.356 -0.567 1.660 1.00 96.38 651 LEU A CA 1
ATOM 5419 C C . LEU A 1 651 ? -13.665 -0.253 3.139 1.00 96.38 651 LEU A C 1
ATOM 5421 O O . LEU A 1 651 ? -13.690 -1.170 3.956 1.00 96.38 651 LEU A O 1
ATOM 5425 N N . SER A 1 652 ? -13.937 1.005 3.507 1.00 97.12 652 SER A N 1
ATOM 5426 C CA . SER A 1 652 ? -14.345 1.361 4.880 1.00 97.12 652 SER A CA 1
ATOM 5427 C C . SER A 1 652 ? -15.826 1.106 5.181 1.00 97.12 652 SER A C 1
ATOM 5429 O O . SER A 1 652 ? -16.183 0.920 6.348 1.00 97.12 652 SER A O 1
ATOM 5431 N N . GLY A 1 653 ? -16.676 0.991 4.154 1.00 95.69 653 GLY A N 1
ATOM 5432 C CA . GLY A 1 653 ? -18.086 0.615 4.298 1.00 95.69 653 GLY A CA 1
ATOM 5433 C C . GLY A 1 653 ? -18.293 -0.732 5.003 1.00 95.69 653 GLY A C 1
ATOM 5434 O O . GLY A 1 653 ? -19.209 -0.867 5.813 1.00 95.69 653 GLY A O 1
ATOM 5435 N N . PHE A 1 654 ? -17.395 -1.702 4.794 1.00 97.38 654 PHE A N 1
ATOM 5436 C CA . PHE A 1 654 ? -17.438 -2.994 5.495 1.00 97.38 654 PHE A CA 1
ATOM 5437 C C . PHE A 1 654 ? -17.168 -2.877 7.005 1.00 97.38 654 PHE A C 1
ATOM 5439 O O . PHE A 1 654 ? -17.590 -3.731 7.780 1.00 97.38 654 PHE A O 1
ATOM 5446 N N . PHE A 1 655 ? -16.466 -1.830 7.445 1.00 98.19 655 PHE A N 1
ATOM 5447 C CA . PHE A 1 655 ? -15.975 -1.701 8.819 1.00 98.19 655 PHE A CA 1
ATOM 5448 C C . PHE A 1 655 ? -16.812 -0.762 9.692 1.00 98.19 655 PHE A C 1
ATOM 5450 O O . PHE A 1 655 ? -16.846 -0.948 10.910 1.00 98.19 655 PHE A O 1
ATOM 5457 N N . VAL A 1 656 ? -17.512 0.218 9.107 1.00 97.75 656 VAL A N 1
ATOM 5458 C CA . VAL A 1 656 ? -18.230 1.244 9.883 1.00 97.75 656 VAL A CA 1
ATOM 5459 C C . VAL A 1 656 ? -19.325 0.654 10.784 1.00 97.75 656 VAL A C 1
ATOM 5461 O O . VAL A 1 656 ? -19.377 0.985 11.967 1.00 97.75 656 VAL A O 1
ATOM 5464 N N . PHE A 1 657 ? -20.149 -0.279 10.295 1.00 97.12 657 PHE A N 1
ATOM 5465 C CA . PHE A 1 657 ? -21.239 -0.862 11.092 1.00 97.12 657 PHE A CA 1
ATOM 5466 C C . PHE A 1 657 ? -20.775 -1.759 12.253 1.00 97.12 657 PHE A C 1
ATOM 5468 O O . PHE A 1 657 ? -21.263 -1.552 13.364 1.00 97.12 657 PHE A O 1
ATOM 5475 N N . PRO A 1 658 ? -19.799 -2.676 12.090 1.00 97.69 658 PRO A N 1
ATOM 5476 C CA . PRO A 1 658 ? -19.173 -3.377 13.216 1.00 97.69 658 PRO A CA 1
ATOM 5477 C C . PRO A 1 658 ? -18.664 -2.454 14.338 1.00 97.69 658 PRO A C 1
ATOM 5479 O O . PRO A 1 658 ? -18.763 -2.809 15.515 1.00 97.69 658 PRO A O 1
ATOM 5482 N N . LEU A 1 659 ? -18.164 -1.259 13.997 1.00 98.12 659 LEU A N 1
ATOM 5483 C CA . LEU A 1 659 ? -17.747 -0.242 14.969 1.00 98.12 659 LEU A CA 1
ATOM 5484 C C . LEU A 1 659 ? -18.948 0.492 15.597 1.00 98.12 659 LEU A C 1
ATOM 5486 O O . LEU A 1 659 ? -18.989 0.659 16.816 1.00 98.12 659 LEU A O 1
ATOM 5490 N N . VAL A 1 660 ? -19.972 0.836 14.810 1.00 98.06 660 VAL A N 1
ATOM 5491 C CA . VAL A 1 660 ? -21.234 1.411 15.314 1.00 98.06 660 VAL A CA 1
ATOM 5492 C C . VAL A 1 660 ? -21.924 0.466 16.303 1.00 98.06 660 VAL A C 1
ATOM 5494 O O . VAL A 1 660 ? -22.296 0.896 17.394 1.00 98.06 660 VAL A O 1
ATOM 5497 N N . PHE A 1 661 ? -22.034 -0.830 15.995 1.00 97.81 661 PHE A N 1
ATOM 5498 C CA . PHE A 1 661 ? -22.600 -1.827 16.913 1.00 97.81 661 PHE A CA 1
ATOM 5499 C C . PHE A 1 661 ? -21.801 -1.934 18.220 1.00 97.81 661 PHE A C 1
ATOM 5501 O O . PHE A 1 661 ? -22.385 -2.155 19.285 1.00 97.81 661 PHE A O 1
ATOM 5508 N N . LEU A 1 662 ? -20.478 -1.744 18.161 1.00 96.88 662 LEU A N 1
ATOM 5509 C CA . LEU A 1 662 ? -19.625 -1.712 19.345 1.00 96.88 662 LEU A CA 1
ATOM 5510 C C . LEU A 1 662 ? -19.894 -0.469 20.209 1.00 96.88 662 LEU A C 1
ATOM 5512 O O . LEU A 1 662 ? -20.056 -0.609 21.421 1.00 96.88 662 LEU A O 1
ATOM 5516 N N . GLU A 1 663 ? -19.973 0.729 19.620 1.00 95.56 663 GLU A N 1
ATOM 5517 C CA . GLU A 1 663 ? -20.262 1.957 20.377 1.00 95.56 663 GLU A CA 1
ATOM 5518 C C . GLU A 1 663 ? -21.695 1.978 20.939 1.00 95.56 663 GLU A C 1
ATOM 5520 O O . GLU A 1 663 ? -21.883 2.375 22.092 1.00 95.56 663 GLU A O 1
ATOM 5525 N N . ILE A 1 664 ? -22.687 1.475 20.193 1.00 95.25 664 ILE A N 1
ATOM 5526 C CA . ILE A 1 664 ? -24.063 1.292 20.687 1.00 95.25 664 ILE A CA 1
ATOM 5527 C C . ILE A 1 664 ? -24.067 0.360 21.903 1.00 95.25 664 ILE A C 1
ATOM 5529 O O . ILE A 1 664 ? -24.588 0.731 22.954 1.00 95.25 664 ILE A O 1
ATOM 5533 N N . LYS A 1 665 ? -23.445 -0.824 21.807 1.00 92.56 665 LYS A N 1
ATOM 5534 C CA . LYS A 1 665 ? -23.448 -1.797 22.911 1.00 92.56 665 LYS A CA 1
ATOM 5535 C C . LYS A 1 665 ? -22.718 -1.290 24.155 1.00 92.56 665 LYS A C 1
ATOM 5537 O O . LYS A 1 665 ? -23.141 -1.594 25.272 1.00 92.56 665 LYS A O 1
ATOM 5542 N N . ASP A 1 666 ? -21.650 -0.511 23.986 1.00 88.62 666 ASP A N 1
ATOM 5543 C CA . ASP A 1 666 ? -20.960 0.120 25.114 1.00 88.62 666 ASP A CA 1
ATOM 5544 C C . ASP A 1 666 ? -21.837 1.191 25.784 1.00 88.62 666 ASP A C 1
ATOM 5546 O O . ASP A 1 666 ? -21.959 1.199 27.007 1.00 88.62 666 ASP A O 1
ATOM 5550 N N . ARG A 1 667 ? -22.540 2.021 24.998 1.00 87.12 667 ARG A N 1
ATOM 5551 C CA . ARG A 1 667 ? -23.517 2.995 25.518 1.00 87.12 667 ARG A CA 1
ATOM 5552 C C . ARG A 1 667 ? -24.701 2.336 26.229 1.00 87.12 667 ARG A C 1
ATOM 5554 O O . ARG A 1 667 ? -25.108 2.832 27.274 1.00 87.12 667 ARG A O 1
ATOM 5561 N N . CYS A 1 668 ? -25.236 1.227 25.716 1.00 86.69 668 CYS A N 1
ATOM 5562 C CA . CYS A 1 668 ? -26.307 0.481 26.388 1.00 86.69 668 CYS A CA 1
ATOM 5563 C C . CYS A 1 668 ? -25.857 -0.033 27.764 1.00 86.69 668 CYS A C 1
ATOM 5565 O O . CYS A 1 668 ? -26.575 0.152 28.741 1.00 86.69 668 CYS A O 1
ATOM 5567 N N . ARG A 1 669 ? -24.642 -0.594 27.868 1.00 83.00 669 ARG A N 1
ATOM 5568 C CA . ARG A 1 669 ? -24.051 -0.988 29.160 1.00 83.00 669 ARG A CA 1
ATOM 5569 C C . ARG A 1 669 ? -23.877 0.206 30.104 1.00 83.00 669 ARG A C 1
ATOM 5571 O O . ARG A 1 669 ? -24.212 0.100 31.275 1.00 83.00 669 ARG A O 1
ATOM 5578 N N . GLN A 1 670 ? -23.382 1.338 29.600 1.00 80.81 670 GLN A N 1
ATOM 5579 C CA . GLN A 1 670 ? -23.189 2.559 30.396 1.00 80.81 670 GLN A CA 1
ATOM 5580 C C . GLN A 1 670 ? -24.503 3.194 30.879 1.00 80.81 670 GLN A C 1
ATOM 5582 O O . GLN A 1 670 ? -24.478 3.888 31.889 1.00 80.81 670 GLN A O 1
ATOM 5587 N N . ARG A 1 671 ? -25.630 2.973 30.185 1.00 78.00 671 ARG A N 1
ATOM 5588 C CA . ARG A 1 671 ? -26.967 3.331 30.686 1.00 78.00 671 ARG A CA 1
ATOM 5589 C C . ARG A 1 671 ? -27.392 2.399 31.811 1.00 78.00 671 ARG A C 1
ATOM 5591 O O . ARG A 1 671 ? -27.508 2.867 32.928 1.00 78.00 671 ARG A O 1
ATOM 5598 N N . VAL A 1 672 ? -27.440 1.087 31.566 1.00 74.88 672 VAL A N 1
ATOM 5599 C CA . VAL A 1 672 ? -27.858 0.099 32.581 1.00 74.88 672 VAL A CA 1
ATOM 5600 C C . VAL A 1 672 ? -27.061 0.220 33.889 1.00 74.88 672 VAL A C 1
ATOM 5602 O O . VAL A 1 672 ? -27.651 0.117 34.952 1.00 74.88 672 VAL A O 1
ATOM 5605 N N . MET A 1 673 ? -25.750 0.499 33.832 1.00 70.38 673 MET A N 1
ATOM 5606 C CA . MET A 1 673 ? -24.926 0.720 35.037 1.00 70.38 673 MET A CA 1
ATOM 5607 C C . MET A 1 673 ? -25.191 2.051 35.766 1.00 70.38 673 MET A C 1
ATOM 5609 O O . MET A 1 673 ? -24.799 2.178 36.918 1.00 70.38 673 MET A O 1
ATOM 5613 N N . LYS A 1 674 ? -25.795 3.045 35.105 1.00 72.62 674 LYS A N 1
ATOM 5614 C CA . LYS A 1 674 ? -26.262 4.303 35.716 1.00 72.62 674 LYS A CA 1
ATOM 5615 C C . LYS A 1 674 ? -27.698 4.209 36.211 1.00 72.62 674 LYS A C 1
ATOM 5617 O O . LYS A 1 674 ? -28.026 4.832 37.204 1.00 72.62 674 LYS A O 1
ATOM 5622 N N . ASP A 1 675 ? -28.528 3.436 35.521 1.00 71.56 675 ASP A N 1
ATOM 5623 C CA . ASP A 1 675 ? -29.914 3.165 35.906 1.00 71.56 675 ASP A CA 1
ATOM 5624 C C . ASP A 1 675 ? -29.979 2.176 37.101 1.00 71.56 675 ASP A C 1
ATOM 5626 O O . ASP A 1 675 ? -31.051 1.908 37.637 1.00 71.56 675 ASP A O 1
ATOM 5630 N N . SER A 1 676 ? -28.823 1.632 37.517 1.00 61.34 676 SER A N 1
ATOM 5631 C CA . SER A 1 676 ? -28.613 0.762 38.682 1.00 61.34 676 SER A CA 1
ATOM 5632 C C . SER A 1 676 ? -27.708 1.386 39.765 1.00 61.34 676 SER A C 1
ATOM 5634 O O . SER A 1 676 ? -27.066 0.639 40.510 1.00 61.34 676 SER A O 1
ATOM 5636 N N . GLN A 1 677 ? -27.571 2.718 39.793 1.00 56.41 677 GLN A N 1
ATOM 5637 C CA . GLN A 1 677 ? -26.770 3.496 40.753 1.00 56.41 677 GLN A CA 1
ATOM 5638 C C . GLN A 1 677 ? -27.589 4.643 41.346 1.00 56.41 677 GLN A C 1
ATOM 5640 O O . GLN A 1 677 ? -27.371 4.909 42.547 1.00 56.41 677 GLN A O 1
#

Foldseek 3Di:
DDQQVPAPNRPVNDDQLCNPALDADDDDDPSVLVNVVVLLLVDDCDDPLVVQLVVVVVQCVVCVPPPDGDDDDDDDDDDCPSRSSVNNSVCVVVVPDDDDDYFWKWWFFFQFKKKWFQAELFFFWKWKDWQNRTDDTDTRHDHDRDTDIDGPDDPDGDDRDIITMMMDGAQTWGFWIKMFGPDQPAWGATCWTWIDDDGDIDIDDGDRPDTGGMDMGGGDGRHDDDDDVLVVVLVVVLVVVVVVVVVVVVCQCVVVVHPDVVRSCCVCCPPLNNVQLVVQLCLLLVLLVLLCLLFPPFLEFPVQLVLLCCLVRVAAAVVPQSLLSSVQNSQCVVPVALSSQLSVLSNLLSNLLSCLLVVLVSLPQDNVLQVVLSVCQSPFLVNSRVSRYSDLLRLLLSLLLVLLVVLLVLLVCVVVVVDDADDLVNLLVVLVSQLCNCRSGVLSVLSLPVSLVSCVVSVSDPPVSSVSSNVSNVVVNCCSLPVSCVSSVYHDNCVCVVPVVPVCVVLVVVLCCCCVHPNVVVLLVLLVVLLQLLQLQQDPLLRLVSSLDVVSVLPVDVNSVSSCSVNPRDRSDNVSSVVSSVLSVCCNPPSVSVSVRLHLVVLLVVLVVLLVCCVQRVSLNSSSVSLVSSSVVCSSPHPDSHNSSNVSSVSCSSNSSSSSSSSNVVVVVVVVVVVVD

Nearest PDB structures (foldseek):
  6p2r-assembly1_A  TM=6.425E-01  e=1.568E-02  Saccharomyces cerevisiae W303
  2w3j-assembly1_A  TM=3.865E-01  e=5.737E-01  uncultured bacterium
  5x7h-assembly1_A  TM=4.547E-01  e=4.889E+00  Paenibacillus sp. 598K
  3wnp-assembly2_B  TM=3.910E-01  e=2.801E+00  Niallia circulans

Solvent-accessible surface area (backbone atoms only — not comparable to full-atom values): 37113 Å² total; per-residue (Å²): 140,55,84,50,76,63,51,75,73,34,64,92,79,52,79,73,80,56,80,87,61,59,75,78,74,93,65,83,46,72,66,46,46,53,35,47,47,51,46,61,76,67,57,77,80,49,68,73,52,34,55,48,53,53,52,52,52,58,55,50,69,74,35,74,89,50,98,64,78,86,85,84,88,87,82,92,59,73,81,54,48,60,47,41,50,53,48,50,51,50,43,63,72,71,62,65,88,83,94,90,91,64,31,56,28,44,45,45,42,66,73,60,56,29,45,24,42,40,17,26,77,59,27,43,51,30,39,45,29,54,72,87,41,78,53,68,78,46,71,39,46,27,91,58,88,43,76,54,79,47,73,66,79,71,90,68,84,66,63,99,55,87,50,50,33,44,39,50,70,41,104,38,52,43,45,31,45,32,41,30,40,81,45,83,88,46,63,40,46,53,83,41,46,36,27,43,48,95,61,28,61,48,70,51,93,56,73,73,84,55,73,37,41,65,50,78,46,69,83,50,86,53,71,70,83,89,77,49,73,50,59,50,53,47,51,52,54,53,50,51,52,48,55,48,55,50,51,61,56,72,48,42,27,69,76,70,72,29,96,35,70,68,52,30,48,46,49,67,45,49,42,99,61,32,39,58,34,51,53,45,25,52,51,35,33,50,51,35,45,51,43,36,33,17,35,14,50,44,35,52,48,72,73,24,51,54,42,47,50,25,47,76,66,66,57,46,42,46,89,55,38,42,56,35,35,51,51,51,47,58,43,37,73,80,40,86,48,71,34,41,55,25,51,53,41,29,47,49,54,19,49,53,51,23,48,54,56,38,50,24,39,77,79,62,35,58,63,82,72,40,48,63,35,52,52,52,51,55,70,27,63,63,56,32,52,50,35,22,36,67,50,53,56,52,64,39,28,50,41,53,51,50,50,22,47,47,54,30,52,46,46,54,33,51,76,68,70,56,78,79,81,81,53,70,69,55,38,49,54,51,21,50,55,48,45,46,37,29,40,32,33,76,82,26,48,62,45,71,58,50,50,59,51,51,46,58,76,66,51,71,50,54,74,72,55,47,53,51,29,52,51,52,27,50,55,50,40,49,40,65,72,49,51,52,38,60,62,64,62,44,38,68,62,63,61,63,72,76,43,47,80,54,58,48,47,53,55,47,51,50,49,50,51,27,68,78,39,96,43,31,68,58,50,51,48,52,39,48,50,46,46,54,43,14,32,48,41,71,71,44,62,73,71,52,48,28,53,62,34,66,66,52,39,33,69,78,33,82,70,49,45,55,52,47,75,72,53,66,75,50,49,76,30,67,67,47,28,56,50,49,40,50,52,51,50,44,37,67,71,38,69,68,47,19,58,69,66,46,38,26,54,66,28,46,52,52,35,50,53,39,31,74,37,32,93,84,34,52,53,44,11,51,28,27,45,61,56,50,52,56,58,58,55,42,47,76,75,50,89,74,42,51,36,68,83,45,44,46,43,39,65,42,42,49,50,50,56,44,47,41,50,33,55,51,52,51,50,52,51,58,44,55,61,55,80,71,107

pLDDT: mean 73.76, std 21.19, range [28.27, 98.5]